Protein 4UA6 (pdb70)

Solvent-accessible surface area: 21240 Å² total

CATH classification: 3.40.710.10

Radius of gyration: 30.44 Å; Cα contacts (8 Å, |Δi|>4): 1266; chains: 2; bounding box: 82×59×76 Å

Organism: Escherichia coli (NCBI:txid562)

Nearest PDB structures (foldseek):
  6ooh-assembly1_A  TM=1.003E+00  e=8.943E-54  Escherichia coli
  3hvf-assembly1_A  TM=1.003E+00  e=1.006E-53  Escherichia coli
  5top-assembly1_A  TM=1.003E+00  e=1.352E-53  Escherichia coli
  1ylp-assembly1_A  TM=1.000E+00  e=3.088E-53  Escherichia coli
  4pm6-assembly1_A  TM=9.989E-01  e=2.438E-53  Klebsiella pneumoniae subsp. pneumoniae HS11286

Structure (mmCIF, N/CA/C/O backbone):
data_4UA6
#
_entry.id   4UA6
#
_cell.length_a   45.106
_cell.length_b   106.581
_cell.length_c   47.716
_cell.angle_alpha   90.00
_cell.angle_beta   102.23
_cell.angle_gamma   90.00
#
_symmetry.space_group_name_H-M   'P 1 21 1'
#
loop_
_entity.id
_entity.type
_entity.pdbx_description
1 polymer 'Beta-lactamase CTX-M-14'
2 non-polymer 'PHOSPHATE ION'
3 non-polymer 'POTASSIUM ION'
4 water water
#
loop_
_atom_site.group_PDB
_atom_site.id
_atom_site.type_symbol
_atom_site.label_atom_id
_atom_site.label_alt_id
_atom_site.label_comp_id
_atom_site.label_asym_id
_atom_site.label_entity_id
_atom_site.label_seq_id
_atom_site.pdbx_PDB_ins_code
_atom_site.Cartn_x
_atom_site.Cartn_y
_atom_site.Cartn_z
_atom_site.occupancy
_atom_site.B_iso_or_equiv
_atom_site.auth_seq_id
_atom_site.auth_comp_id
_atom_site.auth_asym_id
_atom_site.auth_atom_id
_atom_site.pdbx_PDB_model_num
ATOM 17 N N . THR A 1 2 ? 13.920 74.985 24.589 1.00 11.57 26 THR A N 1
ATOM 18 C CA . THR A 1 2 ? 13.313 73.726 24.248 1.00 10.84 26 THR A CA 1
ATOM 19 C C . THR A 1 2 ? 14.470 72.715 24.060 1.00 10.73 26 THR A C 1
ATOM 20 O O . THR A 1 2 ? 15.339 72.874 23.186 1.00 11.84 26 THR A O 1
ATOM 30 N N . SER A 1 3 ? 14.538 71.676 24.874 1.00 10.46 27 SER A N 1
ATOM 31 C CA . SER A 1 3 ? 15.532 70.639 24.797 1.00 11.34 27 SER A CA 1
ATOM 32 C C . SER A 1 3 ? 15.171 69.632 23.711 1.00 10.66 27 SER A C 1
ATOM 33 O O . SER A 1 3 ? 14.043 69.537 23.268 1.00 9.95 27 SER A O 1
ATOM 40 N N . ALA A 1 4 ? 16.131 68.747 23.367 1.00 11.93 28 ALA A N 1
ATOM 41 C CA . ALA A 1 4 ? 15.854 67.655 22.437 1.00 12.42 28 ALA A CA 1
ATOM 42 C C . ALA A 1 4 ? 14.762 66.744 22.980 1.00 9.76 28 ALA A C 1
ATOM 43 O O . ALA A 1 4 ? 13.915 66.324 22.221 1.00 10.38 28 ALA A O 1
ATOM 50 N N . VAL A 1 5 ? 14.812 66.430 24.283 1.00 10.04 29 VAL A N 1
ATOM 51 C CA . VAL A 1 5 ? 13.752 65.613 24.848 1.00 8.32 29 VAL A CA 1
ATOM 52 C C . VAL A 1 5 ? 12.408 66.288 24.737 1.00 7.19 29 VAL A C 1
ATOM 53 O O . VAL A 1 5 ? 11.395 65.661 24.376 1.00 7.23 29 VAL A O 1
ATOM 66 N N . GLN A 1 6 ? 12.317 67.579 25.055 1.00 7.72 30 GLN A N 1
ATOM 67 C CA . GLN A 1 6 ? 11.067 68.288 24.938 1.00 7.50 30 GLN A CA 1
ATOM 68 C C . GLN A 1 6 ? 10.560 68.292 23.482 1.00 7.23 30 GLN A C 1
ATOM 69 O O . GLN A 1 6 ? 9.369 68.189 23.247 1.00 7.77 30 GLN A O 1
ATOM 83 N N . GLN A 1 7 ? 11.460 68.464 22.523 1.00 7.84 31 GLN A N 1
ATOM 84 C CA . GLN A 1 7 ? 11.074 68.446 21.129 1.00 8.70 31 GLN A CA 1
ATOM 85 C C . GLN A 1 7 ? 10.490 67.065 20.720 1.00 7.57 31 GLN A C 1
ATOM 86 O O . GLN A 1 7 ? 9.515 67.002 19.988 1.00 8.49 31 GLN A O 1
ATOM 111 N N . LYS A 1 8 ? 11.099 66.004 21.219 1.00 6.75 32 LYS A N 1
ATOM 112 C CA . LYS A 1 8 ? 10.604 64.652 20.941 1.00 6.60 32 LYS A CA 1
ATOM 113 C C . LYS A 1 8 ? 9.228 64.440 21.576 1.00 5.86 32 LYS A C 1
ATOM 114 O O . LYS A 1 8 ? 8.342 63.842 20.953 1.00 6.21 32 LYS A O 1
ATOM 133 N N . LEU A 1 9 ? 9.054 64.919 22.819 1.00 5.60 33 LEU A N 1
ATOM 134 C CA . LEU A 1 9 ? 7.718 64.797 23.437 1.00 5.29 33 LEU A CA 1
ATOM 135 C C . LEU A 1 9 ? 6.673 65.576 22.674 1.00 5.44 33 LEU A C 1
ATOM 136 O O . LEU A 1 9 ? 5.541 65.132 22.525 1.00 5.66 33 LEU A O 1
ATOM 152 N N . ALA A 1 10 ? 7.040 66.757 22.135 1.00 6.26 34 ALA A N 1
ATOM 153 C CA . ALA A 1 10 ? 6.100 67.527 21.341 1.00 6.80 34 ALA A CA 1
ATOM 154 C C . ALA A 1 10 ? 5.739 66.759 20.044 1.00 6.30 34 ALA A C 1
ATOM 155 O O . ALA A 1 10 ? 4.604 66.819 19.600 1.00 6.89 34 ALA A O 1
ATOM 162 N N . ALA A 1 11 ? 6.715 66.078 19.426 1.00 6.58 35 ALA A N 1
ATOM 163 C CA . ALA A 1 11 ? 6.433 65.328 18.219 1.00 6.97 35 ALA A CA 1
ATOM 164 C C . ALA A 1 11 ? 5.529 64.129 18.513 1.00 6.26 35 ALA A C 1
ATOM 165 O O . ALA A 1 11 ? 4.596 63.851 17.754 1.00 7.25 35 ALA A O 1
ATOM 172 N N . LEU A 1 12 ? 5.767 63.442 19.640 1.00 5.89 36 LEU A N 1
ATOM 173 C CA . LEU A 1 12 ? 4.866 62.375 20.089 1.00 5.61 36 LEU A CA 1
ATOM 174 C C . LEU A 1 12 ? 3.475 62.925 20.263 1.00 5.49 36 LEU A C 1
ATOM 175 O O . LEU A 1 12 ? 2.472 62.355 19.804 1.00 6.00 36 LEU A O 1
ATOM 191 N N . GLU A 1 13 ? 3.371 64.057 20.984 1.00 5.40 37 GLU A N 1
ATOM 192 C CA . GLU A 1 13 ? 2.038 64.632 21.227 1.00 5.44 37 GLU A CA 1
ATOM 193 C C . GLU A 1 13 ? 1.346 64.969 19.909 1.00 5.69 37 GLU A C 1
ATOM 194 O O . GLU A 1 13 ? 0.159 64.691 19.739 1.00 6.30 37 GLU A O 1
ATOM 206 N N . LYS A 1 14 ? 2.067 65.591 18.961 1.00 6.69 38 LYS A N 1
ATOM 207 C CA A LYS A 1 14 ? 1.439 65.955 17.684 0.62 8.17 38 LYS A CA 1
ATOM 208 C CA B LYS A 1 14 ? 1.385 65.963 17.721 0.38 7.90 38 LYS A CA 1
ATOM 209 C C . LYS A 1 14 ? 0.875 64.731 16.989 1.00 7.62 38 LYS A C 1
ATOM 210 O O . LYS A 1 14 ? -0.255 64.752 16.499 1.00 10.67 38 LYS A O 1
ATOM 246 N N . SER A 1 15 ? 1.611 63.628 16.937 1.00 7.47 39 SER A N 1
ATOM 247 C CA . SER A 1 15 ? 1.168 62.410 16.283 1.00 9.18 39 SER A CA 1
ATOM 248 C C . SER A 1 15 ? -0.018 61.765 17.002 1.00 9.93 39 SER A C 1
ATOM 249 O O . SER A 1 15 ? -0.795 61.094 16.340 1.00 18.46 39 SER A O 1
ATOM 256 N N A SER A 1 16 ? -0.133 61.936 18.307 0.70 6.89 40 SER A N 1
ATOM 257 N N B SER A 1 16 ? -0.282 62.112 18.233 0.30 7.92 40 SER A N 1
ATOM 258 C CA A SER A 1 16 ? -1.230 61.357 19.072 0.70 7.56 40 SER A CA 1
ATOM 259 C CA B SER A 1 16 ? -0.897 61.250 19.224 0.30 8.17 40 SER A CA 1
ATOM 260 C C A SER A 1 16 ? -2.528 62.065 18.882 0.70 6.99 40 SER A C 1
ATOM 261 C C B SER A 1 16 ? -2.378 61.429 19.345 0.30 6.99 40 SER A C 1
ATOM 262 O O A SER A 1 16 ? -3.547 61.473 19.210 0.70 8.23 40 SER A O 1
ATOM 263 O O B SER A 1 16 ? -3.100 60.653 20.029 0.30 9.56 40 SER A O 1
ATOM 276 N N A GLY A 1 17 ? -2.543 63.341 18.539 0.70 6.66 41 GLY A N 1
ATOM 277 N N B GLY A 1 17 ? -2.979 62.453 18.828 0.30 6.94 41 GLY A N 1
ATOM 278 C CA A GLY A 1 17 ? -3.762 64.138 18.495 0.70 7.06 41 GLY A CA 1
ATOM 279 C CA B GLY A 1 17 ? -4.397 62.731 19.000 0.30 8.28 41 GLY A CA 1
ATOM 280 C C A GLY A 1 17 ? -4.266 64.681 19.800 0.70 6.24 41 GLY A C 1
ATOM 281 C C B GLY A 1 17 ? -4.768 63.402 20.288 0.30 7.28 41 GLY A C 1
ATOM 282 O O A GLY A 1 17 ? -5.264 65.417 19.817 0.70 7.06 41 GLY A O 1
ATOM 283 O O B GLY A 1 17 ? -5.987 63.392 20.562 0.30 7.86 41 GLY A O 1
ATOM 290 N N A GLY A 1 18 ? -3.597 64.363 20.915 0.70 5.43 42 GLY A N 1
ATOM 291 N N B GLY A 1 18 ? -3.862 63.973 21.129 0.30 6.44 42 GLY A N 1
ATOM 292 C CA A GLY A 1 18 ? -4.068 64.697 22.266 0.70 5.59 42 GLY A CA 1
ATOM 293 C CA B GLY A 1 18 ? -4.294 64.814 22.240 0.30 5.41 42 GLY A CA 1
ATOM 294 C C A GLY A 1 18 ? -3.141 65.720 22.888 0.70 5.02 42 GLY A C 1
ATOM 295 C C B GLY A 1 18 ? -3.373 65.833 22.854 0.30 5.10 42 GLY A C 1
ATOM 296 O O A GLY A 1 18 ? -2.416 66.410 22.177 0.70 6.88 42 GLY A O 1
ATOM 297 O O B GLY A 1 18 ? -2.750 66.729 22.230 0.30 4.67 42 GLY A O 1
ATOM 304 N N . ARG A 1 19 ? -3.259 65.812 24.192 1.00 4.30 43 ARG A N 1
ATOM 305 C CA . ARG A 1 19 ? -2.483 66.746 24.994 1.00 4.19 43 ARG A CA 1
ATOM 306 C C . ARG A 1 19 ? -1.750 65.920 26.051 1.00 3.84 43 ARG A C 1
ATOM 307 O O . ARG A 1 19 ? -2.370 65.193 26.826 1.00 3.92 43 ARG A O 1
ATOM 328 N N . LEU A 1 20 ? -0.421 66.059 26.043 1.00 3.95 44 LEU A N 1
ATOM 329 C CA . LEU A 1 20 ? 0.494 65.294 26.870 1.00 3.81 44 LEU A CA 1
ATOM 330 C C . LEU A 1 20 ? 1.176 66.205 27.894 1.00 3.62 44 LEU A C 1
ATOM 331 O O . LEU A 1 20 ? 1.642 67.294 27.536 1.00 4.42 44 LEU A O 1
ATOM 347 N N . GLY A 1 21 ? 1.263 65.723 29.140 1.00 3.64 45 GLY A N 1
ATOM 348 C CA . GLY A 1 21 ? 1.972 66.412 30.195 1.00 3.71 45 GLY A CA 1
ATOM 349 C C . GLY A 1 21 ? 2.939 65.460 30.837 1.00 3.58 45 GLY A C 1
ATOM 350 O O . GLY A 1 21 ? 2.600 64.334 31.193 1.00 4.29 45 GLY A O 1
ATOM 354 N N . VAL A 1 22 ? 4.199 65.913 31.011 1.00 3.49 46 VAL A N 1
ATOM 355 C CA . VAL A 1 22 ? 5.252 65.071 31.551 1.00 3.47 46 VAL A CA 1
ATOM 356 C C . VAL A 1 22 ? 6.033 65.861 32.594 1.00 3.51 46 VAL A C 1
ATOM 357 O O . VAL A 1 22 ? 6.365 67.029 32.375 1.00 4.12 46 VAL A O 1
ATOM 370 N N . ALA A 1 23 ? 6.369 65.202 33.693 1.00 3.49 47 ALA A N 1
ATOM 371 C CA . ALA A 1 23 ? 7.360 65.749 34.615 1.00 3.51 47 ALA A CA 1
ATOM 372 C C . ALA A 1 23 ? 8.220 64.608 35.132 1.00 3.61 47 ALA A C 1
ATOM 373 O O . ALA A 1 23 ? 7.724 63.641 35.714 1.00 3.93 47 ALA A O 1
ATOM 380 N N . LEU A 1 24 ? 9.538 64.767 34.948 1.00 4.25 48 LEU A N 1
ATOM 381 C CA . LEU A 1 24 ? 10.556 63.902 35.475 1.00 4.27 48 LEU A CA 1
ATOM 382 C C . LEU A 1 24 ? 11.336 64.653 36.578 1.00 4.55 48 LEU A C 1
ATOM 383 O O . LEU A 1 24 ? 11.691 65.830 36.368 1.00 6.32 48 LEU A O 1
ATOM 399 N N . ILE A 1 25 ? 11.611 63.976 37.680 1.00 4.24 49 ILE A N 1
ATOM 400 C CA . ILE A 1 25 ? 12.645 64.402 38.614 1.00 4.17 49 ILE A CA 1
ATOM 401 C C . ILE A 1 25 ? 13.666 63.274 38.680 1.00 4.40 49 ILE A C 1
ATOM 402 O O . ILE A 1 25 ? 13.332 62.138 38.993 1.00 4.81 49 ILE A O 1
ATOM 418 N N . ASP A 1 26 ? 14.935 63.599 38.362 1.00 4.82 50 ASP A N 1
ATOM 419 C CA . ASP A 1 26 ? 16.029 62.651 38.552 1.00 6.25 50 ASP A CA 1
ATOM 420 C C . ASP A 1 26 ? 16.638 62.941 39.915 1.00 6.77 50 ASP A C 1
ATOM 421 O O . ASP A 1 26 ? 17.197 63.995 40.128 1.00 9.16 50 ASP A O 1
ATOM 430 N N A THR A 1 27 ? 16.402 62.050 40.913 0.60 6.92 51 THR A N 1
ATOM 431 N N B THR A 1 27 ? 16.571 61.979 40.842 0.40 7.12 51 THR A N 1
ATOM 432 C CA A THR A 1 27 ? 16.792 62.368 42.287 0.60 6.90 51 THR A CA 1
ATOM 433 C CA B THR A 1 27 ? 17.238 62.180 42.129 0.40 8.46 51 THR A CA 1
ATOM 434 C C A THR A 1 27 ? 18.276 62.313 42.664 0.60 6.70 51 THR A C 1
ATOM 435 C C B THR A 1 27 ? 18.720 61.905 41.998 0.40 8.13 51 THR A C 1
ATOM 436 O O A THR A 1 27 ? 18.687 62.618 43.810 0.60 8.20 51 THR A O 1
ATOM 437 O O B THR A 1 27 ? 19.372 62.193 42.939 0.40 10.69 51 THR A O 1
ATOM 456 N N A ALA A 1 28 ? 19.097 61.899 41.696 0.60 6.55 52 ALA A N 1
ATOM 457 N N B ALA A 1 28 ? 19.237 61.658 40.834 0.40 7.69 52 ALA A N 1
ATOM 458 C CA A ALA A 1 28 ? 20.546 62.003 41.874 0.60 6.93 52 ALA A CA 1
ATOM 459 C CA B ALA A 1 28 ? 20.732 61.695 40.749 0.40 9.71 52 ALA A CA 1
ATOM 460 C C A ALA A 1 28 ? 20.988 63.506 41.857 0.60 7.82 52 ALA A C 1
ATOM 461 C C B ALA A 1 28 ? 21.256 63.100 40.933 0.40 8.44 52 ALA A C 1
ATOM 462 O O A ALA A 1 28 ? 21.843 63.817 42.750 0.60 9.03 52 ALA A O 1
ATOM 463 O O B ALA A 1 28 ? 22.346 63.251 41.402 0.40 10.69 52 ALA A O 1
ATOM 476 N N . ASP A 1 29 ? 20.486 64.175 40.808 1.00 11.07 53 ASP A N 1
ATOM 477 C CA . ASP A 1 29 ? 20.950 65.578 40.613 1.00 9.29 53 ASP A CA 1
ATOM 478 C C . ASP A 1 29 ? 19.827 66.569 40.845 1.00 7.86 53 ASP A C 1
ATOM 479 O O . ASP A 1 29 ? 20.075 67.790 40.821 1.00 7.46 53 ASP A O 1
ATOM 488 N N . ASN A 1 30 ? 18.615 66.103 41.140 1.00 7.94 54 ASN A N 1
ATOM 489 C CA . ASN A 1 30 ? 17.408 66.878 41.337 1.00 7.15 54 ASN A CA 1
ATOM 490 C C . ASN A 1 30 ? 16.954 67.637 40.087 1.00 6.76 54 ASN A C 1
ATOM 491 O O . ASN A 1 30 ? 16.045 68.453 40.192 1.00 8.66 54 ASN A O 1
ATOM 502 N N . THR A 1 31 ? 17.505 67.297 38.942 1.00 6.77 55 THR A N 1
ATOM 503 C CA . THR A 1 31 ? 17.107 67.962 37.745 1.00 7.50 55 THR A CA 1
ATOM 504 C C . THR A 1 31 ? 15.730 67.472 37.281 1.00 9.05 55 THR A C 1
ATOM 505 O O . THR A 1 31 ? 15.258 66.382 37.587 1.00 7.16 55 THR A O 1
ATOM 515 N N . GLN A 1 32 ? 15.072 68.349 36.553 1.00 10.08 56 GLN A N 1
ATOM 516 C CA . GLN A 1 32 ? 13.724 68.126 36.083 1.00 10.39 56 GLN A CA 1
ATOM 517 C C . GLN A 1 32 ? 13.647 68.268 34.599 1.00 10.05 56 GLN A C 1
ATOM 518 O O . GLN A 1 32 ? 14.308 69.110 33.975 1.00 12.69 56 GLN A O 1
ATOM 532 N N . VAL A 1 33 ? 12.766 67.476 34.015 1.00 7.00 57 VAL A N 1
ATOM 533 C CA . VAL A 1 33 ? 12.393 67.602 32.618 1.00 6.98 57 VAL A CA 1
ATOM 534 C C . VAL A 1 33 ? 10.882 67.739 32.598 1.00 5.44 57 VAL A C 1
ATOM 535 O O . VAL A 1 33 ? 10.207 66.846 33.136 1.00 6.68 57 VAL A O 1
ATOM 548 N N A LEU A 1 34 ? 10.383 68.782 31.941 0.41 4.99 59 LEU A N 1
ATOM 549 N N B LEU A 1 34 ? 10.347 68.825 32.051 0.59 5.50 59 LEU A N 1
ATOM 550 C CA A LEU A 1 34 ? 8.948 68.914 31.914 0.41 5.21 59 LEU A CA 1
ATOM 551 C CA B LEU A 1 34 ? 8.951 69.209 32.023 0.59 5.48 59 LEU A CA 1
ATOM 552 C C A LEU A 1 34 ? 8.429 69.365 30.551 0.41 6.28 59 LEU A C 1
ATOM 553 C C B LEU A 1 34 ? 8.476 69.269 30.573 0.59 5.21 59 LEU A C 1
ATOM 554 O O A LEU A 1 34 ? 9.033 70.143 29.832 0.41 7.42 59 LEU A O 1
ATOM 555 O O B LEU A 1 34 ? 9.193 69.766 29.701 0.59 5.48 59 LEU A O 1
ATOM 586 N N . TYR A 1 35 ? 7.228 68.837 30.312 1.00 4.99 60 TYR A N 1
ATOM 587 C CA . TYR A 1 35 ? 6.537 69.122 29.070 1.00 4.66 60 TYR A CA 1
ATOM 588 C C . TYR A 1 35 ? 5.103 69.437 29.471 1.00 4.22 60 TYR A C 1
ATOM 589 O O . TYR A 1 35 ? 4.434 68.611 30.097 1.00 4.51 60 TYR A O 1
ATOM 606 N N . ARG A 1 36 ? 4.653 70.662 29.192 1.00 4.48 61 ARG A N 1
ATOM 607 C CA . ARG A 1 36 ? 3.374 71.131 29.694 1.00 4.50 61 ARG A CA 1
ATOM 608 C C . ARG A 1 36 ? 3.292 70.936 31.216 1.00 4.70 61 ARG A C 1
ATOM 609 O O . ARG A 1 36 ? 2.263 70.596 31.802 1.00 4.99 61 ARG A O 1
ATOM 630 N N . GLY A 1 37 ? 4.430 71.213 31.890 1.00 5.50 62 GLY A N 1
ATOM 631 C CA . GLY A 1 37 ? 4.554 70.855 33.282 1.00 5.77 62 GLY A CA 1
ATOM 632 C C . GLY A 1 37 ? 3.673 71.630 34.238 1.00 5.18 62 GLY A C 1
ATOM 633 O O . GLY A 1 37 ? 3.405 71.171 35.357 1.00 5.63 62 GLY A O 1
ATOM 637 N N . ASP A 1 38 ? 3.223 72.816 33.805 1.00 5.35 63 ASP A N 1
ATOM 638 C CA . ASP A 1 38 ? 2.342 73.663 34.626 1.00 5.66 63 ASP A CA 1
ATOM 639 C C . ASP A 1 38 ? 0.939 73.738 34.059 1.00 5.25 63 ASP A C 1
ATOM 640 O O . ASP A 1 38 ? 0.155 74.574 34.554 1.00 7.10 63 ASP A O 1
ATOM 649 N N . GLU A 1 39 ? 0.573 72.887 33.128 1.00 4.84 64 GLU A N 1
ATOM 650 C CA . GLU A 1 39 ? -0.797 72.787 32.671 1.00 4.73 64 GLU A CA 1
ATOM 651 C C . GLU A 1 39 ? -1.560 71.776 33.536 1.00 4.45 64 GLU A C 1
ATOM 652 O O . GLU A 1 39 ? -0.981 70.802 34.024 1.00 4.90 64 GLU A O 1
ATOM 664 N N . ARG A 1 40 ? -2.860 71.995 33.678 1.00 4.79 65 ARG A N 1
ATOM 665 C CA A ARG A 1 40 ? -3.688 71.086 34.459 0.78 4.37 65 ARG A CA 1
ATOM 666 C CA B ARG A 1 40 ? -3.741 71.125 34.438 0.22 4.45 65 ARG A CA 1
ATOM 667 C C . ARG A 1 40 ? -4.229 69.949 33.601 1.00 4.16 65 ARG A C 1
ATOM 668 O O . ARG A 1 40 ? -4.564 70.099 32.435 1.00 4.91 65 ARG A O 1
ATOM 708 N N . PHE A 1 41 ? -4.319 68.778 34.264 1.00 3.97 66 PHE A N 1
ATOM 709 C CA . PHE A 1 41 ? -4.836 67.573 33.685 1.00 3.96 66 PHE A CA 1
ATOM 710 C C . PHE A 1 41 ? -5.743 66.880 34.705 1.00 3.76 66 PHE A C 1
ATOM 711 O O . PHE A 1 41 ? -5.482 66.952 35.916 1.00 3.83 66 PHE A O 1
ATOM 728 N N . PRO A 1 42 ? -6.766 66.168 34.242 1.00 4.04 67 PRO A N 1
ATOM 729 C CA . PRO A 1 42 ? -7.599 65.376 35.156 1.00 3.89 67 PRO A CA 1
ATOM 730 C C . PRO A 1 42 ? -6.789 64.220 35.693 1.00 3.72 67 PRO A C 1
ATOM 731 O O . PRO A 1 42 ? -6.182 63.478 34.933 1.00 5.84 67 PRO A O 1
ATOM 742 N N . MET A 1 43 ? -6.798 64.034 37.016 1.00 3.40 68 MET A N 1
ATOM 743 C CA . MET A 1 43 ? -5.992 62.990 37.644 1.00 3.40 68 MET A CA 1
ATOM 744 C C . MET A 1 43 ? -6.554 61.578 37.463 1.00 3.28 68 MET A C 1
ATOM 745 O O . MET A 1 43 ? -5.771 60.606 37.443 1.00 3.35 68 MET A O 1
ATOM 759 N N . CYS A 1 44 ? -7.869 61.463 37.449 1.00 3.38 69 CYS A N 1
ATOM 760 C CA . CYS A 1 44 ? -8.518 60.158 37.497 1.00 3.48 69 CYS A CA 1
ATOM 761 C C . CYS A 1 44 ? -7.947 59.349 38.658 1.00 3.26 69 CYS A C 1
ATOM 762 O O . CYS A 1 44 ? -7.673 59.932 39.716 1.00 3.44 69 CYS A O 1
ATOM 769 N N . SER A 1 45 ? -7.722 58.042 38.499 1.00 3.26 70 SER A N 1
ATOM 770 C CA . SER A 1 45 ? -7.321 57.234 39.642 1.00 3.37 70 SER A CA 1
ATOM 771 C C . SER A 1 45 ? -5.917 57.506 40.157 1.00 3.12 70 SER A C 1
ATOM 772 O O . SER A 1 45 ? -5.568 56.971 41.200 1.00 3.44 70 SER A O 1
ATOM 779 N N . THR A 1 46 ? -5.123 58.368 39.489 1.00 3.05 71 THR A N 1
ATOM 780 C CA . THR A 1 46 ? -3.859 58.715 40.107 1.00 3.08 71 THR A CA 1
ATOM 781 C C . THR A 1 46 ? -4.047 59.457 41.439 1.00 3.18 71 THR A C 1
ATOM 782 O O . THR A 1 46 ? -3.143 59.455 42.268 1.00 3.59 71 THR A O 1
ATOM 792 N N . SER A 1 47 ? -5.235 60.059 41.646 1.00 3.00 72 SER A N 1
ATOM 793 C CA . SER A 1 47 ? -5.534 60.705 42.915 1.00 3.34 72 SER A CA 1
ATOM 794 C C . SER A 1 47 ? -5.614 59.724 44.095 1.00 3.08 72 SER A C 1
ATOM 795 O O . SER A 1 47 ? -5.558 60.161 45.244 1.00 3.55 72 SER A O 1
ATOM 802 N N . LYS A 1 48 ? -5.741 58.417 43.820 1.00 2.99 73 LYS A N 1
ATOM 803 C CA . LYS A 1 48 ? -5.751 57.432 44.896 1.00 3.10 73 LYS A CA 1
ATOM 804 C C . LYS A 1 48 ? -4.457 57.475 45.699 1.00 3.01 73 LYS A C 1
ATOM 805 O O . LYS A 1 48 ? -4.451 57.128 46.872 1.00 3.56 73 LYS A O 1
ATOM 824 N N . VAL A 1 49 ? -3.326 57.850 45.071 1.00 2.98 74 VAL A N 1
ATOM 825 C CA . VAL A 1 49 ? -2.089 57.955 45.836 1.00 3.06 74 VAL A CA 1
ATOM 826 C C . VAL A 1 49 ? -2.203 58.978 46.947 1.00 3.16 74 VAL A C 1
ATOM 827 O O . VAL A 1 49 ? -1.792 58.737 48.081 1.00 3.55 74 VAL A O 1
ATOM 840 N N . MET A 1 50 ? -2.734 60.165 46.626 1.00 3.45 75 MET A N 1
ATOM 841 C CA A MET A 1 50 ? -2.861 61.209 47.637 0.89 3.40 75 MET A CA 1
ATOM 842 C CA B MET A 1 50 ? -2.881 61.194 47.643 0.11 3.62 75 MET A CA 1
ATOM 843 C C . MET A 1 50 ? -3.790 60.762 48.779 1.00 3.50 75 MET A C 1
ATOM 844 O O . MET A 1 50 ? -3.517 61.046 49.936 1.00 4.01 75 MET A O 1
ATOM 870 N N . ALA A 1 51 ? -4.908 60.116 48.427 1.00 3.58 76 ALA A N 1
ATOM 871 C CA . ALA A 1 51 ? -5.859 59.681 49.459 1.00 3.84 76 ALA A CA 1
ATOM 872 C C . ALA A 1 51 ? -5.244 58.596 50.372 1.00 3.46 76 ALA A C 1
ATOM 873 O O . ALA A 1 51 ? -5.380 58.657 51.576 1.00 3.95 76 ALA A O 1
ATOM 880 N N . ALA A 1 52 ? -4.596 57.600 49.752 1.00 3.37 77 ALA A N 1
ATOM 881 C CA . ALA A 1 52 ? -3.967 56.560 50.570 1.00 3.39 77 ALA A CA 1
ATOM 882 C C . ALA A 1 52 ? -2.876 57.167 51.462 1.00 3.49 77 ALA A C 1
ATOM 883 O O . ALA A 1 52 ? -2.742 56.782 52.626 1.00 3.79 77 ALA A O 1
ATOM 890 N N . ALA A 1 53 ? -2.083 58.085 50.907 1.00 3.43 78 ALA A N 1
ATOM 891 C CA . ALA A 1 53 ? -1.044 58.721 51.701 1.00 3.58 78 ALA A CA 1
ATOM 892 C C . ALA A 1 53 ? -1.638 59.532 52.858 1.00 3.62 78 ALA A C 1
ATOM 893 O O . ALA A 1 53 ? -1.059 59.548 53.945 1.00 4.12 78 ALA A O 1
ATOM 900 N N . ALA A 1 54 ? -2.767 60.193 52.628 1.00 3.65 79 ALA A N 1
ATOM 901 C CA . ALA A 1 54 ? -3.389 60.990 53.695 1.00 4.02 79 ALA A CA 1
ATOM 902 C C . ALA A 1 54 ? -3.848 60.081 54.835 1.00 3.95 79 ALA A C 1
ATOM 903 O O . ALA A 1 54 ? -3.724 60.446 56.024 1.00 4.67 79 ALA A O 1
ATOM 910 N N . VAL A 1 55 ? -4.374 58.907 54.519 1.00 3.75 80 VAL A N 1
ATOM 911 C CA . VAL A 1 55 ? -4.748 57.923 55.543 1.00 3.90 80 VAL A CA 1
ATOM 912 C C . VAL A 1 55 ? -3.506 57.384 56.251 1.00 4.11 80 VAL A C 1
ATOM 913 O O . VAL A 1 55 ? -3.491 57.230 57.468 1.00 4.63 80 VAL A O 1
ATOM 926 N N . LEU A 1 56 ? -2.415 57.108 55.486 1.00 3.97 81 LEU A N 1
ATOM 927 C CA . LEU A 1 56 ? -1.184 56.712 56.133 1.00 4.39 81 LEU A CA 1
ATOM 928 C C . LEU A 1 56 ? -0.710 57.795 57.120 1.00 4.33 81 LEU A C 1
ATOM 929 O O . LEU A 1 56 ? -0.263 57.474 58.224 1.00 5.15 81 LEU A O 1
ATOM 945 N N . LYS A 1 57 ? -0.812 59.064 56.752 1.00 4.27 82 LYS A N 1
ATOM 946 C CA . LYS A 1 57 ? -0.431 60.130 57.682 1.00 4.58 82 LYS A CA 1
ATOM 947 C C . LYS A 1 57 ? -1.317 60.086 58.935 1.00 4.71 82 LYS A C 1
ATOM 948 O O . LYS A 1 57 ? -0.779 60.190 60.058 1.00 5.34 82 LYS A O 1
ATOM 967 N N . GLN A 1 58 ? -2.620 59.929 58.793 1.00 4.55 83 GLN A N 1
ATOM 968 C CA . GLN A 1 58 ? -3.489 59.774 59.974 1.00 4.90 83 GLN A CA 1
ATOM 969 C C . GLN A 1 58 ? -3.009 58.601 60.831 1.00 5.28 83 GLN A C 1
ATOM 970 O O . GLN A 1 58 ? -3.071 58.660 62.083 1.00 5.94 83 GLN A O 1
ATOM 984 N N . SER A 1 59 ? -2.582 57.514 60.228 1.00 5.31 84 SER A N 1
ATOM 985 C CA . SER A 1 59 ? -2.175 56.333 60.955 1.00 5.76 84 SER A CA 1
ATOM 986 C C . SER A 1 59 ? -0.907 56.531 61.793 1.00 6.15 84 SER A C 1
ATOM 987 O O . SER A 1 59 ? -0.667 55.740 62.690 1.00 7.08 84 SER A O 1
ATOM 994 N N . GLU A 1 60 ? -0.146 57.581 61.529 1.00 5.48 85 GLU A N 1
ATOM 995 C CA . GLU A 1 60 ? 1.052 57.825 62.323 1.00 6.22 85 GLU A CA 1
ATOM 996 C C . GLU A 1 60 ? 0.722 58.141 63.768 1.00 7.09 85 GLU A C 1
ATOM 997 O O . GLU A 1 60 ? 1.546 57.910 64.652 1.00 10.28 85 GLU A O 1
ATOM 1009 N N . THR A 1 61 ? -0.467 58.654 64.039 1.00 6.35 86 THR A N 1
ATOM 1010 C CA . THR A 1 61 ? -0.921 58.989 65.395 1.00 8.35 86 THR A CA 1
ATOM 1011 C C . THR A 1 61 ? -1.961 57.942 65.900 1.00 8.77 86 THR A C 1
ATOM 1012 O O . THR A 1 61 ? -2.432 58.116 67.027 1.00 9.51 86 THR A O 1
ATOM 1022 N N . GLN A 1 62 ? -2.239 56.890 65.134 1.00 8.97 87 GLN A N 1
ATOM 1023 C CA . GLN A 1 62 ? -3.196 55.809 65.484 1.00 9.86 87 GLN A CA 1
ATOM 1024 C C . GLN A 1 62 ? -2.722 54.477 64.951 1.00 8.95 87 GLN A C 1
ATOM 1025 O O . GLN A 1 62 ? -2.940 54.116 63.815 1.00 11.06 87 GLN A O 1
ATOM 1039 N N A LYS A 1 63 ? -2.060 53.751 65.833 0.61 9.85 88 LYS A N 1
ATOM 1040 N N B LYS A 1 63 ? -1.963 53.847 65.839 0.39 11.91 88 LYS A N 1
ATOM 1041 C CA A LYS A 1 63 ? -1.355 52.500 65.548 0.61 12.97 88 LYS A CA 1
ATOM 1042 C CA B LYS A 1 63 ? -1.318 52.597 65.428 0.39 13.21 88 LYS A CA 1
ATOM 1043 C C A LYS A 1 63 ? -2.289 51.461 64.967 0.61 12.21 88 LYS A C 1
ATOM 1044 C C B LYS A 1 63 ? -2.317 51.605 64.864 0.39 12.75 88 LYS A C 1
ATOM 1045 O O A LYS A 1 63 ? -1.842 50.578 64.215 0.61 13.26 88 LYS A O 1
ATOM 1046 O O B LYS A 1 63 ? -1.897 50.877 63.941 0.39 17.22 88 LYS A O 1
ATOM 1083 N N . GLN A 1 64 ? -3.553 51.549 65.343 1.00 10.94 89 GLN A N 1
ATOM 1084 C CA . GLN A 1 64 ? -4.578 50.602 64.884 1.00 13.19 89 GLN A CA 1
ATOM 1085 C C . GLN A 1 64 ? -5.502 51.109 63.764 1.00 11.32 89 GLN A C 1
ATOM 1086 O O . GLN A 1 64 ? -6.373 50.353 63.333 1.00 11.23 89 GLN A O 1
ATOM 1100 N N . LEU A 1 65 ? -5.288 52.300 63.261 1.00 10.30 90 LEU A N 1
ATOM 1101 C CA . LEU A 1 65 ? -6.195 52.828 62.255 1.00 9.42 90 LEU A CA 1
ATOM 1102 C C . LEU A 1 65 ? -6.291 51.908 61.039 1.00 7.69 90 LEU A C 1
ATOM 1103 O O . LEU A 1 65 ? -7.380 51.705 60.479 1.00 8.52 90 LEU A O 1
ATOM 1119 N N . LEU A 1 66 ? -5.160 51.433 60.555 1.00 7.19 91 LEU A N 1
ATOM 1120 C CA . LEU A 1 66 ? -5.176 50.630 59.334 1.00 6.29 91 LEU A CA 1
ATOM 1121 C C . LEU A 1 66 ? -5.914 49.306 59.522 1.00 5.77 91 LEU A C 1
ATOM 1122 O O . LEU A 1 66 ? -6.257 48.669 58.520 1.00 6.48 91 LEU A O 1
ATOM 1138 N N A ASN A 1 67 ? -6.145 48.850 60.752 0.29 5.98 92 ASN A N 1
ATOM 1139 N N B ASN A 1 67 ? -6.067 48.856 60.764 0.71 5.98 92 ASN A N 1
ATOM 1140 C CA A ASN A 1 67 ? -6.710 47.603 61.208 0.29 6.29 92 ASN A CA 1
ATOM 1141 C CA B ASN A 1 67 ? -6.890 47.681 60.996 0.71 6.02 92 ASN A CA 1
ATOM 1142 C C A ASN A 1 67 ? -8.194 47.587 61.569 0.29 6.36 92 ASN A C 1
ATOM 1143 C C B ASN A 1 67 ? -8.351 47.982 61.264 0.71 6.19 92 ASN A C 1
ATOM 1144 O O A ASN A 1 67 ? -8.793 46.525 61.704 0.29 8.51 92 ASN A O 1
ATOM 1145 O O B ASN A 1 67 ? -9.112 47.052 61.544 0.71 7.41 92 ASN A O 1
ATOM 1166 N N A GLN A 1 68 ? -8.761 48.772 61.770 0.29 7.28 93 GLN A N 1
ATOM 1167 N N B GLN A 1 68 ? -8.746 49.242 61.186 0.71 6.07 93 GLN A N 1
ATOM 1168 C CA A GLN A 1 68 ? -10.147 48.825 62.258 0.29 7.98 93 GLN A CA 1
ATOM 1169 C CA B GLN A 1 68 ? -10.159 49.524 61.500 0.71 6.78 93 GLN A CA 1
ATOM 1170 C C A GLN A 1 68 ? -11.100 48.402 61.143 0.29 7.84 93 GLN A C 1
ATOM 1171 C C B GLN A 1 68 ? -11.067 49.073 60.372 0.71 6.08 93 GLN A C 1
ATOM 1172 O O A GLN A 1 68 ? -10.886 48.743 59.974 0.29 7.88 93 GLN A O 1
ATOM 1173 O O B GLN A 1 68 ? -10.795 49.364 59.197 0.71 5.94 93 GLN A O 1
ATOM 1200 N N A PRO A 1 69 ? -12.151 47.686 61.494 0.29 7.90 94 PRO A N 1
ATOM 1201 N N B PRO A 1 69 ? -12.148 48.379 60.696 0.71 6.91 94 PRO A N 1
ATOM 1202 C CA A PRO A 1 69 ? -13.102 47.212 60.480 0.29 7.56 94 PRO A CA 1
ATOM 1203 C CA B PRO A 1 69 ? -13.060 47.925 59.659 0.71 6.54 94 PRO A CA 1
ATOM 1204 C C A PRO A 1 69 ? -13.981 48.338 59.934 0.29 7.20 94 PRO A C 1
ATOM 1205 C C B PRO A 1 69 ? -13.963 49.070 59.172 0.71 6.70 94 PRO A C 1
ATOM 1206 O O A PRO A 1 69 ? -14.589 49.127 60.684 0.29 8.64 94 PRO A O 1
ATOM 1207 O O B PRO A 1 69 ? -14.355 49.958 59.940 0.71 10.57 94 PRO A O 1
ATOM 1228 N N A VAL A 1 70 ? -14.076 48.438 58.605 0.29 6.19 95 VAL A N 1
ATOM 1229 N N B VAL A 1 70 ? -14.299 48.989 57.902 0.71 4.90 95 VAL A N 1
ATOM 1230 C CA A VAL A 1 70 ? -14.907 49.360 57.889 0.29 5.89 95 VAL A CA 1
ATOM 1231 C CA B VAL A 1 70 ? -15.244 49.910 57.244 0.71 4.78 95 VAL A CA 1
ATOM 1232 C C A VAL A 1 70 ? -16.038 48.582 57.168 0.29 6.14 95 VAL A C 1
ATOM 1233 C C B VAL A 1 70 ? -16.332 49.095 56.570 0.71 4.69 95 VAL A C 1
ATOM 1234 O O A VAL A 1 70 ? -15.744 47.677 56.378 0.29 5.84 95 VAL A O 1
ATOM 1235 O O B VAL A 1 70 ? -16.031 48.159 55.791 0.71 5.24 95 VAL A O 1
ATOM 1260 N N A GLU A 1 71 ? -17.313 48.907 57.408 0.29 6.25 96 GLU A N 1
ATOM 1261 N N B GLU A 1 71 ? -17.588 49.420 56.850 0.71 5.50 96 GLU A N 1
ATOM 1262 C CA A GLU A 1 71 ? -18.431 48.249 56.675 0.29 6.82 96 GLU A CA 1
ATOM 1263 C CA B GLU A 1 71 ? -18.712 48.707 56.216 0.71 6.25 96 GLU A CA 1
ATOM 1264 C C A GLU A 1 71 ? -18.615 48.585 55.194 0.29 7.56 96 GLU A C 1
ATOM 1265 C C B GLU A 1 71 ? -18.822 49.023 54.737 0.71 6.20 96 GLU A C 1
ATOM 1266 O O A GLU A 1 71 ? -18.461 49.775 54.940 0.29 8.12 96 GLU A O 1
ATOM 1267 O O B GLU A 1 71 ? -18.745 50.184 54.334 0.71 7.16 96 GLU A O 1
ATOM 1290 N N A ILE A 1 72 ? -18.933 47.671 54.304 0.29 9.19 97 ILE A N 1
ATOM 1291 N N B ILE A 1 72 ? -19.052 47.973 53.982 0.71 6.84 97 ILE A N 1
ATOM 1292 C CA A ILE A 1 72 ? -19.428 47.999 52.967 0.29 8.99 97 ILE A CA 1
ATOM 1293 C CA B ILE A 1 72 ? -19.269 48.035 52.548 0.71 7.46 97 ILE A CA 1
ATOM 1294 C C A ILE A 1 72 ? -20.869 47.578 52.642 0.29 7.64 97 ILE A C 1
ATOM 1295 C C B ILE A 1 72 ? -20.717 47.613 52.339 0.71 7.55 97 ILE A C 1
ATOM 1296 O O A ILE A 1 72 ? -20.931 46.392 53.117 0.29 7.25 97 ILE A O 1
ATOM 1297 O O B ILE A 1 72 ? -21.114 46.500 52.580 0.71 7.22 97 ILE A O 1
ATOM 1328 N N . LYS A 1 73 ? -21.566 48.448 51.895 1.00 9.68 98 LYS A N 1
ATOM 1329 C CA . LYS A 1 73 ? -22.956 48.147 51.590 1.00 11.30 98 LYS A CA 1
ATOM 1330 C C . LYS A 1 73 ? -23.226 48.152 50.086 1.00 11.61 98 LYS A C 1
ATOM 1331 O O . LYS A 1 73 ? -22.521 48.794 49.345 1.00 11.30 98 LYS A O 1
ATOM 1350 N N . PRO A 1 74 ? -24.315 47.479 49.658 1.00 12.82 99 PRO A N 1
ATOM 1351 C CA . PRO A 1 74 ? -24.608 47.515 48.214 1.00 14.40 99 PRO A CA 1
ATOM 1352 C C . PRO A 1 74 ? -24.663 48.877 47.591 1.00 15.28 99 PRO A C 1
ATOM 1353 O O . PRO A 1 74 ? -24.155 49.023 46.477 1.00 16.36 99 PRO A O 1
ATOM 1364 N N . ALA A 1 75 ? -25.214 49.870 48.279 1.00 15.68 100 ALA A N 1
ATOM 1365 C CA . ALA A 1 75 ? -25.303 51.182 47.645 1.00 17.56 100 ALA A CA 1
ATOM 1366 C C . ALA A 1 75 ? -23.903 51.827 47.529 1.00 16.23 100 ALA A C 1
ATOM 1367 O O . ALA A 1 75 ? -23.761 52.847 46.798 1.00 19.78 100 ALA A O 1
ATOM 1374 N N . ASP A 1 76 ? -22.854 51.214 48.161 1.00 15.57 101 ASP A N 1
ATOM 1375 C CA . ASP A 1 76 ? -21.523 51.848 48.057 1.00 13.54 101 ASP A CA 1
ATOM 1376 C C . ASP A 1 76 ? -20.807 51.493 46.756 1.00 10.85 1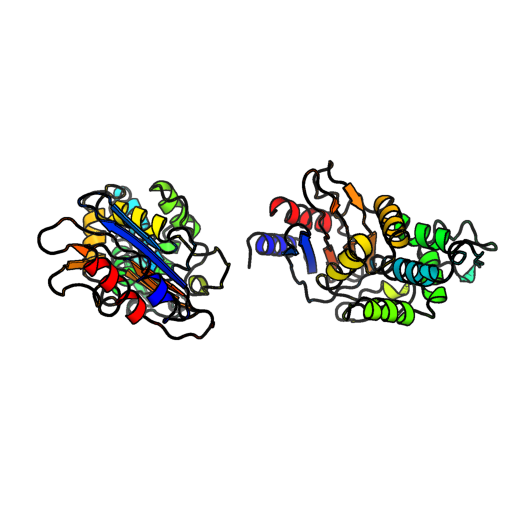01 ASP A C 1
ATOM 1377 O O . ASP A 1 76 ? -19.793 52.091 46.421 1.00 11.72 101 ASP A O 1
ATOM 1386 N N . LEU A 1 77 ? -21.295 50.458 46.105 1.00 10.14 102 LEU A N 1
ATOM 1387 C CA . LEU A 1 77 ? -20.609 49.991 44.942 1.00 9.42 102 LEU A CA 1
ATOM 1388 C C . LEU A 1 77 ? -20.786 51.012 43.850 1.00 9.74 102 LEU A C 1
ATOM 1389 O O . LEU A 1 77 ? -21.866 51.533 43.620 1.00 14.22 102 LEU A O 1
ATOM 1405 N N . VAL A 1 78 ? -19.718 51.299 43.123 1.00 10.71 103 VAL A N 1
ATOM 1406 C CA . VAL A 1 78 ? -19.799 52.209 42.022 1.00 11.31 103 VAL A CA 1
ATOM 1407 C C . VAL A 1 78 ? -19.454 51.529 40.707 1.00 12.59 103 VAL A C 1
ATOM 1408 O O . VAL A 1 78 ? -20.060 50.466 40.467 1.00 17.79 103 VAL A O 1
ATOM 1421 N N . ASN A 1 79 ? -18.629 52.047 39.799 1.00 12.03 104 ASN A N 1
ATOM 1422 C CA . ASN A 1 79 ? -18.576 51.424 38.526 1.00 13.81 104 ASN A CA 1
ATOM 1423 C C . ASN A 1 79 ? -17.556 50.342 38.427 1.00 14.50 104 ASN A C 1
ATOM 1424 O O . ASN A 1 79 ? -17.722 49.561 37.522 1.00 25.94 104 ASN A O 1
ATOM 1435 N N . TYR A 1 80 ? -16.446 50.332 39.141 1.00 10.36 105 TYR A N 1
ATOM 1436 C CA . TYR A 1 80 ? -15.296 49.418 39.030 1.00 10.42 105 TYR A CA 1
ATOM 1437 C C . TYR A 1 80 ? -14.742 49.158 40.416 1.00 9.54 105 TYR A C 1
ATOM 1438 O O . TYR A 1 80 ? -14.082 49.982 41.035 1.00 13.41 105 TYR A O 1
ATOM 1455 N N A ASN A 1 81 ? -15.147 48.023 40.988 0.40 7.71 106 ASN A N 1
ATOM 1456 N N B ASN A 1 81 ? -15.056 47.964 40.908 0.60 7.23 106 ASN A N 1
ATOM 1457 C CA A ASN A 1 81 ? -15.081 47.577 42.356 0.40 7.64 106 ASN A CA 1
ATOM 1458 C CA B ASN A 1 81 ? -14.737 47.742 42.316 0.60 6.87 106 ASN A CA 1
ATOM 1459 C C A ASN A 1 81 ? -14.704 46.114 42.516 0.40 6.62 106 ASN A C 1
ATOM 1460 C C B ASN A 1 81 ? -14.646 46.237 42.571 0.60 6.14 106 ASN A C 1
ATOM 1461 O O A ASN A 1 81 ? -15.394 45.355 43.213 0.40 8.88 106 ASN A O 1
ATOM 1462 O O B ASN A 1 81 ? -15.434 45.671 43.342 0.60 7.20 106 ASN A O 1
ATOM 1483 N N . PRO A 1 82 ? -13.640 45.635 41.918 1.00 6.22 107 PRO A N 1
ATOM 1484 C CA . PRO A 1 82 ? -13.542 44.157 41.975 1.00 7.63 107 PRO A CA 1
ATOM 1485 C C . PRO A 1 82 ? -13.249 43.619 43.358 1.00 6.75 107 PRO A C 1
ATOM 1486 O O . PRO A 1 82 ? -13.575 42.460 43.627 1.00 9.18 107 PRO A O 1
ATOM 1497 N N . ILE A 1 83 ? -12.571 44.395 44.194 1.00 4.94 108 ILE A N 1
ATOM 1498 C CA . ILE A 1 83 ? -12.277 43.921 45.540 1.00 4.61 108 ILE A CA 1
ATOM 1499 C C . ILE A 1 83 ? -13.450 44.181 46.475 1.00 4.63 108 ILE A C 1
ATOM 1500 O O . ILE A 1 83 ? -13.940 43.298 47.177 1.00 5.49 108 ILE A O 1
ATOM 1516 N N . ALA A 1 84 ? -13.927 45.441 46.487 1.00 4.72 109 ALA A N 1
ATOM 1517 C CA . ALA A 1 84 ? -14.998 45.782 47.399 1.00 5.24 109 ALA A CA 1
ATOM 1518 C C . ALA A 1 84 ? -16.266 44.980 47.186 1.00 5.42 109 ALA A C 1
ATOM 1519 O O . ALA A 1 84 ? -16.969 44.676 48.152 1.00 6.41 109 ALA A O 1
ATOM 1526 N N . GLU A 1 85 ? -16.598 44.633 45.954 1.00 6.27 110 GLU A N 1
ATOM 1527 C CA . GLU A 1 85 ? -17.871 43.916 45.772 1.00 7.70 110 GLU A CA 1
ATOM 1528 C C . GLU A 1 85 ? -17.843 42.564 46.437 1.00 6.80 110 GLU A C 1
ATOM 1529 O O . GLU A 1 85 ? -18.895 42.033 46.813 1.00 8.27 110 GLU A O 1
ATOM 1541 N N . LYS A 1 86 ? -16.664 41.966 46.676 1.00 6.15 111 LYS A N 1
ATOM 1542 C CA . LYS A 1 86 ? -16.564 40.707 47.346 1.00 6.45 111 LYS A CA 1
ATOM 1543 C C . LYS A 1 86 ? -16.871 40.834 48.841 1.00 6.12 111 LYS A C 1
ATOM 1544 O O . LYS A 1 86 ? -17.069 39.796 49.511 1.00 7.11 111 LYS A O 1
ATOM 1563 N N A HIS A 1 87 ? -16.830 42.017 49.403 0.50 6.76 112 HIS A N 1
ATOM 1564 N N B HIS A 1 87 ? -16.924 42.063 49.323 0.50 5.88 112 HIS A N 1
ATOM 1565 C CA A HIS A 1 87 ? -17.088 42.250 50.819 0.50 6.46 112 HIS A CA 1
ATOM 1566 C CA B HIS A 1 87 ? -17.060 42.430 50.739 0.50 6.17 112 HIS A CA 1
ATOM 1567 C C A HIS A 1 87 ? -18.361 43.024 51.084 0.50 7.15 112 HIS A C 1
ATOM 1568 C C B HIS A 1 87 ? -18.345 43.154 51.062 0.50 5.98 112 HIS A C 1
ATOM 1569 O O A HIS A 1 87 ? -18.459 43.458 52.248 0.50 7.08 112 HIS A O 1
ATOM 1570 O O B HIS A 1 87 ? -18.592 43.705 52.143 0.50 6.62 112 HIS A O 1
ATOM 1589 N N . VAL A 1 88 ? -19.273 43.160 50.095 1.00 6.98 113 VAL A N 1
ATOM 1590 C CA A VAL A 1 88 ? -20.560 43.801 50.317 0.56 8.24 113 VAL A CA 1
ATOM 1591 C CA B VAL A 1 88 ? -20.545 43.867 50.372 0.44 7.69 113 VAL A CA 1
ATOM 1592 C C . VAL A 1 88 ? -21.298 43.117 51.466 1.00 8.76 113 VAL A C 1
ATOM 1593 O O . VAL A 1 88 ? -21.256 41.884 51.554 1.00 9.44 113 VAL A O 1
ATOM 1617 N N . ASN A 1 89 ? -21.952 43.892 52.286 1.00 10.31 114 ASN A N 1
ATOM 1618 C CA . ASN A 1 89 ? -22.610 43.415 53.494 1.00 11.05 114 ASN A CA 1
ATOM 1619 C C . ASN A 1 89 ? -21.611 42.910 54.524 1.00 11.01 114 ASN A C 1
ATOM 1620 O O . ASN A 1 89 ? -21.973 42.365 55.563 1.00 15.26 114 ASN A O 1
ATOM 1631 N N . GLY A 1 90 ? -20.328 43.226 54.363 1.00 11.46 115 GLY A N 1
ATOM 1632 C CA . GLY A 1 90 ? -19.277 42.954 55.264 1.00 10.01 115 GLY A CA 1
ATOM 1633 C C . GLY A 1 90 ? -18.363 44.162 55.439 1.00 9.24 115 GLY A C 1
ATOM 1634 O O . GLY A 1 90 ? -18.829 45.292 55.352 1.00 10.66 115 GLY A O 1
ATOM 1638 N N . THR A 1 91 ? -17.101 43.898 55.737 1.00 10.20 116 THR A N 1
ATOM 1639 C CA . THR A 1 91 ? -16.150 44.962 56.057 1.00 10.05 116 THR A CA 1
ATOM 1640 C C . THR A 1 91 ? -14.831 44.725 55.340 1.00 9.22 116 THR A C 1
ATOM 1641 O O . THR A 1 91 ? -14.449 43.598 54.989 1.00 10.59 116 THR A O 1
ATOM 1651 N N . MET A 1 92 ? -14.103 45.837 55.193 1.00 7.60 117 MET A N 1
ATOM 1652 C CA . MET A 1 92 ? -12.685 45.817 54.807 1.00 6.34 117 MET A CA 1
ATOM 1653 C C . MET A 1 92 ? -11.957 46.755 55.773 1.00 5.54 117 MET A C 1
ATOM 1654 O O . MET A 1 92 ? -12.514 47.782 56.148 1.00 6.44 117 MET A O 1
ATOM 1668 N N . THR A 1 93 ? -10.709 46.480 56.099 1.00 4.83 118 THR A N 1
ATOM 1669 C CA . THR A 1 93 ? -9.931 47.420 56.891 1.00 4.75 118 THR A CA 1
ATOM 1670 C C . THR A 1 93 ? -9.423 48.571 56.020 1.00 4.18 118 THR A C 1
ATOM 1671 O O . THR A 1 93 ? -9.360 48.468 54.803 1.00 4.05 118 THR A O 1
ATOM 1681 N N . LEU A 1 94 ? -8.979 49.653 56.664 1.00 4.33 119 LEU A N 1
ATOM 1682 C CA . LEU A 1 94 ? -8.395 50.752 55.906 1.00 4.12 119 LEU A CA 1
ATOM 1683 C C . LEU A 1 94 ? -7.124 50.316 55.168 1.00 4.02 119 LEU A C 1
ATOM 1684 O O . LEU A 1 94 ? -6.884 50.821 54.064 1.00 4.47 119 LEU A O 1
ATOM 1700 N N . ALA A 1 95 ? -6.333 49.391 55.708 1.00 4.30 120 ALA A N 1
ATOM 1701 C CA . ALA A 1 95 ? -5.215 48.857 54.934 1.00 4.44 120 ALA A CA 1
ATOM 1702 C C . ALA A 1 95 ? -5.734 48.127 53.690 1.00 4.06 120 ALA A C 1
ATOM 1703 O O . ALA A 1 95 ? -5.202 48.297 52.600 1.00 4.34 120 ALA A O 1
ATOM 1710 N N . GLU A 1 96 ? -6.760 47.272 53.860 1.00 3.88 121 GLU A N 1
ATOM 1711 C CA . GLU A 1 96 ? -7.298 46.544 52.727 1.00 3.93 121 GLU A CA 1
ATOM 1712 C C . GLU A 1 96 ? -7.857 47.508 51.663 1.00 3.48 121 GLU A C 1
ATOM 1713 O O . GLU A 1 96 ? -7.715 47.258 50.466 1.00 3.74 121 GLU A O 1
ATOM 1725 N N . LEU A 1 97 ? -8.506 48.565 52.112 1.00 3.52 122 LEU A N 1
ATOM 1726 C CA . LEU A 1 97 ? -9.067 49.552 51.182 1.00 3.22 122 LEU A CA 1
ATOM 1727 C C . LEU A 1 97 ? -7.942 50.289 50.440 1.00 3.08 122 LEU A C 1
ATOM 1728 O O . LEU A 1 97 ? -8.055 50.556 49.242 1.00 3.32 122 LEU A O 1
ATOM 1744 N N . SER A 1 98 ? -6.887 50.637 51.167 1.00 3.24 123 SER A N 1
ATOM 1745 C CA . SER A 1 98 ? -5.747 51.303 50.536 1.00 3.28 123 SER A CA 1
ATOM 1746 C C . SER A 1 98 ? -5.099 50.404 49.488 1.00 3.23 123 SER A C 1
ATOM 1747 O O . SER A 1 98 ? -4.784 50.850 48.369 1.00 3.60 123 SER A O 1
ATOM 1754 N N . ALA A 1 99 ? -4.877 49.141 49.841 1.00 3.42 124 ALA A N 1
ATOM 1755 C CA . ALA A 1 99 ? -4.265 48.198 48.908 1.00 3.64 124 ALA A CA 1
ATOM 1756 C C . ALA A 1 99 ? -5.140 47.992 47.692 1.00 3.37 124 ALA A C 1
ATOM 1757 O O . ALA A 1 99 ? -4.658 47.943 46.552 1.00 3.77 124 ALA A O 1
ATOM 1764 N N . ALA A 1 100 ? -6.461 47.840 47.903 1.00 3.18 125 ALA A N 1
ATOM 1765 C CA . ALA A 1 100 ? -7.373 47.634 46.779 1.00 3.25 125 ALA A CA 1
ATOM 1766 C C . ALA A 1 100 ? -7.410 48.852 45.857 1.00 3.00 125 ALA A C 1
ATOM 1767 O O . ALA A 1 100 ? -7.410 48.744 44.630 1.00 3.49 125 ALA A O 1
ATOM 1774 N N . ALA A 1 101 ? -7.497 50.049 46.460 1.00 2.84 126 ALA A N 1
ATOM 1775 C CA . ALA A 1 101 ? -7.495 51.280 45.670 1.00 2.85 126 ALA A CA 1
ATOM 1776 C C . ALA A 1 101 ? -6.205 51.357 44.835 1.00 2.90 126 ALA A C 1
ATOM 1777 O O . ALA A 1 101 ? -6.243 51.621 43.644 1.00 3.53 126 ALA A O 1
ATOM 1784 N N . LEU A 1 102 ? -5.063 51.172 45.487 1.00 2.92 127 LEU A N 1
ATOM 1785 C CA . LEU A 1 102 ? -3.796 51.402 44.778 1.00 2.99 127 LEU A CA 1
ATOM 1786 C C . LEU A 1 102 ? -3.487 50.308 43.784 1.00 3.00 127 LEU A C 1
ATOM 1787 O O . LEU A 1 102 ? -3.009 50.593 42.674 1.00 3.90 127 LEU A O 1
ATOM 1803 N N . GLN A 1 103 ? -3.670 49.035 44.168 1.00 3.43 128 GLN A N 1
ATOM 1804 C CA . GLN A 1 103 ? -3.142 47.942 43.354 1.00 3.53 128 GLN A CA 1
ATOM 1805 C C . GLN A 1 103 ? -4.115 47.421 42.321 1.00 3.52 128 GLN A C 1
ATOM 1806 O O . GLN A 1 103 ? -3.693 46.827 41.336 1.00 4.05 128 GLN A O 1
ATOM 1820 N N . TYR A 1 104 ? -5.430 47.626 42.559 1.00 3.55 129 TYR A N 1
ATOM 1821 C CA . TYR A 1 104 ? -6.483 47.189 41.668 1.00 3.96 129 TYR A CA 1
ATOM 1822 C C . TYR A 1 104 ? -7.286 48.357 41.118 1.00 3.92 129 TYR A C 1
ATOM 1823 O O . TYR A 1 104 ? -8.156 48.146 40.269 1.00 5.18 129 TYR A O 1
ATOM 1840 N N . SER A 1 105 ? -7.050 49.581 41.591 1.00 3.63 130 SER A N 1
ATOM 1841 C CA . SER A 1 105 ? -7.814 50.734 41.132 1.00 3.76 130 SER A CA 1
ATOM 1842 C C . SER A 1 105 ? -9.290 50.613 41.483 1.00 3.91 130 SER A C 1
ATOM 1843 O O . SER A 1 105 ? -10.168 51.073 40.761 1.00 4.79 130 SER A O 1
ATOM 1850 N N . ASP A 1 106 ? -9.576 50.050 42.680 1.00 3.82 131 ASP A N 1
ATOM 1851 C CA . ASP A 1 106 ? -10.948 49.855 43.139 1.00 3.63 131 ASP A CA 1
ATOM 1852 C C . ASP A 1 106 ? -11.554 51.206 43.571 1.00 3.64 131 ASP A C 1
ATOM 1853 O O . ASP A 1 106 ? -11.050 51.882 44.472 1.00 3.67 131 ASP A O 1
ATOM 1862 N N . ASN A 1 107 ? -12.639 51.585 42.902 1.00 3.86 132 ASN A N 1
ATOM 1863 C CA . ASN A 1 107 ? -13.231 52.901 43.116 1.00 4.12 132 ASN A CA 1
ATOM 1864 C C . ASN A 1 107 ? -14.076 52.997 44.376 1.00 3.97 132 ASN A C 1
ATOM 1865 O O . ASN A 1 107 ? -14.145 54.075 44.984 1.00 4.38 132 ASN A O 1
ATOM 1876 N N . THR A 1 108 ? -14.716 51.896 44.794 1.00 4.11 133 THR A N 1
ATOM 1877 C CA . THR A 1 108 ? -15.401 51.907 46.075 1.00 4.42 133 THR A CA 1
ATOM 1878 C C . THR A 1 108 ? -14.393 52.104 47.202 1.00 3.82 133 THR A C 1
ATOM 1879 O O . THR A 1 108 ? -14.612 52.854 48.161 1.00 4.42 133 THR A O 1
ATOM 1889 N N . ALA A 1 109 ? -13.249 51.415 47.081 1.00 3.61 134 ALA A N 1
ATOM 1890 C CA . ALA A 1 109 ? -12.195 51.560 48.085 1.00 3.65 134 ALA A CA 1
ATOM 1891 C C . ALA A 1 109 ? -11.749 53.023 48.189 1.00 3.41 134 ALA A C 1
ATOM 1892 O O . ALA A 1 109 ? -11.605 53.551 49.291 1.00 3.73 134 ALA A O 1
ATOM 1899 N N . MET A 1 110 ? -11.541 53.676 47.045 1.00 3.34 135 MET A N 1
ATOM 1900 C CA . MET A 1 110 ? -11.213 55.101 47.083 1.00 3.28 135 MET A CA 1
ATOM 1901 C C . MET A 1 110 ? -12.279 55.903 47.821 1.00 3.28 135 MET A C 1
ATOM 1902 O O . MET A 1 110 ? -11.939 56.773 48.631 1.00 3.55 135 MET A O 1
ATOM 1916 N N . ASN A 1 111 ? -13.558 55.651 47.550 1.00 3.45 136 ASN A N 1
ATOM 1917 C CA . ASN A 1 111 ? -14.587 56.417 48.238 1.00 3.56 136 ASN A CA 1
ATOM 1918 C C . ASN A 1 111 ? -14.514 56.227 49.748 1.00 3.63 136 ASN A C 1
ATOM 1919 O O . ASN A 1 111 ? -14.794 57.171 50.502 1.00 4.08 136 ASN A O 1
ATOM 1930 N N . LYS A 1 112 ? -14.159 55.039 50.235 1.00 3.71 137 LYS A N 1
ATOM 1931 C CA . LYS A 1 112 ? -13.986 54.863 51.678 1.00 3.92 137 LYS A CA 1
ATOM 1932 C C . LYS A 1 112 ? -12.787 55.643 52.208 1.00 3.78 137 LYS A C 1
ATOM 1933 O O . LYS A 1 112 ? -12.859 56.183 53.322 1.00 4.55 137 LYS A O 1
ATOM 1952 N N . LEU A 1 113 ? -11.691 55.725 51.449 1.00 3.61 138 LEU A N 1
ATOM 1953 C CA . LEU A 1 113 ? -10.574 56.547 51.871 1.00 3.67 138 LEU A CA 1
ATOM 1954 C C . LEU A 1 113 ? -10.991 58.033 51.957 1.00 3.59 138 LEU A C 1
ATOM 1955 O O . LEU A 1 113 ? -10.688 58.725 52.932 1.00 4.23 138 LEU A O 1
ATOM 1971 N N . ILE A 1 114 ? -11.694 58.504 50.922 1.00 3.67 139 ILE A N 1
ATOM 1972 C CA . ILE A 1 114 ? -12.163 59.882 50.901 1.00 3.76 139 ILE A CA 1
ATOM 1973 C C . ILE A 1 114 ? -13.064 60.152 52.123 1.00 4.10 139 ILE A C 1
ATOM 1974 O O . ILE A 1 114 ? -12.928 61.183 52.807 1.00 4.64 139 ILE A O 1
ATOM 1990 N N . ALA A 1 115 ? -13.980 59.240 52.411 1.00 4.37 140 ALA A N 1
ATOM 1991 C CA . ALA A 1 115 ? -14.871 59.424 53.554 1.00 5.23 140 ALA A CA 1
ATOM 1992 C C . ALA A 1 115 ? -14.108 59.471 54.864 1.00 4.95 140 ALA A C 1
ATOM 1993 O O . ALA A 1 115 ? -14.432 60.265 55.760 1.00 5.90 140 ALA A O 1
ATOM 2000 N N . GLN A 1 116 ? -13.086 58.632 55.028 1.00 5.05 141 GLN A N 1
ATOM 2001 C CA . GLN A 1 116 ? -12.248 58.633 56.223 1.00 5.49 141 GLN A CA 1
ATOM 2002 C C . GLN A 1 116 ? -11.599 59.986 56.434 1.00 6.04 141 GLN A C 1
ATOM 2003 O O . GLN A 1 116 ? -11.349 60.376 57.576 1.00 10.78 141 GLN A O 1
ATOM 2017 N N . LEU A 1 117 ? -11.325 60.695 55.345 1.00 4.82 142 LEU A N 1
ATOM 2018 C CA . LEU A 1 117 ? -10.686 61.992 55.359 1.00 5.13 142 LEU A CA 1
ATOM 2019 C C . LEU A 1 117 ? -11.679 63.176 55.414 1.00 5.30 142 LEU A C 1
ATOM 2020 O O . LEU A 1 117 ? -11.256 64.325 55.403 1.00 6.46 142 LEU A O 1
ATOM 2036 N N . GLY A 1 118 ? -12.974 62.886 55.507 1.00 5.61 143 GLY A N 1
ATOM 2037 C CA . GLY A 1 118 ? -13.987 63.929 55.595 1.00 6.53 143 GLY A CA 1
ATOM 2038 C C . GLY A 1 118 ? -14.455 64.509 54.265 1.00 6.38 143 GLY A C 1
ATOM 2039 O O . GLY A 1 118 ? -15.049 65.598 54.256 1.00 11.23 143 GLY A O 1
ATOM 2043 N N . GLY A 1 119 ? -14.225 63.816 53.183 1.00 4.83 144 GLY A N 1
ATOM 2044 C CA . GLY A 1 119 ? -14.663 64.229 51.881 1.00 4.48 144 GLY A CA 1
ATOM 2045 C C . GLY A 1 119 ? -13.490 64.633 50.993 1.00 3.88 144 GLY A C 1
ATOM 2046 O O . GLY A 1 119 ? -12.325 64.641 51.436 1.00 4.10 144 GLY A O 1
ATOM 2050 N N . PRO A 1 120 ? -13.770 64.995 49.743 1.00 3.80 145 PRO A N 1
ATOM 2051 C CA . PRO A 1 120 ? -12.678 65.321 48.804 1.00 3.96 145 PRO A CA 1
ATOM 2052 C C . PRO A 1 120 ? -11.732 66.368 49.355 1.00 3.79 145 PRO A C 1
ATOM 2053 O O . PRO A 1 120 ? -10.503 66.279 49.198 1.00 4.25 145 PRO A O 1
ATOM 2064 N N . GLY A 1 121 ? -12.283 67.399 50.018 1.00 4.06 146 GLY A N 1
ATOM 2065 C CA . GLY A 1 121 ? -11.479 68.467 50.566 1.00 4.66 146 GLY A CA 1
ATOM 2066 C C . GLY A 1 121 ? -10.490 67.994 51.618 1.00 4.40 146 GLY A C 1
ATOM 2067 O O . GLY A 1 121 ? -9.482 68.677 51.852 1.00 4.84 146 GLY A O 1
ATOM 2071 N N . GLY A 1 122 ? -10.730 66.861 52.280 1.00 4.46 147 GLY A N 1
ATOM 2072 C CA . GLY A 1 122 ? -9.739 66.326 53.190 1.00 5.00 147 GLY A CA 1
ATOM 2073 C C . GLY A 1 122 ? -8.486 65.827 52.468 1.00 4.68 147 GLY A C 1
ATOM 2074 O O . GLY A 1 122 ? -7.383 65.840 53.018 1.00 5.23 147 GLY A O 1
ATOM 2078 N N . VAL A 1 123 ? -8.664 65.340 51.235 1.00 4.26 148 VAL A N 1
ATOM 2079 C CA . VAL A 1 123 ? -7.522 64.932 50.430 1.00 4.26 148 VAL A CA 1
ATOM 2080 C C . VAL A 1 123 ? -6.737 66.181 50.013 1.00 3.85 148 VAL A C 1
ATOM 2081 O O . VAL A 1 123 ? -5.508 66.217 50.122 1.00 4.48 148 VAL A O 1
ATOM 2094 N N . THR A 1 124 ? -7.442 67.213 49.557 1.00 4.02 149 THR A N 1
ATOM 2095 C CA . THR A 1 124 ? -6.787 68.468 49.203 1.00 3.80 149 THR A CA 1
ATOM 2096 C C . THR A 1 124 ? -6.037 69.051 50.421 1.00 3.94 149 THR A C 1
ATOM 2097 O O . THR A 1 124 ? -4.918 69.539 50.289 1.00 4.23 149 THR A O 1
ATOM 2107 N N . ALA A 1 125 ? -6.664 68.988 51.607 1.00 4.19 150 ALA A N 1
ATOM 2108 C CA . ALA A 1 125 ? -6.012 69.544 52.791 1.00 4.40 150 ALA A CA 1
ATOM 2109 C C . ALA A 1 125 ? -4.702 68.850 53.074 1.00 4.29 150 ALA A C 1
ATOM 2110 O O . ALA A 1 125 ? -3.721 69.474 53.464 1.00 4.54 150 ALA A O 1
ATOM 2117 N N . PHE A 1 126 ? -4.665 67.511 52.915 1.00 4.26 151 PHE A N 1
ATOM 2118 C CA . PHE A 1 126 ? -3.404 66.793 53.101 1.00 4.30 151 PHE A CA 1
ATOM 2119 C C . PHE A 1 126 ? -2.360 67.242 52.088 1.00 4.05 151 PHE A C 1
ATOM 2120 O O . PHE A 1 126 ? -1.193 67.472 52.436 1.00 4.60 151 PHE A O 1
ATOM 2137 N N . ALA A 1 127 ? -2.767 67.375 50.821 1.00 4.18 152 ALA A N 1
ATOM 2138 C CA . ALA A 1 127 ? -1.837 67.869 49.809 1.00 4.33 152 ALA A CA 1
ATOM 2139 C C . ALA A 1 127 ? -1.208 69.207 50.245 1.00 4.09 152 ALA A C 1
ATOM 2140 O O . ALA A 1 127 ? 0.004 69.394 50.161 1.00 4.56 152 ALA A O 1
ATOM 2147 N N . ARG A 1 128 ? -2.062 70.126 50.713 1.00 4.08 153 ARG A N 1
ATOM 2148 C CA . ARG A 1 128 ? -1.542 71.427 51.149 1.00 4.46 153 ARG A CA 1
ATOM 2149 C C . ARG A 1 128 ? -0.579 71.259 52.306 1.00 4.87 153 ARG A C 1
ATOM 2150 O O . ARG A 1 128 ? 0.448 71.971 52.398 1.00 5.87 153 ARG A O 1
ATOM 2171 N N . ALA A 1 129 ? -0.873 70.350 53.234 1.00 5.05 154 ALA A N 1
ATOM 2172 C CA . ALA A 1 129 ? -0.037 70.122 54.412 1.00 5.68 154 ALA A CA 1
ATOM 2173 C C . ALA A 1 129 ? 1.353 69.622 54.051 1.00 6.37 154 ALA A C 1
ATOM 2174 O O . ALA A 1 129 ? 2.293 69.860 54.816 1.00 9.74 154 ALA A O 1
ATOM 2181 N N . ILE A 1 130 ? 1.520 68.982 52.898 1.00 5.92 155 ILE A N 1
ATOM 2182 C CA . ILE A 1 130 ? 2.798 68.482 52.452 1.00 6.51 155 ILE A CA 1
ATOM 2183 C C . ILE A 1 130 ? 3.387 69.353 51.326 1.00 6.46 155 ILE A C 1
ATOM 2184 O O . ILE A 1 130 ? 4.336 68.950 50.644 1.00 8.49 155 ILE A O 1
ATOM 2200 N N . GLY A 1 131 ? 2.899 70.560 51.166 1.00 6.15 156 GLY A N 1
ATOM 2201 C CA . GLY A 1 131 ? 3.531 71.538 50.290 1.00 7.21 156 GLY A CA 1
ATOM 2202 C C . GLY A 1 131 ? 3.032 71.605 48.869 1.00 6.23 156 GLY A C 1
ATOM 2203 O O . GLY A 1 131 ? 3.625 72.297 48.058 1.00 8.08 156 GLY A O 1
ATOM 2207 N N . ASP A 1 132 ? 1.945 70.892 48.564 1.00 5.17 157 ASP A N 1
ATOM 2208 C CA . ASP A 1 132 ? 1.382 70.874 47.219 1.00 4.86 157 ASP A CA 1
ATOM 2209 C C . ASP A 1 132 ? 0.206 71.842 47.190 1.00 4.38 157 ASP A C 1
ATOM 2210 O O . ASP A 1 132 ? -0.843 71.574 47.784 1.00 4.71 157 ASP A O 1
ATOM 2219 N N . GLU A 1 133 ? 0.426 72.989 46.555 1.00 5.00 158 GLU A N 1
ATOM 2220 C CA . GLU A 1 133 ? -0.550 74.058 46.413 1.00 5.45 158 GLU A CA 1
ATOM 2221 C C . GLU A 1 133 ? -1.416 73.927 45.173 1.00 5.07 158 GLU A C 1
ATOM 2222 O O . GLU A 1 133 ? -2.252 74.793 44.917 1.00 6.91 158 GLU A O 1
ATOM 2243 N N . THR A 1 134 ? -1.215 72.853 44.407 1.00 4.26 159 THR A N 1
ATOM 2244 C CA . THR A 1 134 ? -1.792 72.717 43.081 1.00 4.19 159 THR A CA 1
ATOM 2245 C C . THR A 1 134 ? -2.920 71.677 43.023 1.00 3.79 159 THR A C 1
ATOM 2246 O O . THR A 1 134 ? -3.985 71.910 42.443 1.00 4.40 159 THR A O 1
ATOM 2256 N N . PHE A 1 135 ? -2.653 70.514 43.594 1.00 3.68 160 PHE A N 1
ATOM 2257 C CA . PHE A 1 135 ? -3.620 69.418 43.618 1.00 3.51 160 PHE A CA 1
ATOM 2258 C C . PHE A 1 135 ? -4.969 69.890 44.129 1.00 3.22 160 PHE A C 1
ATOM 2259 O O . PHE A 1 135 ? -5.052 70.607 45.142 1.00 3.78 160 PHE A O 1
ATOM 2276 N N . ARG A 1 136 ? -6.043 69.407 43.522 1.00 3.18 161 ARG A N 1
ATOM 2277 C CA . ARG A 1 136 ? -7.375 69.571 44.111 1.00 3.19 161 ARG A CA 1
ATOM 2278 C C . ARG A 1 136 ? -8.212 68.330 43.811 1.00 3.23 161 ARG A C 1
ATOM 2279 O O . ARG A 1 136 ? -8.280 67.882 42.680 1.00 3.92 161 ARG A O 1
ATOM 2300 N N . LEU A 1 137 ? -8.849 67.835 44.868 1.00 3.24 162 LEU A N 1
ATOM 2301 C CA . LEU A 1 137 ? -9.885 66.808 44.733 1.00 3.15 162 LEU A CA 1
ATOM 2302 C C . LEU A 1 137 ? -11.208 67.461 45.158 1.00 3.05 162 LEU A C 1
ATOM 2303 O O . LEU A 1 137 ? -11.323 68.015 46.248 1.00 4.17 162 LEU A O 1
ATOM 2319 N N . ASP A 1 138 ? -12.183 67.383 44.258 1.00 3.21 163 ASP A N 1
ATOM 2320 C CA . ASP A 1 138 ? -13.461 68.053 44.404 1.00 3.12 163 ASP A CA 1
ATOM 2321 C C . ASP A 1 138 ? -14.650 67.108 44.469 1.00 3.23 163 ASP A C 1
ATOM 2322 O O . ASP A 1 138 ? -15.712 67.504 44.985 1.00 3.68 163 ASP A O 1
ATOM 2331 N N . ARG A 1 139 ? -14.506 65.903 43.929 1.00 3.26 164 ARG A N 1
ATOM 2332 C CA . ARG A 1 139 ? -15.589 64.945 43.840 1.00 3.38 164 ARG A CA 1
ATOM 2333 C C . ARG A 1 139 ? -15.089 63.553 44.245 1.00 3.36 164 ARG A C 1
ATOM 2334 O O . ARG A 1 139 ? -13.898 63.300 44.347 1.00 4.04 164 ARG A O 1
ATOM 2355 N N . THR A 1 140 ? -16.077 62.675 44.461 1.00 3.63 165 THR A N 1
ATOM 2356 C CA . THR A 1 140 ? -15.837 61.269 44.721 1.00 3.63 165 THR A CA 1
ATOM 2357 C C . THR A 1 140 ? -15.827 60.471 43.415 1.00 3.44 165 THR A C 1
ATOM 2358 O O . THR A 1 140 ? -16.029 60.996 42.313 1.00 3.86 165 THR A O 1
ATOM 2368 N N . GLU A 1 141 ? -15.611 59.151 43.542 1.00 3.42 166 GLU A N 1
ATOM 2369 C CA . GLU A 1 141 ? -15.787 58.240 42.413 1.00 3.63 166 GLU A CA 1
ATOM 2370 C C . GLU A 1 141 ? -17.277 57.978 42.215 1.00 4.09 166 GLU A C 1
ATOM 2371 O O . GLU A 1 141 ? -18.001 57.780 43.197 1.00 4.73 166 GLU A O 1
ATOM 2383 N N . PRO A 1 142 ? -17.750 57.891 40.966 1.00 4.34 167 PRO A N 1
ATOM 2384 C CA . PRO A 1 142 ? -16.978 57.910 39.726 1.00 4.58 167 PRO A CA 1
ATOM 2385 C C . PRO A 1 142 ? -16.897 59.280 39.046 1.00 4.01 167 PRO A C 1
ATOM 2386 O O . PRO A 1 142 ? -16.252 59.397 38.016 1.00 4.58 167 PRO A O 1
ATOM 2397 N N . THR A 1 143 ? -17.584 60.294 39.598 1.00 3.81 168 THR A N 1
ATOM 2398 C CA . THR A 1 143 ? -17.685 61.556 38.845 1.00 4.03 168 THR A CA 1
ATOM 2399 C C . THR A 1 143 ? -16.347 62.307 38.765 1.00 3.86 168 THR A C 1
ATOM 2400 O O . THR A 1 143 ? -16.201 63.144 37.868 1.00 4.51 168 THR A O 1
ATOM 2410 N N . LEU A 1 144 ? -15.362 61.984 39.604 1.00 3.64 169 LEU A N 1
ATOM 2411 C CA . LEU A 1 144 ? -14.059 62.618 39.468 1.00 3.69 169 LEU A CA 1
ATOM 2412 C C . LEU A 1 144 ? -13.367 62.282 38.156 1.00 3.84 169 LEU A C 1
ATOM 2413 O O . LEU A 1 144 ? -12.340 62.901 37.837 1.00 4.50 169 LEU A O 1
ATOM 2429 N N . ASN A 1 145 ? -13.890 61.337 37.359 1.00 4.06 170 ASN A N 1
ATOM 2430 C CA . ASN A 1 145 ? -13.307 60.946 36.077 1.00 4.39 170 ASN A CA 1
ATOM 2431 C C . ASN A 1 145 ? -13.941 61.630 34.853 1.00 4.14 170 ASN A C 1
ATOM 2432 O O . ASN A 1 145 ? -13.615 61.228 33.730 1.00 4.84 170 ASN A O 1
ATOM 2443 N N . THR A 1 146 ? -14.804 62.617 35.045 1.00 3.92 171 THR A N 1
ATOM 2444 C CA . THR A 1 146 ? -15.444 63.224 33.866 1.00 4.09 171 THR A CA 1
ATOM 2445 C C . THR A 1 146 ? -14.430 63.863 32.917 1.00 3.88 171 THR A C 1
ATOM 2446 O O . THR A 1 146 ? -14.663 63.890 31.697 1.00 4.44 171 THR A O 1
ATOM 2456 N N . ALA A 1 147 ? -13.346 64.419 33.448 1.00 3.90 172 ALA A N 1
ATOM 2457 C CA . ALA A 1 147 ? -12.178 64.792 32.655 1.00 4.03 172 ALA A CA 1
ATOM 2458 C C . ALA A 1 147 ? -12.497 65.814 31.549 1.00 4.31 172 ALA A C 1
ATOM 2459 O O . ALA A 1 147 ? -11.880 65.814 30.488 1.00 5.09 172 ALA A O 1
ATOM 2466 N N . ILE A 1 148 ? -13.434 66.718 31.837 1.00 4.40 173 ILE A N 1
ATOM 2467 C CA . ILE A 1 148 ? -13.897 67.651 30.808 1.00 4.72 173 ILE A CA 1
ATOM 2468 C C . ILE A 1 148 ? -12.801 68.652 30.528 1.00 4.49 173 ILE A C 1
ATOM 2469 O O . ILE A 1 148 ? -12.247 69.269 31.456 1.00 4.45 173 ILE A O 1
ATOM 2485 N N . PRO A 1 149 ? -12.461 68.926 29.262 1.00 4.77 174 PRO A N 1
ATOM 2486 C CA . PRO A 1 149 ? -11.430 69.914 28.980 1.00 4.90 174 PRO A CA 1
ATOM 2487 C C . PRO A 1 149 ? -11.802 71.256 29.623 1.00 4.87 174 PRO A C 1
ATOM 2488 O O . PRO A 1 149 ? -12.937 71.699 29.551 1.00 5.47 174 PRO A O 1
ATOM 2499 N N . GLY A 1 150 ? -10.795 71.883 30.245 1.00 4.88 175 GLY A N 1
ATOM 2500 C CA . GLY A 1 150 ? -10.992 73.193 30.857 1.00 5.73 175 GLY A CA 1
ATOM 2501 C C . GLY A 1 150 ? -11.592 73.175 32.249 1.00 5.71 175 GLY A C 1
ATOM 2502 O O . GLY A 1 150 ? -11.633 74.213 32.911 1.00 8.40 175 GLY A O 1
ATOM 2506 N N . ASP A 1 151 ? -12.030 72.027 32.719 1.00 4.82 176 ASP A N 1
ATOM 2507 C CA . ASP A 1 151 ? -12.637 71.926 34.040 1.00 4.46 176 ASP A CA 1
ATOM 2508 C C . ASP A 1 151 ? -11.529 71.771 35.074 1.00 4.31 176 ASP A C 1
ATOM 2509 O O . ASP A 1 151 ? -10.732 70.835 34.971 1.00 4.75 176 ASP A O 1
ATOM 2518 N N . PRO A 1 152 ? -11.410 72.649 36.077 1.00 4.67 177 PRO A N 1
ATOM 2519 C CA A PRO A 1 152 ? -10.362 72.513 37.070 0.89 4.73 177 PRO A CA 1
ATOM 2520 C CA B PRO A 1 152 ? -10.298 72.429 37.009 0.10 5.11 177 PRO A CA 1
ATOM 2521 C C . PRO A 1 152 ? -10.622 71.420 38.102 1.00 3.77 177 PRO A C 1
ATOM 2522 O O . PRO A 1 152 ? -9.722 71.087 38.870 1.00 4.14 177 PRO A O 1
ATOM 2543 N N . ARG A 1 153 ? -11.851 70.908 38.194 1.00 3.70 178 ARG A N 1
ATOM 2544 C CA . ARG A 1 153 ? -12.127 69.953 39.262 1.00 3.39 178 ARG A CA 1
ATOM 2545 C C . ARG A 1 153 ? -11.243 68.710 39.101 1.00 3.24 178 ARG A C 1
ATOM 2546 O O . ARG A 1 153 ? -11.085 68.164 38.011 1.00 3.64 178 ARG A O 1
ATOM 2567 N N . ASP A 1 154 ? -10.716 68.212 40.219 1.00 2.95 179 ASP A N 1
ATOM 2568 C CA . ASP A 1 154 ? -10.052 66.915 40.237 1.00 2.90 179 ASP A CA 1
ATOM 2569 C C . ASP A 1 154 ? -8.840 66.900 39.289 1.00 2.94 179 ASP A C 1
ATOM 2570 O O . ASP A 1 154 ? -8.577 65.890 38.604 1.00 3.63 179 ASP A O 1
ATOM 2579 N N . THR A 1 155 ? -8.076 67.986 39.301 1.00 3.05 180 THR A N 1
ATOM 2580 C CA . THR A 1 155 ? -6.894 68.153 38.478 1.00 3.10 180 THR A CA 1
ATOM 2581 C C . THR A 1 155 ? -5.657 68.442 39.319 1.00 3.16 180 THR A C 1
ATOM 2582 O O . THR A 1 155 ? -5.707 68.884 40.463 1.00 3.54 180 THR A O 1
ATOM 2592 N N . THR A 1 156 ? -4.490 68.249 38.653 1.00 3.24 181 THR A N 1
ATOM 2593 C CA . THR A 1 156 ? -3.230 68.779 39.130 1.00 3.26 181 THR A CA 1
ATOM 2594 C C . THR A 1 156 ? -2.352 69.043 37.902 1.00 3.32 181 THR A C 1
ATOM 2595 O O . THR A 1 156 ? -2.790 68.866 36.769 1.00 4.30 181 THR A O 1
ATOM 2605 N N . THR A 1 157 ? -1.111 69.476 38.156 1.00 3.57 182 THR A N 1
ATOM 2606 C CA . THR A 1 157 ? -0.144 69.646 37.083 1.00 3.72 182 THR A CA 1
ATOM 2607 C C . THR A 1 157 ? 0.917 68.564 37.194 1.00 3.63 182 THR A C 1
ATOM 2608 O O . THR A 1 157 ? 1.178 68.016 38.263 1.00 3.88 182 THR A O 1
ATOM 2618 N N . PRO A 1 158 ? 1.604 68.268 36.062 1.00 3.75 183 PRO A N 1
ATOM 2619 C CA . PRO A 1 158 ? 2.676 67.275 36.145 1.00 4.04 183 PRO A CA 1
ATOM 2620 C C . PRO A 1 158 ? 3.765 67.672 37.151 1.00 4.31 183 PRO A C 1
ATOM 2621 O O . PRO A 1 158 ? 4.225 66.843 37.931 1.00 4.71 183 PRO A O 1
ATOM 2632 N N . ARG A 1 159 ? 4.177 68.949 37.127 1.00 4.69 184 ARG A N 1
ATOM 2633 C CA . ARG A 1 159 ? 5.246 69.389 38.033 1.00 5.44 184 ARG A CA 1
ATOM 2634 C C . ARG A 1 159 ? 4.829 69.138 39.482 1.00 4.51 184 ARG A C 1
ATOM 2635 O O . ARG A 1 159 ? 5.622 68.623 40.289 1.00 5.08 184 ARG A O 1
ATOM 2656 N N . ALA A 1 160 ? 3.604 69.530 39.851 1.00 4.18 185 ALA A N 1
ATOM 2657 C CA . ALA A 1 160 ? 3.205 69.405 41.246 1.00 4.16 185 ALA A CA 1
ATOM 2658 C C . ALA A 1 160 ? 3.137 67.945 41.663 1.00 3.90 185 ALA A C 1
ATOM 2659 O O . ALA A 1 160 ? 3.533 67.583 42.765 1.00 4.56 185 ALA A O 1
ATOM 2666 N N . MET A 1 161 ? 2.585 67.084 40.791 1.00 3.70 186 MET A N 1
ATOM 2667 C CA A MET A 1 161 ? 2.412 65.708 41.197 0.52 4.06 186 MET A CA 1
ATOM 2668 C CA B MET A 1 161 ? 2.415 65.710 41.171 0.48 3.72 186 MET A CA 1
ATOM 2669 C C . MET A 1 161 ? 3.747 64.985 41.278 1.00 3.88 186 MET A C 1
ATOM 2670 O O . MET A 1 161 ? 3.922 64.119 42.142 1.00 4.30 186 MET A O 1
ATOM 2696 N N . ALA A 1 162 ? 4.704 65.307 40.395 1.00 3.76 187 ALA A N 1
ATOM 2697 C CA . ALA A 1 162 ? 6.014 64.675 40.519 1.00 3.77 187 ALA A CA 1
ATOM 2698 C C . ALA A 1 162 ? 6.687 65.064 41.838 1.00 3.84 187 ALA A C 1
ATOM 2699 O O . ALA A 1 162 ? 7.263 64.225 42.531 1.00 4.01 187 ALA A O 1
ATOM 2706 N N . GLN A 1 163 ? 6.634 66.347 42.172 1.00 4.03 188 GLN A N 1
ATOM 2707 C CA . GLN A 1 163 ? 7.234 66.808 43.417 1.00 4.49 188 GLN A CA 1
ATOM 2708 C C . GLN A 1 163 ? 6.590 66.114 44.618 1.00 4.23 188 GLN A C 1
ATOM 2709 O O . GLN A 1 163 ? 7.282 65.625 45.516 1.00 4.92 188 GLN A O 1
ATOM 2734 N N . THR A 1 164 ? 5.263 66.052 44.628 1.00 4.31 189 THR A N 1
ATOM 2735 C CA . THR A 1 164 ? 4.577 65.409 45.736 1.00 5.09 189 THR A CA 1
ATOM 2736 C C . THR A 1 164 ? 4.897 63.914 45.792 1.00 4.18 189 THR A C 1
ATOM 2737 O O . THR A 1 164 ? 5.141 63.368 46.878 1.00 4.48 189 THR A O 1
ATOM 2747 N N . LEU A 1 165 ? 4.908 63.241 44.650 1.00 4.09 190 LEU A N 1
ATOM 2748 C CA . LEU A 1 165 ? 5.199 61.808 44.674 1.00 4.04 190 LEU A CA 1
ATOM 2749 C C . LEU A 1 165 ? 6.612 61.576 45.196 1.00 3.75 190 LEU A C 1
ATOM 2750 O O . LEU A 1 165 ? 6.826 60.613 45.947 1.00 4.18 190 LEU A O 1
ATOM 2766 N N . ARG A 1 166 ? 7.567 62.423 44.836 1.00 3.68 191 ARG A N 1
ATOM 2767 C CA . ARG A 1 166 ? 8.907 62.321 45.402 1.00 3.90 191 ARG A CA 1
ATOM 2768 C C . ARG A 1 166 ? 8.873 62.447 46.929 1.00 3.98 191 ARG A C 1
ATOM 2769 O O . ARG A 1 166 ? 9.460 61.639 47.645 1.00 4.56 191 ARG A O 1
ATOM 2790 N N . GLN A 1 167 ? 8.192 63.484 47.430 1.00 3.95 192 GLN A N 1
ATOM 2791 C CA . GLN A 1 167 ? 8.171 63.695 48.871 1.00 4.58 192 GLN A CA 1
ATOM 2792 C C . GLN A 1 167 ? 7.540 62.547 49.615 1.00 3.98 192 GLN A C 1
ATOM 2793 O O . GLN A 1 167 ? 7.978 62.193 50.713 1.00 5.01 192 GLN A O 1
ATOM 2807 N N . LEU A 1 168 ? 6.482 61.960 49.037 1.00 3.93 193 LEU A N 1
ATOM 2808 C CA . LEU A 1 168 ? 5.774 60.853 49.656 1.00 4.20 193 LEU A CA 1
ATOM 2809 C C . LEU A 1 168 ? 6.577 59.555 49.710 1.00 4.34 193 LEU A C 1
ATOM 2810 O O . LEU A 1 168 ? 6.508 58.816 50.672 1.00 5.66 193 LEU A O 1
ATOM 2826 N N . THR A 1 169 ? 7.266 59.238 48.589 1.00 4.54 194 THR A N 1
ATOM 2827 C CA . THR A 1 169 ? 7.881 57.943 48.422 1.00 5.12 194 THR A CA 1
ATOM 2828 C C . THR A 1 169 ? 9.365 57.891 48.760 1.00 5.78 194 THR A C 1
ATOM 2829 O O . THR A 1 169 ? 9.849 56.796 49.038 1.00 7.80 194 THR A O 1
ATOM 2839 N N . LEU A 1 170 ? 10.056 58.992 48.587 1.00 5.41 195 LEU A N 1
ATOM 2840 C CA . LEU A 1 170 ? 11.510 59.077 48.758 1.00 6.26 195 LEU A CA 1
ATOM 2841 C C . LEU A 1 170 ? 11.886 60.078 49.818 1.00 6.86 195 LEU A C 1
ATOM 2842 O O . LEU A 1 170 ? 12.957 59.957 50.417 1.00 12.04 195 LEU A O 1
ATOM 2858 N N . GLY A 1 171 ? 11.068 61.077 50.090 1.00 6.38 196 GLY A N 1
ATOM 2859 C CA . GLY A 1 171 ? 11.312 62.088 51.080 1.00 6.95 196 GLY A CA 1
ATOM 2860 C C . GLY A 1 171 ? 10.591 61.761 52.384 1.00 6.88 196 GLY A C 1
ATOM 2861 O O . GLY A 1 171 ? 10.362 60.597 52.716 1.00 9.15 196 GLY A O 1
ATOM 2865 N N . HIS A 1 172 ? 10.302 62.837 53.120 1.00 7.50 197 HIS A N 1
ATOM 2866 C CA . HIS A 1 172 ? 9.866 62.726 54.507 1.00 8.96 197 HIS A CA 1
ATOM 2867 C C . HIS A 1 172 ? 8.477 63.299 54.732 1.00 7.32 197 HIS A C 1
ATOM 2868 O O . HIS A 1 172 ? 8.128 63.669 55.851 1.00 9.35 197 HIS A O 1
ATOM 2878 N N . ALA A 1 173 ? 7.632 63.278 53.704 1.00 5.97 198 ALA A N 1
ATOM 2879 C CA . ALA A 1 173 ? 6.244 63.691 53.927 1.00 6.05 198 ALA A CA 1
ATOM 2880 C C . ALA A 1 173 ? 5.516 62.731 54.855 1.00 5.65 198 ALA A C 1
ATOM 2881 O O . ALA A 1 173 ? 4.570 63.161 55.560 1.00 6.84 198 ALA A O 1
ATOM 2888 N N . LEU A 1 174 ? 5.861 61.474 54.826 1.00 5.47 199 LEU A N 1
ATOM 2889 C CA . LEU A 1 174 ? 5.319 60.429 55.694 1.00 5.33 199 LEU A CA 1
ATOM 2890 C C . LEU A 1 174 ? 6.419 59.950 56.622 1.00 5.90 199 LEU A C 1
ATOM 2891 O O . LEU A 1 174 ? 7.619 60.080 56.362 1.00 7.01 199 LEU A O 1
ATOM 2907 N N . GLY A 1 175 ? 6.010 59.304 57.721 1.00 6.18 200 GLY A N 1
ATOM 2908 C CA . GLY A 1 175 ? 6.932 58.598 58.573 1.00 6.77 200 GLY A CA 1
ATOM 2909 C C . GLY A 1 175 ? 7.578 57.444 57.836 1.00 6.60 200 GLY A C 1
ATOM 2910 O O . GLY A 1 175 ? 7.066 56.969 56.826 1.00 6.45 200 GLY A O 1
ATOM 2914 N N A GLU A 1 176 ? 8.682 56.971 58.366 0.50 8.72 201 GLU A N 1
ATOM 2915 N N B GLU A 1 176 ? 8.704 56.956 58.299 0.50 8.69 201 GLU A N 1
ATOM 2916 C CA A GLU A 1 176 ? 9.461 55.912 57.737 0.50 9.72 201 GLU A CA 1
ATOM 2917 C CA B GLU A 1 176 ? 9.419 55.939 57.504 0.50 9.62 201 GLU A CA 1
ATOM 2918 C C A GLU A 1 176 ? 8.648 54.682 57.361 0.50 8.12 201 GLU A C 1
ATOM 2919 C C B GLU A 1 176 ? 8.665 54.643 57.349 0.50 8.34 201 GLU A C 1
ATOM 2920 O O A GLU A 1 176 ? 8.706 54.195 56.228 0.50 7.37 201 GLU A O 1
ATOM 2921 O O B GLU A 1 176 ? 8.747 54.035 56.265 0.50 8.69 201 GLU A O 1
ATOM 2944 N N . THR A 1 177 ? 7.923 54.161 58.335 1.00 8.42 202 THR A N 1
ATOM 2945 C CA . THR A 1 177 ? 7.182 52.912 58.106 1.00 8.47 202 THR A CA 1
ATOM 2946 C C . THR A 1 177 ? 6.056 53.146 57.109 1.00 6.92 202 THR A C 1
ATOM 2947 O O . THR A 1 177 ? 5.731 52.255 56.311 1.00 7.48 202 THR A O 1
ATOM 2964 N N . GLN A 1 178 ? 5.446 54.321 57.155 1.00 6.30 203 GLN A N 1
ATOM 2965 C CA . GLN A 1 178 ? 4.355 54.660 56.244 1.00 5.66 203 GLN A CA 1
ATOM 2966 C C . GLN A 1 178 ? 4.878 54.846 54.813 1.00 5.29 203 GLN A C 1
ATOM 2967 O O . GLN A 1 178 ? 4.234 54.363 53.865 1.00 5.30 203 GLN A O 1
ATOM 2981 N N . ARG A 1 179 ? 6.023 55.516 54.652 1.00 5.52 204 ARG A N 1
ATOM 2982 C CA . ARG A 1 179 ? 6.652 55.627 53.353 1.00 5.51 204 ARG A CA 1
ATOM 2983 C C . ARG A 1 179 ? 6.917 54.248 52.772 1.00 5.42 204 ARG A C 1
ATOM 2984 O O . ARG A 1 179 ? 6.645 53.968 51.590 1.00 5.53 204 ARG A O 1
ATOM 3005 N N . ALA A 1 180 ? 7.494 53.348 53.593 1.00 5.95 205 ALA A N 1
ATOM 3006 C CA . ALA A 1 180 ? 7.794 52.025 53.118 1.00 6.05 205 ALA A CA 1
ATOM 3007 C C . ALA A 1 180 ? 6.511 51.284 52.700 1.00 5.61 205 ALA A C 1
ATOM 3008 O O . ALA A 1 180 ? 6.521 50.549 51.698 1.00 5.92 205 ALA A O 1
ATOM 3015 N N . GLN A 1 181 ? 5.429 51.444 53.451 1.00 5.51 206 GLN A N 1
ATOM 3016 C CA . GLN A 1 181 ? 4.163 50.824 53.087 1.00 5.31 206 GLN A CA 1
ATOM 3017 C C . GLN A 1 181 ? 3.641 51.364 51.762 1.00 4.75 206 GLN A C 1
ATOM 3018 O O . GLN A 1 181 ? 3.131 50.596 50.927 1.00 4.91 206 GLN A O 1
ATOM 3032 N N . LEU A 1 182 ? 3.712 52.677 51.565 1.00 4.60 207 LEU A N 1
ATOM 3033 C CA . LEU A 1 182 ? 3.255 53.242 50.294 1.00 4.35 207 LEU A CA 1
ATOM 3034 C C . LEU A 1 182 ? 4.077 52.673 49.135 1.00 4.34 207 LEU A C 1
ATOM 3035 O O . LEU A 1 182 ? 3.521 52.309 48.096 1.00 4.52 207 LEU A O 1
ATOM 3051 N N . VAL A 1 183 ? 5.396 52.633 49.287 1.00 4.62 208 VAL A N 1
ATOM 3052 C CA . VAL A 1 183 ? 6.260 52.075 48.251 1.00 4.75 208 VAL A CA 1
ATOM 3053 C C . VAL A 1 183 ? 5.912 50.615 47.971 1.00 4.56 208 VAL A C 1
ATOM 3054 O O . VAL A 1 183 ? 5.828 50.218 46.811 1.00 5.01 208 VAL A O 1
ATOM 3067 N N . THR A 1 184 ? 5.725 49.799 49.017 1.00 4.92 209 THR A N 1
ATOM 3068 C CA . THR A 1 184 ? 5.349 48.413 48.822 1.00 5.55 209 THR A CA 1
ATOM 3069 C C . THR A 1 184 ? 4.048 48.324 48.008 1.00 4.81 209 THR A C 1
ATOM 3070 O O . THR A 1 184 ? 3.922 47.508 47.084 1.00 5.11 209 THR A O 1
ATOM 3080 N N . TRP A 1 185 ? 3.054 49.145 48.369 1.00 4.43 210 TRP A N 1
ATOM 3081 C CA . TRP A 1 185 ? 1.797 49.113 47.629 1.00 4.21 210 TRP A CA 1
ATOM 3082 C C . TRP A 1 185 ? 2.020 49.462 46.162 1.00 3.96 210 TRP A C 1
ATOM 3083 O O . TRP A 1 185 ? 1.521 48.758 45.280 1.00 4.17 210 TRP A O 1
ATOM 3104 N N . LEU A 1 186 ? 2.721 50.557 45.880 1.00 3.80 211 LEU A N 1
ATOM 3105 C CA . LEU A 1 186 ? 2.935 50.981 44.513 1.00 3.75 211 LEU A CA 1
ATOM 3106 C C . LEU A 1 186 ? 3.686 49.928 43.688 1.00 3.87 211 LEU A C 1
ATOM 3107 O O . LEU A 1 186 ? 3.384 49.705 42.518 1.00 3.85 211 LEU A O 1
ATOM 3123 N N . LYS A 1 187 ? 4.700 49.310 44.303 1.00 4.05 212 LYS A N 1
ATOM 3124 C CA . LYS A 1 187 ? 5.481 48.291 43.594 1.00 4.33 212 LYS A CA 1
ATOM 3125 C C . LYS A 1 187 ? 4.632 47.069 43.226 1.00 4.35 212 LYS A C 1
ATOM 3126 O O . LYS A 1 187 ? 4.952 46.370 42.272 1.00 6.23 212 LYS A O 1
ATOM 3145 N N . GLY A 1 188 ? 3.584 46.794 44.005 1.00 3.91 213 GLY A N 1
ATOM 3146 C CA . GLY A 1 188 ? 2.688 45.696 43.723 1.00 3.88 213 GLY A CA 1
ATOM 3147 C C . GLY A 1 188 ? 1.493 46.024 42.878 1.00 3.65 213 GLY A C 1
ATOM 3148 O O . GLY A 1 188 ? 0.572 45.220 42.751 1.00 3.91 213 GLY A O 1
ATOM 3152 N N . ASN A 1 189 ? 1.479 47.208 42.232 1.00 3.51 214 ASN A N 1
ATOM 3153 C CA . ASN A 1 189 ? 0.380 47.543 41.345 1.00 3.46 214 ASN A CA 1
ATOM 3154 C C . ASN A 1 189 ? 0.208 46.460 40.280 1.00 3.38 214 ASN A C 1
ATOM 3155 O O . ASN A 1 189 ? 1.197 45.973 39.719 1.00 3.84 214 ASN A O 1
ATOM 3166 N N . THR A 1 190 ? -1.051 46.155 39.955 1.00 3.43 215 THR A N 1
ATOM 3167 C CA . THR A 1 190 ? -1.356 45.188 38.910 1.00 3.39 215 THR A CA 1
ATOM 3168 C C . THR A 1 190 ? -1.630 45.814 37.541 1.00 3.40 215 THR A C 1
ATOM 3169 O O . THR A 1 190 ? -1.659 45.087 36.548 1.00 4.19 215 THR A O 1
ATOM 3179 N N . THR A 1 191 ? -1.843 47.134 37.473 1.00 3.41 216 THR A N 1
ATOM 3180 C CA . THR A 1 191 ? -2.413 47.751 36.282 1.00 3.71 216 THR A CA 1
ATOM 3181 C C . THR A 1 191 ? -1.410 48.489 35.390 1.00 3.54 216 THR A C 1
ATOM 3182 O O . THR A 1 191 ? -1.853 49.137 34.425 1.00 4.23 216 THR A O 1
ATOM 3192 N N . GLY A 1 192 ? -0.112 48.426 35.689 1.00 3.59 217 GLY A N 1
ATOM 3193 C CA . GLY A 1 192 ? 0.843 49.354 35.104 1.00 3.99 217 GLY A CA 1
ATOM 3194 C C . GLY A 1 192 ? 1.712 48.881 33.953 1.00 3.64 217 GLY A C 1
ATOM 3195 O O . GLY A 1 192 ? 2.463 49.702 33.414 1.00 4.48 217 GLY A O 1
ATOM 3199 N N . ALA A 1 193 ? 1.668 47.610 33.553 1.00 3.80 218 ALA A N 1
ATOM 3200 C CA . ALA A 1 193 ? 2.673 47.125 32.620 1.00 4.01 218 ALA A CA 1
ATOM 3201 C C . ALA A 1 193 ? 2.620 47.726 31.230 1.00 4.36 218 ALA A C 1
ATOM 3202 O O . ALA A 1 193 ? 3.624 47.624 30.512 1.00 5.77 218 ALA A O 1
ATOM 3209 N N . ALA A 1 194 ? 1.485 48.297 30.814 1.00 4.14 219 ALA A N 1
ATOM 3210 C CA . ALA A 1 194 ? 1.357 48.883 29.493 1.00 4.44 219 ALA A CA 1
ATOM 3211 C C . ALA A 1 194 ? 1.706 50.380 29.458 1.00 4.16 219 ALA A C 1
ATOM 3212 O O . ALA A 1 194 ? 1.701 50.977 28.384 1.00 4.96 219 ALA A O 1
ATOM 3219 N N . SER A 1 195 ? 1.970 50.978 30.629 1.00 3.93 220 SER A N 1
ATOM 3220 C CA . SER A 1 195 ? 2.084 52.436 30.728 1.00 3.87 220 SER A CA 1
ATOM 3221 C C . SER A 1 195 ? 3.562 52.817 30.867 1.00 4.06 220 SER A C 1
ATOM 3222 O O . SER A 1 195 ? 4.357 52.422 30.025 1.00 4.90 220 SER A O 1
ATOM 3229 N N . ILE A 1 196 ? 3.939 53.618 31.888 1.00 4.08 221 ILE A N 1
ATOM 3230 C CA . ILE A 1 196 ? 5.336 54.018 31.967 1.00 4.75 221 ILE A CA 1
ATOM 3231 C C . ILE A 1 196 ? 6.293 52.856 31.869 1.00 5.55 221 ILE A C 1
ATOM 3232 O O . ILE A 1 196 ? 7.298 52.924 31.150 1.00 6.68 221 ILE A O 1
ATOM 3248 N N A ARG A 1 197 ? 6.216 51.785 32.631 0.42 6.36 222 ARG A N 1
ATOM 3249 N N B ARG A 1 197 ? 5.913 51.758 32.567 0.58 5.22 222 ARG A N 1
ATOM 3250 C CA A ARG A 1 197 ? 7.305 50.807 32.646 0.42 7.10 222 ARG A CA 1
ATOM 3251 C CA B ARG A 1 197 ? 6.774 50.580 32.641 0.58 6.09 222 ARG A CA 1
ATOM 3252 C C A ARG A 1 197 ? 7.303 50.124 31.290 0.42 6.89 222 ARG A C 1
ATOM 3253 C C B ARG A 1 197 ? 7.208 50.040 31.281 0.58 8.17 222 ARG A C 1
ATOM 3254 O O A ARG A 1 197 ? 8.354 49.614 30.882 0.42 8.19 222 ARG A O 1
ATOM 3255 O O B ARG A 1 197 ? 8.303 49.525 31.147 0.58 9.53 222 ARG A O 1
ATOM 3296 N N . ALA A 1 198 ? 6.301 50.131 30.374 1.00 7.15 223 ALA A N 1
ATOM 3297 C CA . ALA A 1 198 ? 6.512 49.593 29.020 1.00 7.99 223 ALA A CA 1
ATOM 3298 C C . ALA A 1 198 ? 7.552 50.362 28.236 1.00 8.94 223 ALA A C 1
ATOM 3299 O O . ALA A 1 198 ? 8.098 49.805 27.283 1.00 14.33 223 ALA A O 1
ATOM 3306 N N . GLY A 1 199 ? 7.813 51.570 28.593 1.00 7.40 224 GLY A N 1
ATOM 3307 C CA . GLY A 1 199 ? 8.843 52.361 27.907 1.00 7.49 224 GLY A CA 1
ATOM 3308 C C . GLY A 1 199 ? 10.221 52.296 28.492 1.00 8.49 224 GLY A C 1
ATOM 3309 O O . GLY A 1 199 ? 11.156 52.938 28.000 1.00 9.90 224 GLY A O 1
ATOM 3313 N N . LEU A 1 200 ? 10.420 51.547 29.580 1.00 9.29 225 LEU A N 1
ATOM 3314 C CA . LEU A 1 200 ? 11.668 51.560 30.341 1.00 10.53 225 LEU A CA 1
ATOM 3315 C C . LEU A 1 200 ? 12.391 50.244 30.243 1.00 12.96 225 LEU A C 1
ATOM 3316 O O . LEU A 1 200 ? 11.689 49.234 29.944 1.00 14.33 225 LEU A O 1
ATOM 3332 N N . PRO A 1 201 ? 13.691 50.211 30.466 1.00 14.58 226 PRO A N 1
ATOM 3333 C CA . PRO A 1 201 ? 14.362 48.902 30.470 1.00 18.28 226 PRO A CA 1
ATOM 3334 C C . PRO A 1 201 ? 13.705 47.990 31.502 1.00 17.44 226 PRO A C 1
ATOM 3335 O O . PRO A 1 201 ? 13.342 48.386 32.624 1.00 17.76 226 PRO A O 1
ATOM 3346 N N . THR A 1 202 ? 13.550 46.746 31.069 1.00 21.47 227 THR A N 1
ATOM 3347 C CA . THR A 1 202 ? 12.840 45.819 31.987 1.00 22.85 227 THR A CA 1
ATOM 3348 C C . THR A 1 202 ? 13.575 45.515 33.297 1.00 23.34 227 THR A C 1
ATOM 3349 O O . THR A 1 202 ? 12.926 45.098 34.269 1.00 25.07 227 THR A O 1
ATOM 3359 N N . SER A 1 203 ? 14.892 45.765 33.325 1.00 22.24 228 SER A N 1
ATOM 3360 C CA . SER A 1 203 ? 15.612 45.538 34.565 1.00 20.59 228 SER A CA 1
ATOM 3361 C C . SER A 1 203 ? 15.280 46.530 35.674 1.00 19.74 228 SER A C 1
ATOM 3362 O O . SER A 1 203 ? 15.619 46.230 36.798 1.00 22.14 228 SER A O 1
ATOM 3369 N N . TRP A 1 204 ? 14.629 47.660 35.293 1.00 16.81 229 TRP A N 1
ATOM 3370 C CA . TRP A 1 204 ? 14.400 48.690 36.287 1.00 15.79 229 TRP A CA 1
ATOM 3371 C C . TRP A 1 204 ? 13.153 48.344 37.092 1.00 15.61 229 TRP A C 1
ATOM 3372 O O . TRP A 1 204 ? 12.297 47.648 36.646 1.00 23.40 229 TRP A O 1
ATOM 3393 N N . THR A 1 205 ? 13.156 48.708 38.343 1.00 13.59 230 THR A N 1
ATOM 3394 C CA . THR A 1 205 ? 11.969 48.402 39.148 1.00 12.87 230 THR A CA 1
ATOM 3395 C C . THR A 1 205 ? 11.085 49.665 39.204 1.00 11.24 230 THR A C 1
ATOM 3396 O O . THR A 1 205 ? 11.572 50.752 39.331 1.00 12.53 230 THR A O 1
ATOM 3406 N N . VAL A 1 206 ? 9.792 49.428 39.126 1.00 10.88 231 VAL A N 1
ATOM 3407 C CA . VAL A 1 206 ? 8.812 50.519 39.089 1.00 9.09 231 VAL A CA 1
ATOM 3408 C C . VAL A 1 206 ? 7.719 50.270 40.112 1.00 7.82 231 VAL A C 1
ATOM 3409 O O . VAL A 1 206 ? 7.233 49.171 40.279 1.00 8.82 231 VAL A O 1
ATOM 3422 N N . GLY A 1 207 ? 7.333 51.354 40.756 1.00 6.76 232 GLY A N 1
ATOM 3423 C CA . GLY A 1 207 ? 6.068 51.376 41.482 1.00 6.00 232 GLY A CA 1
ATOM 3424 C C . GLY A 1 207 ? 5.228 52.504 40.876 1.00 4.54 232 GLY A C 1
ATOM 3425 O O . GLY A 1 207 ? 5.737 53.571 40.625 1.00 6.76 232 GLY A O 1
ATOM 3429 N N . ASP A 1 208 ? 3.955 52.235 40.597 1.00 3.75 233 ASP A N 1
ATOM 3430 C CA . ASP A 1 208 ? 3.198 53.245 39.876 1.00 3.37 233 ASP A CA 1
ATOM 3431 C C . ASP A 1 208 ? 1.708 53.155 40.250 1.00 2.87 233 ASP A C 1
ATOM 3432 O O . ASP A 1 208 ? 1.242 52.150 40.782 1.00 3.26 233 ASP A O 1
ATOM 3441 N N . LYS A 1 209 ? 1.001 54.211 39.858 1.00 2.75 234 LYS A N 1
ATOM 3442 C CA . LYS A 1 209 ? -0.458 54.217 39.892 1.00 2.62 234 LYS A CA 1
ATOM 3443 C C . LYS A 1 209 ? -0.961 54.807 38.576 1.00 2.51 234 LYS A C 1
ATOM 3444 O O . LYS A 1 209 ? -0.649 55.948 38.234 1.00 2.83 234 LYS A O 1
ATOM 3463 N N . THR A 1 210 ? -1.771 54.028 37.851 1.00 2.69 235 THR A N 1
ATOM 3464 C CA . THR A 1 210 ? -2.394 54.459 36.621 1.00 2.74 235 THR A CA 1
ATOM 3465 C C . THR A 1 210 ? -3.703 55.233 36.896 1.00 2.78 235 THR A C 1
ATOM 3466 O O . THR A 1 210 ? -4.280 55.187 37.982 1.00 3.37 235 THR A O 1
ATOM 3476 N N . GLY A 1 211 ? -4.173 55.919 35.858 1.00 3.08 236 GLY A N 1
ATOM 3477 C CA . GLY A 1 211 ? -5.530 56.409 35.852 1.00 3.71 236 GLY A CA 1
ATOM 3478 C C . GLY A 1 211 ? -6.087 56.445 34.442 1.00 3.31 236 GLY A C 1
ATOM 3479 O O . GLY A 1 211 ? -5.331 56.502 33.465 1.00 4.32 236 GLY A O 1
ATOM 3483 N N . SER A 1 212 ? -7.398 56.410 34.353 1.00 4.13 237 SER A N 1
ATOM 3484 C CA . SER A 1 212 ? -8.105 56.476 33.095 1.00 5.16 237 SER A CA 1
ATOM 3485 C C . SER A 1 212 ? -9.461 57.121 33.348 1.00 4.22 237 SER A C 1
ATOM 3486 O O . SER A 1 212 ? -10.048 56.982 34.425 1.00 5.46 237 SER A O 1
ATOM 3493 N N . GLY A 1 213 ? -9.988 57.798 32.343 1.00 4.41 238 GLY A N 1
ATOM 3494 C CA . GLY A 1 213 ? -11.286 58.423 32.497 1.00 5.01 238 GLY A CA 1
ATOM 3495 C C . GLY A 1 213 ? -11.817 58.851 31.146 1.00 4.37 238 GLY A C 1
ATOM 3496 O O . GLY A 1 213 ? -11.341 58.423 30.097 1.00 4.93 238 GLY A O 1
ATOM 3500 N N . ASP A 1 214 ? -12.856 59.691 31.189 1.00 4.58 240 ASP A N 1
ATOM 3501 C CA . ASP A 1 214 ? -13.452 60.162 29.949 1.00 4.31 240 ASP A CA 1
ATOM 3502 C C . ASP A 1 214 ? -12.439 61.039 29.193 1.00 4.28 240 ASP A C 1
ATOM 3503 O O . ASP A 1 214 ? -11.354 61.330 29.693 1.00 4.23 240 ASP A O 1
ATOM 3512 N N . TYR A 1 215 ? -12.807 61.414 27.982 1.00 4.57 241 TYR A N 1
ATOM 3513 C CA . TYR A 1 215 ? -11.894 62.145 27.098 1.00 4.75 241 TYR A CA 1
ATOM 3514 C C . TYR A 1 215 ? -10.618 61.344 26.851 1.00 4.67 241 TYR A C 1
ATOM 3515 O O . TYR A 1 215 ? -9.541 61.883 26.575 1.00 5.03 241 TYR A O 1
ATOM 3532 N N . GLY A 1 216 ? -10.748 60.011 26.873 1.00 4.67 242 GLY A N 1
ATOM 3533 C CA . GLY A 1 216 ? -9.597 59.168 26.609 1.00 4.95 242 GLY A CA 1
ATOM 3534 C C . GLY A 1 216 ? -8.424 59.473 27.522 1.00 4.30 242 GLY A C 1
ATOM 3535 O O . GLY A 1 216 ? -7.262 59.289 27.149 1.00 4.71 242 GLY A O 1
ATOM 3539 N N . THR A 1 217 ? -8.733 59.915 28.742 1.00 3.98 243 THR A N 1
ATOM 3540 C CA . THR A 1 217 ? -7.686 60.341 29.656 1.00 3.77 243 THR A CA 1
ATOM 3541 C C . THR A 1 217 ? -6.942 59.081 30.109 1.00 3.58 243 THR A C 1
ATOM 3542 O O . THR A 1 217 ? -7.566 58.089 30.509 1.00 4.12 243 THR A O 1
ATOM 3552 N N . THR A 1 218 ? -5.619 59.143 30.007 1.00 3.21 244 THR A N 1
ATOM 3553 C CA . THR A 1 218 ? -4.759 57.996 30.263 1.00 3.30 244 THR A CA 1
ATOM 3554 C C . THR A 1 218 ? -3.520 58.523 30.980 1.00 2.91 244 THR A C 1
ATOM 3555 O O . THR A 1 218 ? -2.776 59.300 30.398 1.00 3.28 244 THR A O 1
ATOM 3565 N N . ASN A 1 219 ? -3.342 58.097 32.239 1.00 2.93 245 ASN A N 1
ATOM 3566 C CA . ASN A 1 219 ? -2.336 58.675 33.104 1.00 2.78 245 ASN A CA 1
ATOM 3567 C C . ASN A 1 219 ? -1.512 57.599 33.790 1.00 2.60 245 ASN A C 1
ATOM 3568 O O . ASN A 1 219 ? -1.960 56.460 33.984 1.00 2.84 245 ASN A O 1
ATOM 3579 N N . ASP A 1 220 ? -0.337 57.995 34.271 1.00 2.66 246 ASP A N 1
ATOM 3580 C CA . ASP A 1 220 ? 0.468 57.115 35.136 1.00 2.65 246 ASP A CA 1
ATOM 3581 C C . ASP A 1 220 ? 1.419 58.010 35.924 1.00 2.75 246 ASP A C 1
ATOM 3582 O O . ASP A 1 220 ? 1.979 58.960 35.365 1.00 3.23 246 ASP A O 1
ATOM 3591 N N . ILE A 1 221 ? 1.599 57.672 37.190 1.00 2.75 247 ILE A N 1
ATOM 3592 C CA . ILE A 1 221 ? 2.582 58.349 38.035 1.00 3.14 247 ILE A CA 1
ATOM 3593 C C . ILE A 1 221 ? 3.439 57.240 38.658 1.00 2.99 247 ILE A C 1
ATOM 3594 O O . ILE A 1 221 ? 2.915 56.243 39.156 1.00 3.53 247 ILE A O 1
ATOM 3610 N N . ALA A 1 222 ? 4.762 57.415 38.602 1.00 3.42 248 ALA A N 1
ATOM 3611 C CA . ALA A 1 222 ? 5.675 56.333 38.953 1.00 3.74 248 ALA A CA 1
ATOM 3612 C C . ALA A 1 222 ? 6.898 56.820 39.711 1.00 3.77 248 ALA A C 1
ATOM 3613 O O . ALA A 1 222 ? 7.427 57.912 39.475 1.00 4.21 248 ALA A O 1
ATOM 3620 N N A VAL A 1 223 ? 7.385 55.980 40.634 0.46 4.51 249 VAL A N 1
ATOM 3621 N N B VAL A 1 223 ? 7.354 55.873 40.532 0.54 4.27 249 VAL A N 1
ATOM 3622 C CA A VAL A 1 223 ? 8.709 56.067 41.284 0.46 4.97 249 VAL A CA 1
ATOM 3623 C CA B VAL A 1 223 ? 8.711 55.931 41.034 0.54 4.96 249 VAL A CA 1
ATOM 3624 C C A VAL A 1 223 ? 9.506 54.909 40.687 0.46 5.55 249 VAL A C 1
ATOM 3625 C C B VAL A 1 223 ? 9.448 54.779 40.367 0.54 5.70 249 VAL A C 1
ATOM 3626 O O A VAL A 1 223 ? 9.003 53.756 40.695 0.46 5.14 249 VAL A O 1
ATOM 3627 O O B VAL A 1 223 ? 8.940 53.682 40.147 0.54 4.91 249 VAL A O 1
ATOM 3652 N N . ILE A 1 224 ? 10.708 55.122 40.107 1.00 7.68 250 ILE A N 1
ATOM 3653 C CA . ILE A 1 224 ? 11.490 54.213 39.311 1.00 8.45 250 ILE A CA 1
ATOM 3654 C C . ILE A 1 224 ? 12.859 54.057 39.958 1.00 8.72 250 ILE A C 1
ATOM 3655 O O . ILE A 1 224 ? 13.506 55.033 40.265 1.00 9.05 250 ILE A O 1
ATOM 3671 N N . TRP A 1 225 ? 13.278 52.800 40.094 1.00 9.30 251 TRP A N 1
ATOM 3672 C CA . TRP A 1 225 ? 14.615 52.479 40.615 1.00 10.13 251 TRP A CA 1
ATOM 3673 C C . TRP A 1 225 ? 15.376 51.855 39.425 1.00 10.97 251 TRP A C 1
ATOM 3674 O O . TRP A 1 225 ? 15.318 50.655 39.210 1.00 12.51 251 TRP A O 1
ATOM 3695 N N A PRO A 1 226 ? 16.130 52.693 38.750 0.54 11.36 252 PRO A N 1
ATOM 3696 N N B PRO A 1 226 ? 16.057 52.609 38.575 0.46 11.99 252 PRO A N 1
ATOM 3697 C CA A PRO A 1 226 ? 17.024 52.148 37.726 0.54 11.06 252 PRO A CA 1
ATOM 3698 C CA B PRO A 1 226 ? 16.700 52.104 37.350 0.46 12.66 252 PRO A CA 1
ATOM 3699 C C A PRO A 1 226 ? 18.128 51.326 38.376 0.54 11.20 252 PRO A C 1
ATOM 3700 C C B PRO A 1 226 ? 17.949 51.301 37.675 0.46 13.01 252 PRO A C 1
ATOM 3701 O O A PRO A 1 226 ? 18.516 51.470 39.562 0.54 13.42 252 PRO A O 1
ATOM 3702 O O B PRO A 1 226 ? 18.551 51.501 38.716 0.46 13.61 252 PRO A O 1
ATOM 3723 N N A GLN A 1 227 ? 18.665 50.459 37.535 0.54 13.12 254 GLN A N 1
ATOM 3724 N N B GLN A 1 227 ? 18.347 50.426 36.766 0.46 15.44 254 GLN A N 1
ATOM 3725 C CA A GLN A 1 227 ? 19.834 49.706 37.953 0.54 14.29 254 GLN A CA 1
ATOM 3726 C CA B GLN A 1 227 ? 19.547 49.655 36.831 0.46 15.52 254 GLN A CA 1
ATOM 3727 C C A GLN A 1 227 ? 20.958 50.705 37.931 0.54 13.31 254 GLN A C 1
ATOM 3728 C C B GLN A 1 227 ? 20.670 50.685 36.837 0.46 13.84 254 GLN A C 1
ATOM 3729 O O A GLN A 1 227 ? 21.273 51.392 36.947 0.54 19.20 254 GLN A O 1
ATOM 3730 O O B GLN A 1 227 ? 20.797 51.500 35.919 0.46 15.63 254 GLN A O 1
ATOM 3757 N N A GLY A 1 228 ? 21.639 50.834 39.094 0.54 13.22 255 GLY A N 1
ATOM 3758 N N B GLY A 1 228 ? 21.457 50.744 37.930 0.46 11.72 255 GLY A N 1
ATOM 3759 C CA A GLY A 1 228 ? 22.909 51.554 39.098 0.54 13.55 255 GLY A CA 1
ATOM 3760 C CA B GLY A 1 228 ? 22.695 51.493 37.918 0.46 10.32 255 GLY A CA 1
ATOM 3761 C C A GLY A 1 228 ? 22.927 53.020 39.418 0.54 13.68 255 GLY A C 1
ATOM 3762 C C B GLY A 1 228 ? 22.435 52.898 38.299 0.46 10.66 255 GLY A C 1
ATOM 3763 O O A GLY A 1 228 ? 23.998 53.597 39.308 0.54 16.43 255 GLY A O 1
ATOM 3764 O O B GLY A 1 228 ? 23.451 53.623 38.324 0.46 11.11 255 GLY A O 1
ATOM 3771 N N A ARG A 1 229 ? 21.773 53.602 39.722 0.54 13.57 256 ARG A N 1
ATOM 3772 N N B ARG A 1 229 ? 21.242 53.385 38.594 0.46 9.69 256 ARG A N 1
ATOM 3773 C CA A ARG A 1 229 ? 21.710 55.053 39.871 0.54 12.19 256 ARG A CA 1
ATOM 3774 C CA B ARG A 1 229 ? 20.909 54.800 38.692 0.46 9.91 256 ARG A CA 1
ATOM 3775 C C A ARG A 1 229 ? 20.552 55.348 40.802 0.54 9.85 256 ARG A C 1
ATOM 3776 C C B ARG A 1 229 ? 20.089 55.043 39.970 0.46 9.22 256 ARG A C 1
ATOM 3777 O O A ARG A 1 229 ? 19.691 54.509 41.116 0.54 11.29 256 ARG A O 1
ATOM 3778 O O B ARG A 1 229 ? 19.351 54.192 40.414 0.46 9.82 256 ARG A O 1
ATOM 3819 N N A ALA A 1 230 ? 20.495 56.583 41.273 0.54 8.72 257 ALA A N 1
ATOM 3820 N N B ALA A 1 230 ? 20.219 56.251 40.496 0.46 9.10 257 ALA A N 1
ATOM 3821 C CA A ALA A 1 230 ? 19.407 57.077 42.090 0.54 8.71 257 ALA A CA 1
ATOM 3822 C CA B ALA A 1 230 ? 19.474 56.741 41.660 0.46 9.85 257 ALA A CA 1
ATOM 3823 C C A ALA A 1 230 ? 18.043 57.000 41.379 0.54 7.59 257 ALA A C 1
ATOM 3824 C C B ALA A 1 230 ? 18.022 56.858 41.317 0.46 8.27 257 ALA A C 1
ATOM 3825 O O A ALA A 1 230 ? 17.895 57.052 40.163 0.54 7.00 257 ALA A O 1
ATOM 3826 O O B ALA A 1 230 ? 17.793 56.947 40.110 0.46 11.91 257 ALA A O 1
ATOM 3839 N N . PRO A 1 231 ? 17.002 56.854 42.197 1.00 8.03 258 PRO A N 1
ATOM 3840 C CA . PRO A 1 231 ? 15.628 56.792 41.682 1.00 6.78 258 PRO A CA 1
ATOM 3841 C C . PRO A 1 231 ? 15.219 58.026 40.886 1.00 6.29 258 PRO A C 1
ATOM 3842 O O . PRO A 1 231 ? 15.721 59.136 41.052 1.00 7.14 258 PRO A O 1
ATOM 3853 N N . LEU A 1 232 ? 14.215 57.775 40.061 1.00 6.44 259 LEU A N 1
ATOM 3854 C CA . LEU A 1 232 ? 13.525 58.782 39.271 1.00 6.03 259 LEU A CA 1
ATOM 3855 C C . LEU A 1 232 ? 12.071 58.838 39.718 1.00 5.14 259 LEU A C 1
ATOM 3856 O O . LEU A 1 232 ? 11.501 57.838 40.131 1.00 6.57 259 LEU A O 1
ATOM 3872 N N . VAL A 1 233 ? 11.454 60.010 39.538 1.00 4.41 260 VAL A N 1
ATOM 3873 C CA . VAL A 1 233 ? 10.001 60.146 39.662 1.00 3.65 260 VAL A CA 1
ATOM 3874 C C . VAL A 1 233 ? 9.501 60.650 38.329 1.00 3.66 260 VAL A C 1
ATOM 3875 O O . VAL A 1 233 ? 10.053 61.604 37.770 1.00 4.68 260 VAL A O 1
ATOM 3888 N N . LEU A 1 234 ? 8.469 59.999 37.771 1.00 3.65 261 LEU A N 1
ATOM 3889 C CA . LEU A 1 234 ? 7.967 60.359 36.459 1.00 3.52 261 LEU A CA 1
ATOM 3890 C C . LEU A 1 234 ? 6.442 60.359 36.474 1.00 3.49 261 LEU A C 1
ATOM 3891 O O . LEU A 1 234 ? 5.814 59.379 36.869 1.00 4.20 261 LEU A O 1
ATOM 3907 N N . VAL A 1 235 ? 5.873 61.475 35.998 1.00 3.37 262 VAL A N 1
ATOM 3908 C CA A VAL A 1 235 ? 4.448 61.681 35.794 0.64 3.53 262 VAL A CA 1
ATOM 3909 C CA B VAL A 1 235 ? 4.441 61.464 35.766 0.36 3.31 262 VAL A CA 1
ATOM 3910 C C . VAL A 1 235 ? 4.205 61.802 34.310 1.00 3.27 262 VAL A C 1
ATOM 3911 O O . VAL A 1 235 ? 4.853 62.615 33.661 1.00 4.02 262 VAL A O 1
ATOM 3935 N N . THR A 1 236 ? 3.227 61.042 33.763 1.00 3.48 263 THR A N 1
ATOM 3936 C CA . THR A 1 236 ? 2.792 61.180 32.384 1.00 3.50 263 THR A CA 1
ATOM 3937 C C . THR A 1 236 ? 1.253 61.248 32.374 1.00 3.56 263 THR A C 1
ATOM 3938 O O . THR A 1 236 ? 0.612 60.260 32.758 1.00 4.33 263 THR A O 1
ATOM 3948 N N . TYR A 1 237 ? 0.724 62.363 31.933 1.00 3.31 264 TYR A N 1
ATOM 3949 C CA . TYR A 1 237 ? -0.715 62.582 31.828 1.00 3.25 264 TYR A CA 1
ATOM 3950 C C . TYR A 1 237 ? -1.062 62.794 30.366 1.00 3.35 264 TYR A C 1
ATO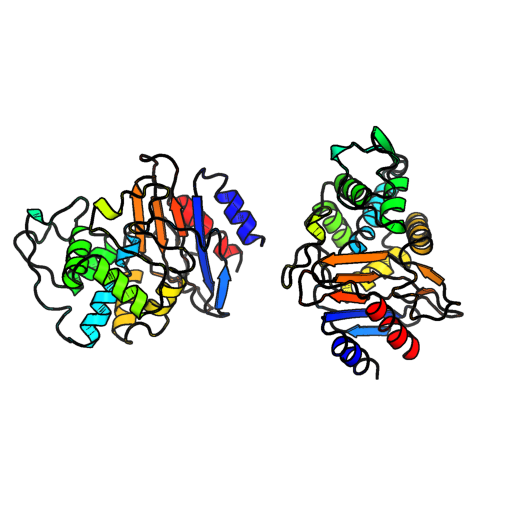M 3951 O O . TYR A 1 237 ? -0.320 63.434 29.618 1.00 4.23 264 TYR A O 1
ATOM 3979 N N . PHE A 1 238 ? -2.223 62.284 29.954 1.00 3.42 265 PHE A N 1
ATOM 3980 C CA . PHE A 1 238 ? -2.623 62.408 28.554 1.00 3.62 265 PHE A CA 1
ATOM 3981 C C . PHE A 1 238 ? -4.128 62.504 28.491 1.00 3.55 265 PHE A C 1
ATOM 3982 O O . PHE A 1 238 ? -4.847 61.742 29.152 1.00 3.99 265 PHE A O 1
ATOM 3999 N N . THR A 1 239 ? -4.639 63.440 27.671 1.00 3.65 266 THR A N 1
ATOM 4000 C CA . THR A 1 239 ? -6.067 63.574 27.539 1.00 3.95 266 THR A CA 1
ATOM 4001 C C . THR A 1 239 ? -6.380 64.036 26.097 1.00 4.26 266 THR A C 1
ATOM 4002 O O . THR A 1 239 ? -5.516 64.595 25.417 1.00 5.09 266 THR A O 1
ATOM 4012 N N . GLN A 1 240 ? -7.585 63.750 25.641 1.00 4.45 267 GLN A N 1
ATOM 4013 C CA . GLN A 1 240 ? -7.934 63.846 24.228 1.00 4.77 267 GLN A CA 1
ATOM 4014 C C . GLN A 1 240 ? -9.193 64.663 24.045 1.00 4.96 267 GLN A C 1
ATOM 4015 O O . GLN A 1 240 ? -9.935 64.945 25.001 1.00 5.44 267 GLN A O 1
ATOM 4029 N N . PRO A 1 241 ? -9.460 65.138 22.816 1.00 5.21 268 PRO A N 1
ATOM 4030 C CA . PRO A 1 241 ? -10.546 66.109 22.646 1.00 6.00 268 PRO A CA 1
ATOM 4031 C C . PRO A 1 241 ? -11.947 65.593 22.660 1.00 6.38 268 PRO A C 1
ATOM 4032 O O . PRO A 1 241 ? -12.855 66.377 22.884 1.00 8.62 268 PRO A O 1
ATOM 4043 N N A GLN A 1 242 ? -12.157 64.320 22.371 0.60 7.10 269 GLN A N 1
ATOM 4044 N N B GLN A 1 242 ? -12.147 64.324 22.426 0.40 7.31 269 GLN A N 1
ATOM 4045 C CA A GLN A 1 242 ? -13.437 63.574 22.232 0.60 7.95 269 GLN A CA 1
ATOM 4046 C CA B GLN A 1 242 ? -13.577 63.961 22.469 0.40 6.99 269 GLN A CA 1
ATOM 4047 C C A GLN A 1 242 ? -13.831 62.879 23.521 0.60 7.22 269 GLN A C 1
ATOM 4048 C C B GLN A 1 242 ? -13.818 62.976 23.584 0.40 6.12 269 GLN A C 1
ATOM 4049 O O A GLN A 1 242 ? -13.048 62.114 24.114 0.60 6.88 269 GLN A O 1
ATOM 4050 O O B GLN A 1 242 ? -12.964 62.167 23.958 0.40 5.59 269 GLN A O 1
ATOM 4077 N N . GLN A 1 243 ? -15.050 63.089 24.061 1.00 7.17 270 GLN A N 1
ATOM 4078 C CA . GLN A 1 243 ? -15.445 62.467 25.309 1.00 6.71 270 GLN A CA 1
ATOM 4079 C C . GLN A 1 243 ? -15.268 60.968 25.302 1.00 6.72 270 GLN A C 1
ATOM 4080 O O . GLN A 1 243 ? -14.904 60.382 26.331 1.00 7.22 270 GLN A O 1
ATOM 4094 N N . ASN A 1 244 ? -15.535 60.312 24.177 1.00 7.34 271 ASN A N 1
ATOM 4095 C CA A ASN A 1 244 ? -15.519 58.889 24.008 0.57 7.71 271 ASN A CA 1
ATOM 4096 C CA B ASN A 1 244 ? -15.468 58.865 24.151 0.43 8.21 271 ASN A CA 1
ATOM 4097 C C . ASN A 1 244 ? -14.202 58.349 23.505 1.00 7.53 271 ASN A C 1
ATOM 4098 O O . ASN A 1 244 ? -14.147 57.177 23.110 1.00 9.59 271 ASN A O 1
ATOM 4118 N N . ALA A 1 245 ? -13.129 59.124 23.527 1.00 6.92 272 ALA A N 1
ATOM 4119 C CA . ALA A 1 245 ? -11.844 58.644 22.993 1.00 7.22 272 ALA A CA 1
ATOM 4120 C C . ALA A 1 245 ? -11.367 57.411 23.759 1.00 7.05 272 ALA A C 1
ATOM 4121 O O . ALA A 1 245 ? -11.630 57.193 24.937 1.00 7.63 272 ALA A O 1
ATOM 4128 N N . GLU A 1 246 ? -10.589 56.571 23.038 1.00 8.81 273 GLU A N 1
ATOM 4129 C CA . GLU A 1 246 ? -10.037 55.359 23.592 1.00 9.79 273 GLU A CA 1
ATOM 4130 C C . GLU A 1 246 ? -8.771 55.632 24.427 1.00 6.72 273 GLU A C 1
ATOM 4131 O O . GLU A 1 246 ? -8.084 56.592 24.223 1.00 7.67 273 GLU A O 1
ATOM 4152 N N . SER A 1 247 ? -8.478 54.724 25.359 1.00 7.88 274 SER A N 1
ATOM 4153 C CA A SER A 1 247 ? -7.248 54.873 26.126 0.63 6.81 274 SER A CA 1
ATOM 4154 C CA B SER A 1 247 ? -7.255 54.671 26.132 0.37 7.57 274 SER A CA 1
ATOM 4155 C C . SER A 1 247 ? -6.025 54.689 25.226 1.00 5.79 274 SER A C 1
ATOM 4156 O O . SER A 1 247 ? -6.035 53.986 24.236 1.00 7.16 274 SER A O 1
ATOM 4168 N N . ARG A 1 248 ? -4.970 55.399 25.631 1.00 5.10 275 ARG A N 1
ATOM 4169 C CA . ARG A 1 248 ? -3.718 55.434 24.850 1.00 5.02 275 ARG A CA 1
ATOM 4170 C C . ARG A 1 248 ? -2.520 55.203 25.797 1.00 4.65 275 ARG A C 1
ATOM 4171 O O . ARG A 1 248 ? -1.624 56.047 25.921 1.00 5.08 275 ARG A O 1
ATOM 4192 N N . ARG A 1 249 ? -2.473 54.021 26.424 1.00 4.68 276 ARG A N 1
ATOM 4193 C CA . ARG A 1 249 ? -1.354 53.727 27.307 1.00 4.90 276 ARG A CA 1
ATOM 4194 C C . ARG A 1 249 ? -0.024 53.707 26.534 1.00 5.07 276 ARG A C 1
ATOM 4195 O O . ARG A 1 249 ? 1.027 54.014 27.090 1.00 5.50 276 ARG A O 1
ATOM 4234 N N . ASP A 1 250 ? -0.089 53.360 25.256 1.00 5.54 277 ASP A N 1
ATOM 4235 C CA . ASP A 1 250 ? 1.107 53.360 24.419 1.00 6.40 277 ASP A CA 1
ATOM 4236 C C . ASP A 1 250 ? 1.758 54.753 24.371 1.00 5.62 277 ASP A C 1
ATOM 4237 O O . ASP A 1 250 ? 2.984 54.825 24.231 1.00 5.90 277 ASP A O 1
ATOM 4246 N N . VAL A 1 251 ? 0.979 55.816 24.411 1.00 5.09 278 VAL A N 1
ATOM 4247 C CA . VAL A 1 251 ? 1.553 57.165 24.430 1.00 4.88 278 VAL A CA 1
ATOM 4248 C C . VAL A 1 251 ? 2.373 57.399 25.672 1.00 4.43 278 VAL A C 1
ATOM 4249 O O . VAL A 1 251 ? 3.430 58.036 25.642 1.00 4.86 278 VAL A O 1
ATOM 4262 N N . LEU A 1 252 ? 1.878 56.899 26.822 1.00 4.54 279 LEU A N 1
ATOM 4263 C CA . LEU A 1 252 ? 2.624 57.023 28.058 1.00 4.29 279 LEU A CA 1
ATOM 4264 C C . LEU A 1 252 ? 3.927 56.242 28.004 1.00 4.47 279 LEU A C 1
ATOM 4265 O O . LEU A 1 252 ? 4.981 56.708 28.441 1.00 5.01 279 LEU A O 1
ATOM 4281 N N . ALA A 1 253 ? 3.853 55.015 27.460 1.00 4.75 280 ALA A N 1
ATOM 4282 C CA . ALA A 1 253 ? 5.066 54.204 27.290 1.00 5.02 280 ALA A CA 1
ATOM 4283 C C . ALA A 1 253 ? 6.073 54.944 26.387 1.00 4.87 280 ALA A C 1
ATOM 4284 O O . ALA A 1 253 ? 7.265 54.970 26.649 1.00 5.58 280 ALA A O 1
ATOM 4291 N N . SER A 1 254 ? 5.564 55.561 25.305 1.00 4.73 281 SER A N 1
ATOM 4292 C CA . SER A 1 254 ? 6.433 56.309 24.393 1.00 4.94 281 SER A CA 1
ATOM 4293 C C . SER A 1 254 ? 7.067 57.505 25.085 1.00 4.75 281 SER A C 1
ATOM 4294 O O . SER A 1 254 ? 8.268 57.787 24.857 1.00 5.32 281 SER A O 1
ATOM 4301 N N . ALA A 1 255 ? 6.323 58.219 25.909 1.00 4.75 282 ALA A N 1
ATOM 4302 C CA . ALA A 1 255 ? 6.875 59.340 26.650 1.00 4.91 282 ALA A CA 1
ATOM 4303 C C . ALA A 1 255 ? 7.988 58.858 27.598 1.00 4.78 282 ALA A C 1
ATOM 4304 O O . ALA A 1 255 ? 9.034 59.488 27.692 1.00 5.35 282 ALA A O 1
ATOM 4311 N N . ALA A 1 256 ? 7.721 57.754 28.310 1.00 4.90 283 ALA A N 1
ATOM 4312 C CA . ALA A 1 256 ? 8.715 57.220 29.212 1.00 5.23 283 ALA A CA 1
ATOM 4313 C C . ALA A 1 256 ? 9.997 56.799 28.466 1.00 5.25 283 ALA A C 1
ATOM 4314 O O . ALA A 1 256 ? 11.096 56.989 28.974 1.00 6.06 283 ALA A O 1
ATOM 4321 N N . ARG A 1 257 ? 9.830 56.207 27.280 1.00 5.23 284 ARG A N 1
ATOM 4322 C CA A ARG A 1 257 ? 10.992 55.786 26.486 0.39 5.54 284 ARG A CA 1
ATOM 4323 C CA B ARG A 1 257 ? 11.006 55.784 26.506 0.61 5.40 284 ARG A CA 1
ATOM 4324 C C . ARG A 1 257 ? 11.824 56.995 26.082 1.00 5.45 284 ARG A C 1
ATOM 4325 O O . ARG A 1 257 ? 13.071 56.951 26.147 1.00 6.57 284 ARG A O 1
ATOM 4365 N N . ILE A 1 258 ? 11.190 58.078 25.653 1.00 5.30 285 ILE A N 1
ATOM 4366 C CA . ILE A 1 258 ? 11.884 59.301 25.306 1.00 5.60 285 ILE A CA 1
ATOM 4367 C C . ILE A 1 258 ? 12.649 59.854 26.506 1.00 6.14 285 ILE A C 1
ATOM 4368 O O . ILE A 1 258 ? 13.830 60.232 26.434 1.00 7.22 285 ILE A O 1
ATOM 4384 N N . ILE A 1 259 ? 12.002 59.860 27.689 1.00 6.44 286 ILE A N 1
ATOM 4385 C CA . ILE A 1 259 ? 12.670 60.309 28.899 1.00 7.07 286 ILE A CA 1
ATOM 4386 C C . ILE A 1 259 ? 13.863 59.472 29.214 1.00 7.81 286 ILE A C 1
ATOM 4387 O O . ILE A 1 259 ? 14.952 59.959 29.562 1.00 9.60 286 ILE A O 1
ATOM 4403 N N . ALA A 1 260 ? 13.720 58.147 29.133 1.00 8.14 287 ALA A N 1
ATOM 4404 C CA . ALA A 1 260 ? 14.800 57.205 29.493 1.00 9.36 287 ALA A CA 1
ATOM 4405 C C . ALA A 1 260 ? 15.988 57.412 28.522 1.00 10.03 287 ALA A C 1
ATOM 4406 O O . ALA A 1 260 ? 17.153 57.362 28.913 1.00 12.02 287 ALA A O 1
ATOM 4413 N N . GLU A 1 261 ? 15.695 57.586 27.252 1.00 10.53 288 GLU A N 1
ATOM 4414 C CA . GLU A 1 261 ? 16.733 57.785 26.235 1.00 12.65 288 GLU A CA 1
ATOM 4415 C C . GLU A 1 261 ? 17.441 59.096 26.429 1.00 13.39 288 GLU A C 1
ATOM 4416 O O . GLU A 1 261 ? 18.630 59.240 25.975 1.00 18.85 288 GLU A O 1
ATOM 4428 N N . GLY A 1 262 ? 16.832 60.039 27.124 1.00 13.23 289 GLY A N 1
ATOM 4429 C CA . GLY A 1 262 ? 17.416 61.327 27.366 1.00 16.70 289 GLY A CA 1
ATOM 4430 C C . GLY A 1 262 ? 18.323 61.429 28.557 1.00 17.46 289 GLY A C 1
ATOM 4431 O O . GLY A 1 262 ? 18.923 62.455 28.851 1.00 21.55 289 GLY A O 1
ATOM 4435 N N . LEU A 1 263 ? 18.333 60.357 29.377 1.00 17.75 290 LEU A N 1
ATOM 4436 C CA . LEU A 1 263 ? 19.122 60.480 30.599 1.00 23.45 290 LEU A CA 1
ATOM 4437 C C . LEU A 1 263 ? 20.626 60.456 30.460 1.00 33.05 290 LEU A C 1
ATOM 4438 O O . LEU A 1 263 ? 21.092 59.628 29.646 1.00 41.05 290 LEU A O 1
ATOM 4455 N N . ALA B 1 4 ? 50.834 87.059 34.147 1.00 17.17 28 ALA B N 1
ATOM 4456 C CA . ALA B 1 4 ? 49.632 87.068 34.949 1.00 13.79 28 ALA B CA 1
ATOM 4457 C C . ALA B 1 4 ? 48.335 87.032 34.162 1.00 10.71 28 ALA B C 1
ATOM 4458 O O . ALA B 1 4 ? 47.328 87.577 34.582 1.00 10.89 28 ALA B O 1
ATOM 4460 N N A VAL B 1 5 ? 48.346 86.319 33.014 0.71 11.74 29 VAL B N 1
ATOM 4461 N N B VAL B 1 5 ? 48.279 86.397 32.976 0.28 11.59 29 VAL B N 1
ATOM 4462 C CA A VAL B 1 5 ? 47.179 86.405 32.128 0.71 9.52 29 VAL B CA 1
ATOM 4463 C CA B VAL B 1 5 ? 47.204 86.567 31.994 0.28 10.61 29 VAL B CA 1
ATOM 4464 C C A VAL B 1 5 ? 45.932 85.867 32.783 0.71 7.78 29 VAL B C 1
ATOM 4465 C C B VAL B 1 5 ? 45.835 85.965 32.313 0.28 9.93 29 VAL B C 1
ATOM 4466 O O A VAL B 1 5 ? 44.830 86.411 32.562 0.71 7.73 29 VAL B O 1
ATOM 4467 O O B VAL B 1 5 ? 44.866 86.744 32.264 0.28 9.92 29 VAL B O 1
ATOM 4492 N N A GLN B 1 6 ? 46.035 84.784 33.515 0.84 7.93 30 GLN B N 1
ATOM 4493 N N B GLN B 1 6 ? 45.624 84.695 32.581 0.16 8.99 30 GLN B N 1
ATOM 4494 C CA A GLN B 1 6 ? 44.835 84.239 34.118 0.84 8.24 30 GLN B CA 1
ATOM 4495 C CA B GLN B 1 6 ? 44.338 84.136 32.993 0.16 10.17 30 GLN B CA 1
ATOM 4496 C C A GLN B 1 6 ? 44.226 85.198 35.146 0.84 7.79 30 GLN B C 1
ATOM 4497 C C B GLN B 1 6 ? 43.706 84.948 34.138 0.16 9.01 30 GLN B C 1
ATOM 4498 O O A GLN B 1 6 ? 43.021 85.388 35.161 0.84 8.36 30 GLN B O 1
ATOM 4499 O O B GLN B 1 6 ? 42.492 85.151 34.199 0.16 10.28 30 GLN B O 1
ATOM 4526 N N A GLN B 1 7 ? 45.087 85.814 35.960 0.84 7.86 31 GLN B N 1
ATOM 4527 N N B GLN B 1 7 ? 44.612 85.363 35.009 0.16 9.03 31 GLN B N 1
ATOM 4528 C CA A GLN B 1 7 ? 44.585 86.789 36.925 0.84 7.28 31 GLN B CA 1
ATOM 4529 C CA B GLN B 1 7 ? 44.359 86.185 36.159 0.16 9.56 31 GLN B CA 1
ATOM 4530 C C A GLN B 1 7 ? 43.857 87.919 36.194 0.84 6.87 31 GLN B C 1
ATOM 4531 C C B GLN B 1 7 ? 43.610 87.448 35.770 0.16 8.16 31 GLN B C 1
ATOM 4532 O O A GLN B 1 7 ? 42.781 88.339 36.558 0.8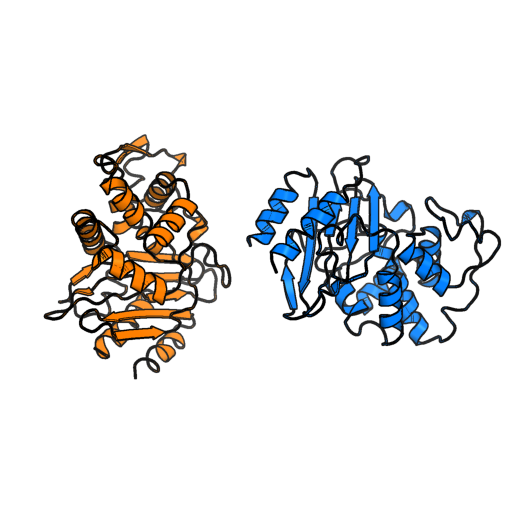4 7.31 31 GLN B O 1
ATOM 4533 O O B GLN B 1 7 ? 42.476 87.713 36.139 0.16 8.74 31 GLN B O 1
ATOM 4560 N N A LYS B 1 8 ? 44.531 88.466 35.179 0.53 6.07 32 LYS B N 1
ATOM 4561 N N B LYS B 1 8 ? 44.361 88.242 34.994 0.47 8.36 32 LYS B N 1
ATOM 4562 C CA A LYS B 1 8 ? 43.918 89.558 34.423 0.53 6.95 32 LYS B CA 1
ATOM 4563 C CA B LYS B 1 8 ? 43.878 89.467 34.376 0.47 8.27 32 LYS B CA 1
ATOM 4564 C C A LYS B 1 8 ? 42.611 89.206 33.760 0.53 6.00 32 LYS B C 1
ATOM 4565 C C B LYS B 1 8 ? 42.537 89.260 33.698 0.47 7.48 32 LYS B C 1
ATOM 4566 O O A LYS B 1 8 ? 41.712 90.070 33.855 0.53 6.20 32 LYS B O 1
ATOM 4567 O O B LYS B 1 8 ? 41.628 90.086 33.678 0.47 7.71 32 LYS B O 1
ATOM 4604 N N . LEU B 1 9 ? 42.467 88.081 33.095 1.00 6.58 33 LEU B N 1
ATOM 4605 C CA . LEU B 1 9 ? 41.210 87.728 32.445 1.00 6.17 33 LEU B CA 1
ATOM 4606 C C . LEU B 1 9 ? 40.119 87.485 33.467 1.00 6.19 33 LEU B C 1
ATOM 4607 O O . LEU B 1 9 ? 38.951 87.927 33.272 1.00 6.34 33 LEU B O 1
ATOM 4623 N N . ALA B 1 10 ? 40.412 86.810 34.577 1.00 6.64 34 ALA B N 1
ATOM 4624 C CA . ALA B 1 10 ? 39.401 86.612 35.592 1.00 7.09 34 ALA B CA 1
ATOM 4625 C C . ALA B 1 10 ? 38.929 87.946 36.186 1.00 6.40 34 ALA B C 1
ATOM 4626 O O . ALA B 1 10 ? 37.733 88.132 36.464 1.00 6.56 34 ALA B O 1
ATOM 4633 N N . ALA B 1 11 ? 39.862 88.882 36.360 1.00 6.67 35 ALA B N 1
ATOM 4634 C CA . ALA B 1 11 ? 39.478 90.208 36.896 1.00 7.11 35 ALA B CA 1
ATOM 4635 C C . ALA B 1 11 ? 38.631 90.983 35.933 1.00 6.16 35 ALA B C 1
ATOM 4636 O O . ALA B 1 11 ? 37.668 91.644 36.344 1.00 7.00 35 ALA B O 1
ATOM 4643 N N . LEU B 1 12 ? 38.948 90.947 34.641 1.00 6.05 36 LEU B N 1
ATOM 4644 C CA . LEU B 1 12 ? 38.115 91.579 33.631 1.00 5.71 36 LEU B CA 1
ATOM 4645 C C . LEU B 1 12 ? 36.718 90.996 33.683 1.00 5.68 36 LEU B C 1
ATOM 4646 O O . LEU B 1 12 ? 35.721 91.720 33.689 1.00 5.93 36 LEU B O 1
ATOM 4662 N N . GLU B 1 13 ? 36.622 89.668 33.714 1.00 5.38 37 GLU B N 1
ATOM 4663 C CA . GLU B 1 13 ? 35.324 89.035 33.798 1.00 5.68 37 GLU B CA 1
ATOM 4664 C C . GLU B 1 13 ? 34.550 89.517 35.030 1.00 5.29 37 GLU B C 1
ATOM 4665 O O . GLU B 1 13 ? 33.369 89.835 34.946 1.00 5.87 37 GLU B O 1
ATOM 4677 N N . LYS B 1 14 ? 35.197 89.531 36.188 1.00 5.88 38 LYS B N 1
ATOM 4678 C CA . LYS B 1 14 ? 34.489 89.918 37.417 1.00 6.73 38 LYS B CA 1
ATOM 4679 C C . LYS B 1 14 ? 33.961 91.354 37.293 1.00 6.32 38 LYS B C 1
ATOM 4680 O O . LYS B 1 14 ? 32.811 91.657 37.655 1.00 7.44 38 LYS B O 1
ATOM 4699 N N . SER B 1 15 ? 34.789 92.260 36.779 1.00 6.20 39 SER B N 1
ATOM 4700 C CA A SER B 1 15 ? 34.348 93.654 36.646 0.31 6.86 39 SER B CA 1
ATOM 4701 C CA B SER B 1 15 ? 34.404 93.672 36.588 0.69 6.32 39 SER B CA 1
ATOM 4702 C C . SER B 1 15 ? 33.208 93.756 35.648 1.00 6.65 39 SER B C 1
ATOM 4703 O O . SER B 1 15 ? 32.328 94.590 35.836 1.00 7.61 39 SER B O 1
ATOM 4715 N N . SER B 1 16 ? 33.213 92.929 34.601 1.00 6.24 40 SER B N 1
ATOM 4716 C CA . SER B 1 16 ? 32.177 92.965 33.591 1.00 7.17 40 SER B CA 1
ATOM 4717 C C . SER B 1 16 ? 30.812 92.487 34.076 1.00 6.68 40 SER B C 1
ATOM 4718 O O . SER B 1 16 ? 29.814 92.800 33.461 1.00 8.70 40 SER B O 1
ATOM 4725 N N . GLY B 1 17 ? 30.794 91.645 35.131 1.00 6.59 41 GLY B N 1
ATOM 4726 C CA . GLY B 1 17 ? 29.560 91.027 35.619 1.00 7.67 41 GLY B CA 1
ATOM 4727 C C . GLY B 1 17 ? 29.039 89.811 34.825 1.00 7.04 41 GLY B C 1
ATOM 4728 O O . GLY B 1 17 ? 28.033 89.249 35.203 1.00 8.99 41 GLY B O 1
ATOM 4732 N N . GLY B 1 18 ? 29.722 89.456 33.745 1.00 5.84 42 GLY B N 1
ATOM 4733 C CA . GLY B 1 18 ? 29.259 88.382 32.880 1.00 5.84 42 GLY B CA 1
ATOM 4734 C C . GLY B 1 18 ? 30.169 87.174 32.901 1.00 5.18 42 GLY B C 1
ATOM 4735 O O . GLY B 1 18 ? 30.845 86.877 33.897 1.00 6.68 42 GLY B O 1
ATOM 4739 N N . ARG B 1 19 ? 30.137 86.453 31.797 1.00 4.83 43 ARG B N 1
ATOM 4740 C CA . ARG B 1 19 ? 30.838 85.185 31.612 1.00 4.49 43 ARG B CA 1
ATOM 4741 C C . ARG B 1 19 ? 31.659 85.328 30.295 1.00 4.18 43 ARG B C 1
ATOM 4742 O O . ARG B 1 19 ? 31.059 85.545 29.237 1.00 4.65 43 ARG B O 1
ATOM 4763 N N . LEU B 1 20 ? 32.966 85.251 30.435 1.00 4.42 44 LEU B N 1
ATOM 4764 C CA . LEU B 1 20 ? 33.930 85.491 29.367 1.00 4.12 44 LEU B CA 1
ATOM 4765 C C . LEU B 1 20 ? 34.621 84.190 28.979 1.00 4.13 44 LEU B C 1
ATOM 4766 O O . LEU B 1 20 ? 35.070 83.455 29.846 1.00 4.90 44 LEU B O 1
ATOM 4782 N N . GLY B 1 21 ? 34.721 83.947 27.670 1.00 3.90 45 GLY B N 1
ATOM 4783 C CA . GLY B 1 21 ? 35.433 82.815 27.133 1.00 4.08 45 GLY B CA 1
ATOM 4784 C C . GLY B 1 21 ? 36.481 83.280 26.148 1.00 3.95 45 GLY B C 1
ATOM 4785 O O . GLY B 1 21 ? 36.178 84.062 25.228 1.00 5.06 45 GLY B O 1
ATOM 4789 N N . VAL B 1 22 ? 37.713 82.822 26.325 1.00 3.93 46 VAL B N 1
ATOM 4790 C CA . VAL B 1 22 ? 38.825 83.223 25.486 1.00 4.02 46 VAL B CA 1
ATOM 4791 C C . VAL B 1 22 ? 39.587 81.984 25.044 1.00 3.99 46 VAL B C 1
ATOM 4792 O O . VAL B 1 22 ? 39.883 81.115 25.856 1.00 4.71 46 VAL B O 1
ATOM 4805 N N . ALA B 1 23 ? 39.960 81.959 23.773 1.00 3.94 47 ALA B N 1
ATOM 4806 C CA . ALA B 1 23 ? 40.927 80.978 23.296 1.00 3.97 47 ALA B CA 1
ATOM 4807 C C . ALA B 1 23 ? 41.839 81.675 22.272 1.00 3.91 47 ALA B C 1
ATOM 4808 O O . ALA B 1 23 ? 41.371 82.175 21.253 1.00 4.38 47 ALA B O 1
ATOM 4815 N N . LEU B 1 24 ? 43.130 81.688 22.595 1.00 4.61 48 LEU B N 1
ATOM 4816 C CA . LEU B 1 24 ? 44.197 82.148 21.718 1.00 4.78 48 LEU B CA 1
ATOM 4817 C C . LEU B 1 24 ? 44.997 80.932 21.234 1.00 4.67 48 LEU B C 1
ATOM 4818 O O . LEU B 1 24 ? 45.343 80.083 22.045 1.00 5.63 48 LEU B O 1
ATOM 4834 N N . ILE B 1 25 ? 45.327 80.926 19.954 1.00 4.88 49 ILE B N 1
ATOM 4835 C CA . ILE B 1 25 ? 46.384 80.086 19.416 1.00 5.00 49 ILE B CA 1
ATOM 4836 C C . ILE B 1 25 ? 47.430 81.024 18.812 1.00 5.18 49 ILE B C 1
ATOM 4837 O O . ILE B 1 25 ? 47.123 81.800 17.913 1.00 5.68 49 ILE B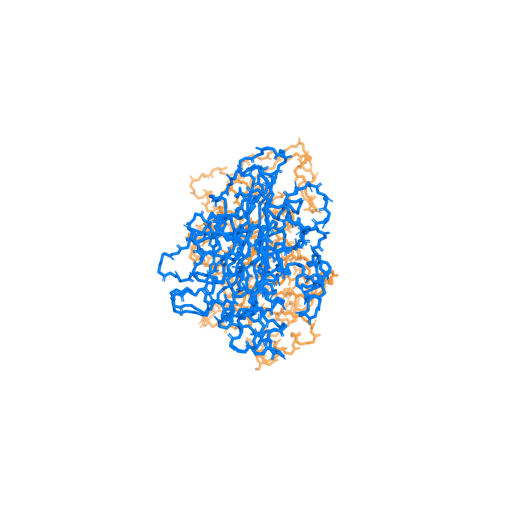 O 1
ATOM 4853 N N . ASP B 1 26 ? 48.668 80.925 19.293 1.00 6.43 50 ASP B N 1
ATOM 4854 C CA . ASP B 1 26 ? 49.784 81.653 18.700 1.00 7.50 50 ASP B CA 1
ATOM 4855 C C . ASP B 1 26 ? 50.438 80.686 17.758 1.00 8.36 50 ASP B C 1
ATOM 4856 O O . ASP B 1 26 ? 51.052 79.693 18.186 1.00 11.09 50 ASP B O 1
ATOM 4865 N N A THR B 1 27 ? 50.222 80.929 16.437 0.64 8.61 51 THR B N 1
ATOM 4866 N N B THR B 1 27 ? 50.387 80.873 16.429 0.36 8.50 51 THR B N 1
ATOM 4867 C CA A THR B 1 27 ? 50.667 79.964 15.440 0.64 9.17 51 THR B CA 1
ATOM 4868 C CA B THR B 1 27 ? 51.144 79.939 15.562 0.36 9.40 51 THR B CA 1
ATOM 4869 C C A THR B 1 27 ? 52.165 79.868 15.135 0.64 9.73 51 THR B C 1
ATOM 4870 C C B THR B 1 27 ? 52.633 80.197 15.675 0.36 8.64 51 THR B C 1
ATOM 4871 O O A THR B 1 27 ? 52.681 79.024 14.434 0.64 11.60 51 THR B O 1
ATOM 4872 O O B THR B 1 27 ? 53.326 79.376 15.120 0.36 10.02 51 THR B O 1
ATOM 4891 N N A ALA B 1 28 ? 52.894 80.803 15.691 0.64 9.58 52 ALA B N 1
ATOM 4892 N N B ALA B 1 28 ? 53.152 81.169 16.400 0.36 6.54 52 ALA B N 1
ATOM 4893 C CA A ALA B 1 28 ? 54.343 80.723 15.622 0.64 9.97 52 ALA B CA 1
ATOM 4894 C CA B ALA B 1 28 ? 54.605 81.169 16.450 0.36 7.09 52 ALA B CA 1
ATOM 4895 C C A ALA B 1 28 ? 54.881 79.502 16.349 0.64 10.57 52 ALA B C 1
ATOM 4896 C C B ALA B 1 28 ? 55.234 79.992 17.208 0.36 8.78 52 ALA B C 1
ATOM 4897 O O A ALA B 1 28 ? 55.924 78.969 16.005 0.64 10.86 52 ALA B O 1
ATOM 4898 O O B ALA B 1 28 ? 56.199 79.481 16.692 0.36 8.87 52 ALA B O 1
ATOM 4911 N N A ASP B 1 29 ? 54.214 79.099 17.415 0.64 9.36 53 ASP B N 1
ATOM 4912 N N B ASP B 1 29 ?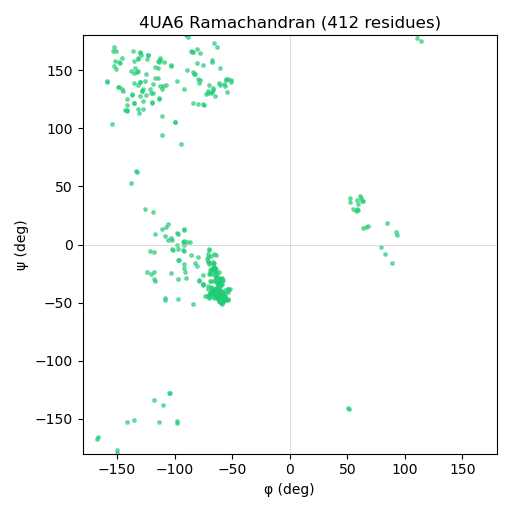 54.712 79.675 18.421 0.36 9.90 53 ASP B N 1
ATOM 4913 C CA A ASP B 1 29 ? 54.756 78.106 18.338 0.64 8.92 53 ASP B CA 1
ATOM 4914 C CA B ASP B 1 29 ? 55.233 78.626 19.279 0.36 10.02 53 ASP B CA 1
ATOM 4915 C C A ASP B 1 29 ? 53.659 77.155 18.866 0.64 8.71 53 ASP B C 1
ATOM 4916 C C B ASP B 1 29 ? 54.147 77.575 19.566 0.36 9.36 53 ASP B C 1
ATOM 4917 O O A ASP B 1 29 ? 53.940 76.259 19.714 0.64 10.34 53 ASP B O 1
ATOM 4918 O O B ASP B 1 29 ? 54.424 76.701 20.391 0.36 10.20 53 ASP B O 1
ATOM 4935 N N A ASN B 1 30 ? 52.413 77.276 18.465 0.64 8.43 54 ASN B N 1
ATOM 4936 N N B ASN B 1 30 ? 52.986 77.674 18.925 0.36 8.90 54 ASN B N 1
ATOM 4937 C CA A ASN B 1 30 ? 51.256 76.540 18.948 0.64 9.64 54 ASN B CA 1
ATOM 4938 C CA B ASN B 1 30 ? 51.855 76.771 19.053 0.36 9.35 54 ASN B CA 1
ATOM 4939 C C A ASN B 1 30 ? 50.861 76.792 20.395 0.64 9.98 54 ASN B C 1
ATOM 4940 C C B ASN B 1 30 ? 51.304 76.642 20.450 0.36 10.05 54 ASN B C 1
ATOM 4941 O O A ASN B 1 30 ? 50.022 75.998 20.870 0.64 12.72 54 ASN B O 1
ATOM 4942 O O B ASN B 1 30 ? 50.829 75.624 20.924 0.36 17.43 54 ASN B O 1
ATOM 4963 N N . THR B 1 31 ? 51.463 77.770 21.089 1.00 10.14 55 THR B N 1
ATOM 4964 C CA . THR B 1 31 ? 51.002 78.017 22.457 1.00 10.21 55 THR B CA 1
ATOM 4965 C C . THR B 1 31 ? 49.605 78.595 22.458 1.00 8.34 55 THR B C 1
ATOM 4966 O O . THR B 1 31 ? 49.079 79.071 21.439 1.00 9.07 55 THR B O 1
ATOM 4976 N N . GLN B 1 32 ? 48.966 78.404 23.619 1.00 7.57 56 GLN B N 1
ATOM 4977 C CA . GLN B 1 32 ? 47.571 78.726 23.785 1.00 7.34 56 GLN B CA 1
ATOM 4978 C C . GLN B 1 32 ? 47.357 79.483 25.087 1.00 8.10 56 GLN B C 1
ATOM 4979 O O . GLN B 1 32 ? 48.064 79.233 26.079 1.00 10.90 56 GLN B O 1
ATOM 4993 N N . VAL B 1 33 ? 46.343 80.302 25.114 1.00 7.44 57 VAL B N 1
ATOM 4994 C CA . VAL B 1 33 ? 45.785 80.913 26.315 1.00 7.74 57 VAL B CA 1
ATOM 4995 C C . VAL B 1 33 ? 44.322 80.618 26.279 1.00 6.09 57 VAL B C 1
ATOM 4996 O O . VAL B 1 33 ? 43.659 80.929 25.290 1.00 6.79 57 VAL B O 1
ATOM 5009 N N . LEU B 1 34 ? 43.820 79.987 27.329 1.00 5.76 59 LEU B N 1
ATOM 5010 C CA . LEU B 1 34 ? 42.448 79.610 27.433 1.00 5.55 59 LEU B CA 1
ATOM 5011 C C . LEU B 1 34 ? 41.863 80.179 28.726 1.00 5.29 59 LEU B C 1
ATOM 5012 O O . LEU B 1 34 ? 42.490 80.121 29.782 1.00 6.95 59 LEU B O 1
ATOM 5028 N N . TYR B 1 35 ? 40.627 80.646 28.633 1.00 5.00 60 TYR B N 1
ATOM 5029 C CA . TYR B 1 35 ? 39.865 81.071 29.800 1.00 4.93 60 TYR B CA 1
ATOM 5030 C C . TYR B 1 35 ? 38.422 80.657 29.548 1.00 4.56 60 TYR B C 1
ATOM 5031 O O . TYR B 1 35 ? 37.817 81.065 28.550 1.00 4.46 60 TYR B O 1
ATOM 5048 N N . ARG B 1 36 ? 37.884 79.739 30.372 1.00 4.64 61 ARG B N 1
ATOM 5049 C CA . ARG B 1 36 ? 36.615 79.114 30.077 1.00 4.64 61 ARG B CA 1
ATOM 5050 C C . ARG B 1 36 ? 36.606 78.521 28.661 1.00 4.15 61 ARG B C 1
ATOM 5051 O O . ARG B 1 36 ? 35.607 78.504 27.964 1.00 4.45 61 ARG B O 1
ATOM 5072 N N . GLY B 1 37 ? 37.752 77.981 28.260 1.00 4.48 62 GLY B N 1
ATOM 5073 C CA . GLY B 1 37 ? 37.938 77.534 26.895 1.00 4.52 62 GLY B CA 1
ATOM 5074 C C . GLY B 1 37 ? 37.111 76.353 26.464 1.00 3.98 62 GLY B C 1
ATOM 5075 O O . GLY B 1 37 ? 36.910 76.147 25.270 1.00 4.10 62 GLY B O 1
ATOM 5079 N N . ASP B 1 38 ? 36.644 75.557 27.439 1.00 3.96 63 ASP B N 1
ATOM 5080 C CA . ASP B 1 38 ? 35.832 74.398 27.134 1.00 4.07 63 ASP B CA 1
ATOM 5081 C C . ASP B 1 38 ? 34.351 74.570 27.521 1.00 3.98 63 ASP B C 1
ATOM 5082 O O . ASP B 1 38 ? 33.603 73.610 27.422 1.00 4.54 63 ASP B O 1
ATOM 5091 N N . GLU B 1 39 ? 33.958 75.773 27.930 1.00 4.09 64 GLU B N 1
ATOM 5092 C CA . GLU B 1 39 ? 32.542 76.042 28.160 1.00 4.08 64 GLU B CA 1
ATOM 5093 C C . GLU B 1 39 ? 31.861 76.405 26.848 1.00 3.93 64 GLU B C 1
ATOM 5094 O O . GLU B 1 39 ? 32.453 77.027 25.963 1.00 4.41 64 GLU B O 1
ATOM 5106 N N . ARG B 1 40 ? 30.578 76.048 26.747 1.00 4.27 65 ARG B N 1
ATOM 5107 C CA . ARG B 1 40 ? 29.773 76.438 25.609 1.00 4.09 65 ARG B CA 1
ATOM 5108 C C . ARG B 1 40 ? 29.289 77.890 25.777 1.00 4.11 65 ARG B C 1
ATOM 5109 O O . ARG B 1 40 ? 28.909 78.331 26.868 1.00 4.80 65 ARG B O 1
ATOM 5130 N N . PHE B 1 41 ? 29.264 78.588 24.642 1.00 3.88 66 PHE B N 1
ATOM 5131 C CA . PHE B 1 41 ? 28.753 79.937 24.518 1.00 3.96 66 PHE B CA 1
ATOM 5132 C C . PHE B 1 41 ? 27.878 80.025 23.280 1.00 3.72 66 PHE B C 1
ATOM 5133 O O . PHE B 1 41 ? 28.165 79.376 22.274 1.00 3.95 66 PHE B O 1
ATOM 5150 N N . PRO B 1 42 ? 26.840 80.867 23.323 1.00 3.95 67 PRO B N 1
ATOM 5151 C CA . PRO B 1 42 ? 26.033 81.106 22.119 1.00 4.01 67 PRO B CA 1
ATOM 5152 C C . PRO B 1 42 ? 26.903 81.790 21.054 1.00 3.87 67 PRO B C 1
ATOM 5153 O O . PRO B 1 42 ? 27.487 82.834 21.337 1.00 5.64 67 PRO B O 1
ATOM 5164 N N . MET B 1 43 ? 26.939 81.255 19.854 1.00 3.59 68 MET B N 1
ATOM 5165 C CA . MET B 1 43 ? 27.789 81.799 18.801 1.00 3.50 68 MET B CA 1
ATOM 5166 C C . MET B 1 43 ? 27.238 83.090 18.188 1.00 3.36 68 MET B C 1
ATOM 5167 O O . MET B 1 43 ? 28.039 83.932 17.717 1.00 3.46 68 MET B O 1
ATOM 5181 N N . CYS B 1 44 ? 25.931 83.204 18.106 1.00 3.66 69 CYS B N 1
ATOM 5182 C CA . CYS B 1 44 ? 25.301 84.302 17.380 1.00 3.56 69 CYS B CA 1
ATOM 5183 C C . CYS B 1 44 ? 25.914 84.360 15.976 1.00 3.31 69 CYS B C 1
ATOM 5184 O O . CYS B 1 44 ? 26.189 83.316 15.381 1.00 3.61 69 CYS B O 1
ATOM 5191 N N . SER B 1 45 ? 26.152 85.563 15.431 1.00 3.44 70 SER B N 1
ATOM 5192 C CA . SER B 1 45 ? 26.590 85.643 14.038 1.00 3.39 70 SER B CA 1
ATOM 5193 C C . SER B 1 45 ? 27.999 85.140 13.790 1.00 3.19 70 SER B C 1
ATOM 5194 O O . SER B 1 45 ? 28.392 85.030 12.618 1.00 3.56 70 SER B O 1
ATOM 5201 N N . THR B 1 46 ? 28.767 84.742 14.820 1.00 3.16 71 THR B N 1
ATOM 5202 C CA . THR B 1 46 ? 30.035 84.111 14.517 1.00 3.26 71 THR B CA 1
ATOM 5203 C C . THR B 1 46 ? 29.854 82.770 13.783 1.00 3.32 71 THR B C 1
ATOM 5204 O O . THR B 1 46 ? 30.773 82.336 13.097 1.00 3.72 71 THR B O 1
ATOM 5214 N N . SER B 1 47 ? 28.658 82.166 13.879 1.00 3.21 72 SER B N 1
ATOM 5215 C CA . SER B 1 47 ? 28.368 80.958 13.129 1.00 3.41 72 SER B CA 1
ATOM 5216 C C . SER B 1 47 ? 28.314 81.177 11.611 1.00 3.14 72 SER B C 1
ATOM 5217 O O . SER B 1 47 ? 28.399 80.202 10.860 1.00 3.71 72 SER B O 1
ATOM 5224 N N . LYS B 1 48 ? 28.220 82.434 11.161 1.00 3.16 73 LYS B N 1
ATOM 5225 C CA . LYS B 1 48 ? 28.257 82.708 9.738 1.00 3.09 73 LYS B CA 1
ATOM 5226 C C . LYS B 1 48 ? 29.576 82.247 9.102 1.00 3.00 73 LYS B C 1
ATOM 5227 O O . LYS B 1 48 ? 29.606 81.923 7.918 1.00 3.57 73 LYS B O 1
ATOM 5246 N N . VAL B 1 49 ? 30.675 82.237 9.875 1.00 3.11 74 VAL B N 1
ATOM 5247 C CA . VAL B 1 49 ? 31.937 81.750 9.324 1.00 3.19 74 VAL B CA 1
ATOM 5248 C C . VAL B 1 49 ? 31.820 80.285 8.898 1.00 3.07 74 VAL B C 1
ATOM 5249 O O . VAL B 1 49 ? 32.256 79.901 7.827 1.00 3.46 74 VAL B O 1
ATOM 5262 N N . MET B 1 50 ? 31.234 79.447 9.771 1.00 3.39 75 MET B N 1
ATOM 5263 C CA A MET B 1 50 ? 31.103 78.035 9.435 0.91 3.36 75 MET B CA 1
ATOM 5264 C CA B MET B 1 50 ? 31.082 78.043 9.427 0.09 3.49 75 MET B CA 1
ATOM 5265 C C . MET B 1 50 ? 30.209 77.846 8.212 1.00 3.35 75 MET B C 1
ATOM 5266 O O . MET B 1 50 ? 30.502 76.998 7.353 1.00 3.69 75 MET B O 1
ATOM 5292 N N . ALA B 1 51 ? 29.107 78.589 8.122 1.00 3.41 76 ALA B N 1
ATOM 5293 C CA . ALA B 1 51 ? 28.206 78.426 6.986 1.00 3.60 76 ALA B CA 1
ATOM 5294 C C . ALA B 1 51 ? 28.861 78.887 5.677 1.00 3.32 76 ALA B C 1
ATOM 5295 O O . ALA B 1 51 ? 28.745 78.201 4.650 1.00 3.61 76 ALA B O 1
ATOM 5302 N N . ALA B 1 52 ? 29.528 80.037 5.699 1.00 3.29 77 ALA B N 1
ATOM 5303 C CA . ALA B 1 52 ? 30.189 80.494 4.486 1.00 3.21 77 ALA B CA 1
ATOM 5304 C C . ALA B 1 52 ? 31.305 79.511 4.078 1.00 3.24 77 ALA B C 1
ATOM 5305 O O . ALA B 1 52 ? 31.466 79.217 2.894 1.00 3.42 77 ALA B O 1
ATOM 5312 N N . ALA B 1 53 ? 32.057 79.018 5.058 1.00 3.07 78 ALA B N 1
ATOM 5313 C CA . ALA B 1 53 ? 33.110 78.054 4.759 1.00 3.18 78 ALA B CA 1
ATOM 5314 C C . ALA B 1 53 ? 32.530 76.767 4.170 1.00 2.96 78 ALA B C 1
ATOM 5315 O O . ALA B 1 53 ? 33.142 76.176 3.265 1.00 3.34 78 ALA B O 1
ATOM 5322 N N . ALA B 1 54 ? 31.369 76.345 4.663 1.00 3.08 79 ALA B N 1
ATOM 5323 C CA . ALA B 1 54 ? 30.758 75.121 4.140 1.00 3.21 79 ALA B CA 1
ATOM 5324 C C . ALA B 1 54 ? 30.380 75.301 2.664 1.00 3.06 79 ALA B C 1
ATOM 5325 O O . ALA B 1 54 ? 30.542 74.371 1.867 1.00 3.49 79 ALA B O 1
ATOM 5332 N N . VAL B 1 55 ? 29.852 76.470 2.305 1.00 3.18 80 VAL B N 1
ATOM 5333 C CA . VAL B 1 55 ? 29.521 76.753 0.910 1.00 3.08 80 VAL B CA 1
ATOM 5334 C C . VAL B 1 55 ? 30.812 76.842 0.072 1.00 3.06 80 VAL B C 1
ATOM 5335 O O . VAL B 1 55 ? 30.860 76.329 -1.055 1.00 3.65 80 VAL B O 1
ATOM 5348 N N . LEU B 1 56 ? 31.868 77.461 0.613 1.00 3.20 81 LEU B N 1
ATOM 5349 C CA . LEU B 1 56 ? 33.145 77.450 -0.092 1.00 3.22 81 LEU B CA 1
ATOM 5350 C C . LEU B 1 56 ? 33.607 76.009 -0.366 1.00 3.02 81 LEU B C 1
ATOM 5351 O O . LEU B 1 56 ? 34.064 75.698 -1.470 1.00 3.52 81 LEU B O 1
ATOM 5367 N N . LYS B 1 57 ? 33.531 75.135 0.635 1.00 3.13 82 LYS B N 1
ATOM 5368 C CA . LYS B 1 57 ? 33.919 73.744 0.401 1.00 3.26 82 LYS B CA 1
ATOM 5369 C C . LYS B 1 57 ? 33.067 73.128 -0.689 1.00 3.12 82 LYS B C 1
ATOM 5370 O O . LYS B 1 57 ? 33.578 72.417 -1.562 1.00 3.51 82 LYS B O 1
ATOM 5389 N N . GLN B 1 58 ? 31.733 73.353 -0.676 1.00 3.30 83 GLN B N 1
ATOM 5390 C CA . GLN B 1 58 ? 30.899 72.829 -1.743 1.00 3.45 83 GLN B CA 1
ATOM 5391 C C . GLN B 1 58 ? 31.400 73.299 -3.109 1.00 3.37 83 GLN B C 1
ATOM 5392 O O . GLN B 1 58 ? 31.401 72.519 -4.073 1.00 3.92 83 GLN B O 1
ATOM 5406 N N . SER B 1 59 ? 31.786 74.554 -3.198 1.00 3.50 84 SER B N 1
ATOM 5407 C CA . SER B 1 59 ? 32.219 75.149 -4.468 1.00 3.69 84 SER B CA 1
ATOM 5408 C C . SER B 1 59 ? 33.552 74.579 -4.976 1.00 3.51 84 SER B C 1
ATOM 5409 O O . SER B 1 59 ? 33.899 74.816 -6.138 1.00 4.78 84 SER B O 1
ATOM 5416 N N . GLU B 1 60 ? 34.263 73.789 -4.161 1.00 3.39 85 GLU B N 1
ATOM 5417 C CA . GLU B 1 60 ? 35.447 73.097 -4.659 1.00 3.37 85 GLU B CA 1
ATOM 5418 C C . GLU B 1 60 ? 35.073 72.008 -5.679 1.00 3.40 85 GLU B C 1
ATOM 5419 O O . GLU B 1 60 ? 35.929 71.638 -6.497 1.00 4.19 85 GLU B O 1
ATOM 5431 N N . THR B 1 61 ? 33.850 71.490 -5.594 1.00 3.66 86 THR B N 1
ATOM 5432 C CA . THR B 1 61 ? 33.404 70.437 -6.510 1.00 3.84 86 THR B CA 1
ATOM 5433 C C . THR B 1 61 ? 32.231 70.835 -7.381 1.00 4.51 86 THR B C 1
ATOM 5434 O O . THR B 1 61 ? 32.102 70.282 -8.465 1.00 6.27 86 THR B O 1
ATOM 5444 N N . GLN B 1 62 ? 31.360 71.723 -6.906 1.00 4.66 87 GLN B N 1
ATOM 5445 C CA . GLN B 1 62 ? 30.313 72.385 -7.741 1.00 5.47 87 GLN B CA 1
ATOM 5446 C C . GLN B 1 62 ? 30.927 73.700 -8.178 1.00 5.25 87 GLN B C 1
ATOM 5447 O O . GLN B 1 62 ? 30.814 74.711 -7.489 1.00 5.25 87 GLN B O 1
ATOM 5461 N N . LYS B 1 63 ? 31.675 73.682 -9.298 1.00 6.08 88 LYS B N 1
ATOM 5462 C CA A LYS B 1 63 ? 32.658 74.745 -9.483 0.53 6.49 88 LYS B CA 1
ATOM 5463 C CA B LYS B 1 63 ? 32.643 74.729 -9.570 0.47 6.97 88 LYS B CA 1
ATOM 5464 C C . LYS B 1 63 ? 32.064 76.101 -9.817 1.00 6.58 88 LYS B C 1
ATOM 5465 O O . LYS B 1 63 ? 32.771 77.101 -9.623 1.00 8.29 88 LYS B O 1
ATOM 5501 N N A GLN B 1 64 ? 30.825 76.158 -10.244 0.63 6.85 89 GLN B N 1
ATOM 5502 N N B GLN B 1 64 ? 30.823 76.212 -10.257 0.37 6.38 89 GLN B N 1
ATOM 5503 C CA A GLN B 1 64 ? 30.149 77.408 -10.514 0.63 7.05 89 GLN B CA 1
ATOM 5504 C CA B GLN B 1 64 ? 30.226 77.520 -10.474 0.37 6.87 89 GLN B CA 1
ATOM 5505 C C A GLN B 1 64 ? 29.202 77.847 -9.373 0.63 6.51 89 GLN B C 1
ATOM 5506 C C B GLN B 1 64 ? 29.154 77.803 -9.406 0.37 6.32 89 GLN B C 1
ATOM 5507 O O A GLN B 1 64 ? 28.525 78.872 -9.524 0.63 7.36 89 GLN B O 1
ATOM 5508 O O B GLN B 1 64 ? 28.295 78.676 -9.574 0.37 5.74 89 GLN B O 1
ATOM 5535 N N . LEU B 1 65 ? 29.209 77.096 -8.264 1.00 5.61 90 LEU B N 1
ATOM 5536 C CA . LEU B 1 65 ? 28.200 77.299 -7.237 1.00 5.61 90 LEU B CA 1
ATOM 5537 C C . LEU B 1 65 ? 28.133 78.742 -6.732 1.00 5.64 90 LEU B C 1
ATOM 5538 O O . LEU B 1 65 ? 27.061 79.244 -6.438 1.00 6.59 90 LEU B O 1
ATOM 5554 N N . LEU B 1 66 ? 29.291 79.376 -6.572 1.00 5.65 91 LEU B N 1
ATOM 5555 C CA . LEU B 1 66 ? 29.254 80.724 -5.990 1.00 5.45 91 LEU B CA 1
ATOM 5556 C C . LEU B 1 66 ? 28.533 81.742 -6.880 1.00 5.99 91 LEU B C 1
ATOM 5557 O O . LEU B 1 66 ? 28.125 82.799 -6.385 1.00 7.11 91 LEU B O 1
ATOM 5573 N N A ASN B 1 67 ? 28.437 81.447 -8.173 0.58 6.89 92 ASN B N 1
ATOM 5574 N N B ASN B 1 67 ? 28.356 81.422 -8.168 0.42 6.51 92 ASN B N 1
ATOM 5575 C CA A ASN B 1 67 ? 27.768 82.448 -9.014 0.58 8.91 92 ASN B CA 1
ATOM 5576 C CA B ASN B 1 67 ? 27.605 82.201 -9.135 0.42 7.56 92 ASN B CA 1
ATOM 5577 C C A ASN B 1 67 ? 26.302 82.057 -9.234 0.58 8.70 92 ASN B C 1
ATOM 5578 C C B ASN B 1 67 ? 26.086 81.908 -9.144 0.42 7.65 92 ASN B C 1
ATOM 5579 O O A ASN B 1 67 ? 25.665 82.670 -10.083 0.58 11.62 92 ASN B O 1
ATOM 5580 O O B ASN B 1 67 ? 25.364 82.681 -9.783 0.42 9.30 92 ASN B O 1
ATOM 5601 N N A GLN B 1 68 ? 25.788 81.097 -8.469 0.58 7.81 93 GLN B N 1
ATOM 5602 N N B GLN B 1 68 ? 25.664 80.858 -8.485 0.42 7.53 93 GLN B N 1
ATOM 5603 C CA A GLN B 1 68 ? 24.418 80.665 -8.608 0.58 9.38 93 GLN B CA 1
ATOM 5604 C CA B GLN B 1 68 ? 24.252 80.494 -8.554 0.42 8.81 93 GLN B CA 1
ATOM 5605 C C A GLN B 1 68 ? 23.430 81.677 -7.976 0.58 7.87 93 GLN B C 1
ATOM 5606 C C B GLN B 1 68 ? 23.403 81.637 -7.986 0.42 8.26 93 GLN B C 1
ATOM 5607 O O A GLN B 1 68 ? 23.548 82.015 -6.802 0.58 7.99 93 GLN B O 1
ATOM 5608 O O B GLN B 1 68 ? 23.616 82.094 -6.872 0.42 8.39 93 GLN B O 1
ATOM 5635 N N . PRO B 1 69 ? 22.408 82.102 -8.738 1.00 8.97 94 PRO B N 1
ATOM 5636 C CA . PRO B 1 69 ? 21.404 83.022 -8.164 1.00 8.83 94 PRO B CA 1
ATOM 5637 C C . PRO B 1 69 ? 20.461 82.379 -7.193 1.00 8.61 94 PRO B C 1
ATOM 5638 O O . PRO B 1 69 ? 20.050 81.244 -7.378 1.00 12.39 94 PRO B O 1
ATOM 5649 N N . VAL B 1 70 ? 20.083 83.149 -6.197 1.00 7.31 95 VAL B N 1
ATOM 5650 C CA . VAL B 1 70 ? 19.144 82.756 -5.161 1.00 7.42 95 VAL B CA 1
ATOM 5651 C C . VAL B 1 70 ? 18.105 83.855 -5.070 1.00 6.90 95 VAL B C 1
ATOM 5652 O O . VAL B 1 70 ? 18.428 85.017 -4.899 1.00 6.93 95 VAL B O 1
ATOM 5665 N N . GLU B 1 71 ? 16.818 83.466 -5.156 1.00 7.65 96 GLU B N 1
ATOM 5666 C CA . GLU B 1 71 ? 15.716 84.408 -5.010 1.00 7.70 96 GLU B CA 1
ATOM 5667 C C . GLU B 1 71 ? 15.648 84.964 -3.581 1.00 6.68 96 GLU B C 1
ATOM 5668 O O . GLU B 1 71 ? 15.711 84.233 -2.602 1.00 8.65 96 GLU B O 1
ATOM 5680 N N . ILE B 1 72 ? 15.506 86.305 -3.504 1.00 6.34 97 ILE B N 1
ATOM 5681 C CA . ILE B 1 72 ? 15.276 86.998 -2.234 1.00 5.90 97 ILE B CA 1
ATOM 5682 C C . ILE B 1 72 ? 13.849 87.543 -2.267 1.00 5.74 97 ILE B C 1
ATOM 5683 O O . ILE B 1 72 ? 13.547 88.440 -3.090 1.00 6.99 97 ILE B O 1
ATOM 5699 N N . LYS B 1 73 ? 12.960 87.008 -1.473 1.00 6.95 98 LYS B N 1
ATOM 5700 C CA . LYS B 1 73 ? 11.534 87.399 -1.441 1.00 7.31 98 LYS B CA 1
ATOM 5701 C C . LYS B 1 73 ? 11.262 88.251 -0.251 1.00 6.76 98 LYS B C 1
ATOM 5702 O O . LYS B 1 73 ? 11.915 88.112 0.784 1.00 7.16 98 LYS B O 1
ATOM 5721 N N . PRO B 1 74 ? 10.246 89.123 -0.313 1.00 7.44 99 PRO B N 1
ATOM 5722 C CA . PRO B 1 74 ? 9.914 89.917 0.871 1.00 7.79 99 PRO B CA 1
ATOM 5723 C C . PRO B 1 74 ? 9.676 89.080 2.109 1.00 8.03 99 PRO B C 1
ATOM 5724 O O . PRO B 1 74 ? 10.079 89.509 3.160 1.00 9.07 99 PRO B O 1
ATOM 5735 N N . ALA B 1 75 ? 9.023 87.916 1.950 1.00 9.18 100 ALA B N 1
ATOM 5736 C CA . ALA B 1 75 ? 8.753 87.139 3.146 1.00 10.24 100 ALA B CA 1
ATOM 5737 C C . ALA B 1 75 ? 9.992 86.517 3.753 1.00 9.87 100 ALA B C 1
ATOM 5738 O O . ALA B 1 75 ? 9.933 85.949 4.823 1.00 11.90 100 ALA B O 1
ATOM 5745 N N . ASP B 1 76 ? 11.152 86.546 3.030 1.00 8.89 101 ASP B N 1
ATOM 5746 C CA . ASP B 1 76 ? 12.375 86.011 3.537 1.00 8.44 101 ASP B CA 1
ATOM 5747 C C . ASP B 1 76 ? 13.119 86.929 4.491 1.00 7.89 101 ASP B C 1
ATOM 5748 O O . ASP B 1 76 ? 14.025 86.492 5.193 1.00 9.36 101 ASP B O 1
ATOM 5757 N N . LEU B 1 77 ? 12.800 88.226 4.474 1.00 7.84 102 LEU B N 1
ATOM 5758 C CA . LEU B 1 77 ? 13.523 89.171 5.279 1.00 7.56 102 LEU B CA 1
ATOM 5759 C C . LEU B 1 77 ? 13.264 88.908 6.750 1.00 7.18 102 LEU B C 1
ATOM 5760 O O . LEU B 1 77 ? 12.106 88.743 7.179 1.00 10.57 102 LEU B O 1
ATOM 5776 N N . VAL B 1 78 ? 14.287 88.905 7.548 1.00 7.58 103 VAL B N 1
ATOM 5777 C CA . VAL B 1 78 ? 14.207 88.730 8.994 1.00 7.51 103 VAL B CA 1
ATOM 5778 C C . VAL B 1 78 ? 14.546 90.052 9.672 1.00 8.10 103 VAL B C 1
ATOM 5779 O O . VAL B 1 78 ? 14.024 91.096 9.243 1.00 9.70 103 VAL B O 1
ATOM 5792 N N . ASN B 1 79 ? 15.307 90.059 10.720 1.00 8.26 104 ASN B N 1
ATOM 5793 C CA . ASN B 1 79 ? 15.461 91.203 11.578 1.00 9.60 104 ASN B CA 1
ATOM 5794 C C . ASN B 1 79 ? 16.607 92.142 11.252 1.00 10.78 104 ASN B C 1
ATOM 5795 O O . ASN B 1 79 ? 16.609 93.204 11.817 1.00 19.37 104 ASN B O 1
ATOM 5806 N N . TYR B 1 80 ? 17.554 91.752 10.477 1.00 8.35 105 TYR B N 1
ATOM 5807 C CA . TYR B 1 80 ? 18.697 92.583 10.132 1.00 8.43 105 TYR B CA 1
ATOM 5808 C C . TYR B 1 80 ? 19.241 92.133 8.792 1.00 7.18 105 TYR B C 1
ATOM 5809 O O . TYR B 1 80 ? 19.880 91.127 8.637 1.00 8.07 105 TYR B O 1
ATOM 5826 N N . ASN B 1 81 ? 18.923 92.932 7.778 1.00 7.12 106 ASN B N 1
ATOM 5827 C CA . ASN B 1 81 ? 19.054 92.551 6.384 1.00 7.20 106 ASN B CA 1
ATOM 5828 C C . ASN B 1 81 ? 19.617 93.688 5.551 1.00 6.84 106 ASN B C 1
ATOM 5829 O O . ASN B 1 81 ? 19.048 94.093 4.552 1.00 8.18 106 ASN B O 1
ATOM 5840 N N . PRO B 1 82 ? 20.771 94.267 5.971 1.00 6.76 107 PRO B N 1
ATOM 5841 C CA . PRO B 1 82 ? 21.234 95.511 5.319 1.00 8.19 107 PRO B CA 1
ATOM 5842 C C . PRO B 1 82 ? 21.521 95.361 3.847 1.00 7.40 107 PRO B C 1
ATOM 5843 O O . PRO B 1 82 ? 21.443 96.343 3.102 1.00 10.24 107 PRO B O 1
ATOM 5854 N N . ILE B 1 83 ? 21.951 94.181 3.390 1.00 5.83 108 ILE B N 1
ATOM 5855 C CA . ILE B 1 83 ? 22.237 93.947 2.016 1.00 5.60 108 ILE B CA 1
ATOM 5856 C C . ILE B 1 83 ? 21.048 93.290 1.320 1.00 5.69 108 ILE B C 1
ATOM 5857 O O . ILE B 1 83 ? 20.626 93.724 0.221 1.00 6.67 108 ILE B O 1
ATOM 5873 N N . ALA B 1 84 ? 20.467 92.267 1.918 1.00 5.60 109 ALA B N 1
ATOM 5874 C CA . ALA B 1 84 ? 19.358 91.572 1.252 1.00 5.78 109 ALA B CA 1
ATOM 5875 C C . ALA B 1 84 ? 18.192 92.486 0.984 1.00 6.31 109 ALA B C 1
ATOM 5876 O O . ALA B 1 84 ? 17.507 92.282 -0.037 1.00 7.18 109 ALA B O 1
ATOM 5883 N N . GLU B 1 85 ? 17.941 93.492 1.816 1.00 6.75 110 GLU B N 1
ATOM 5884 C CA A GLU B 1 85 ? 16.770 94.335 1.544 0.48 9.20 110 GLU B CA 1
ATOM 5885 C CA B GLU B 1 85 ? 16.837 94.411 1.585 0.52 8.44 110 GLU B CA 1
ATOM 5886 C C . GLU B 1 85 ? 16.971 95.142 0.274 1.00 9.22 110 GLU B C 1
ATOM 5887 O O . GLU B 1 85 ? 15.974 95.555 -0.340 1.00 12.72 110 GLU B O 1
ATOM 5909 N N . LYS B 1 86 ? 18.188 95.324 -0.199 1.00 9.07 111 LYS B N 1
ATOM 5910 C CA A LYS B 1 86 ? 18.374 96.037 -1.430 0.58 9.97 111 LYS B CA 1
ATOM 5911 C CA B LYS B 1 86 ? 18.456 96.023 -1.432 0.41 10.03 111 LYS B CA 1
ATOM 5912 C C . LYS B 1 86 ? 18.035 95.185 -2.643 1.00 9.84 111 LYS B C 1
ATOM 5913 O O . LYS B 1 86 ? 17.813 95.741 -3.727 1.00 11.01 111 LYS B O 1
ATOM 5949 N N . HIS B 1 87 ? 17.980 93.859 -2.432 1.00 8.94 112 HIS B N 1
ATOM 5950 C CA . HIS B 1 87 ? 17.832 92.926 -3.578 1.00 8.95 112 HIS B CA 1
ATOM 5951 C C . HIS B 1 87 ? 16.546 92.148 -3.526 1.00 8.22 112 HIS B C 1
ATOM 5952 O O . HIS B 1 87 ? 16.322 91.201 -4.299 1.00 10.04 112 HIS B O 1
ATOM 5962 N N . VAL B 1 88 ? 15.649 92.509 -2.619 1.00 7.71 113 VAL B N 1
ATOM 5963 C CA A VAL B 1 88 ? 14.394 91.826 -2.523 0.56 7.68 113 VAL B CA 1
ATOM 5964 C CA B VAL B 1 88 ? 14.337 91.890 -2.487 0.44 7.79 113 VAL B CA 1
ATOM 5965 C C . VAL B 1 88 ? 13.648 91.982 -3.842 1.00 6.81 113 VAL B C 1
ATOM 5966 O O . VAL B 1 88 ? 13.753 92.971 -4.552 1.00 8.34 113 VAL B O 1
ATOM 5990 N N . ASN B 1 89 ? 12.887 90.944 -4.187 1.00 6.80 114 ASN B N 1
ATOM 5991 C CA . ASN B 1 89 ? 12.200 90.793 -5.449 1.00 7.22 114 ASN B CA 1
ATOM 5992 C C . ASN B 1 89 ? 13.147 90.598 -6.626 1.00 7.15 114 ASN B C 1
ATOM 5993 O O . ASN B 1 89 ? 12.720 90.653 -7.773 1.00 12.50 114 ASN B O 1
ATOM 6004 N N . GLY B 1 90 ? 14.394 90.261 -6.359 1.00 7.59 115 GLY B N 1
ATOM 6005 C CA . GLY B 1 90 ? 15.342 89.801 -7.303 1.00 7.54 115 GLY B CA 1
ATOM 6006 C C . GLY B 1 90 ? 16.206 88.691 -6.692 1.00 6.58 115 GLY B C 1
ATOM 6007 O O . GLY B 1 90 ? 15.721 87.966 -5.862 1.00 7.89 115 GLY B O 1
ATOM 6011 N N . THR B 1 91 ? 17.406 88.562 -7.175 1.00 8.25 116 THR B N 1
ATOM 6012 C CA . THR B 1 91 ? 18.327 87.524 -6.763 1.00 7.81 116 THR B CA 1
ATOM 6013 C C . THR B 1 91 ? 19.649 88.106 -6.269 1.00 7.14 116 THR B C 1
ATOM 6014 O O . THR B 1 91 ? 20.051 89.209 -6.584 1.00 8.67 116 THR B O 1
ATOM 6024 N N . MET B 1 92 ? 20.345 87.261 -5.501 1.00 6.51 117 MET B N 1
ATOM 6025 C CA . MET B 1 92 ? 21.734 87.459 -5.124 1.00 6.41 117 MET B CA 1
ATOM 6026 C C . MET B 1 92 ? 22.465 86.129 -5.383 1.00 5.68 117 MET B C 1
ATOM 6027 O O . MET B 1 92 ? 21.873 85.081 -5.205 1.00 6.32 117 MET B O 1
ATOM 6041 N N . THR B 1 93 ? 23.747 86.204 -5.723 1.00 5.55 118 THR B N 1
ATOM 6042 C CA . THR B 1 93 ? 24.464 84.946 -5.884 1.00 5.60 118 THR B CA 1
ATOM 6043 C C . THR B 1 93 ? 24.955 84.444 -4.513 1.00 4.94 118 THR B C 1
ATOM 6044 O O . THR B 1 93 ? 25.001 85.159 -3.529 1.00 4.73 118 THR B O 1
ATOM 6054 N N . LEU B 1 94 ? 25.358 83.171 -4.482 1.00 5.04 119 LEU B N 1
ATOM 6055 C CA . LEU B 1 94 ? 25.883 82.621 -3.254 1.00 4.72 119 LEU B CA 1
ATOM 6056 C C . LEU B 1 94 ? 27.154 83.333 -2.794 1.00 4.74 119 LEU B C 1
ATOM 6057 O O . LEU B 1 94 ? 27.359 83.486 -1.571 1.00 5.06 119 LEU B O 1
ATOM 6073 N N . ALA B 1 95 ? 28.011 83.794 -3.706 1.00 5.05 120 ALA B N 1
ATOM 6074 C CA . ALA B 1 95 ? 29.143 84.605 -3.292 1.00 5.24 120 ALA B CA 1
ATOM 6075 C C . ALA B 1 95 ? 28.668 85.905 -2.633 1.00 4.95 120 ALA B C 1
ATOM 6076 O O . ALA B 1 95 ? 29.198 86.336 -1.605 1.00 5.28 120 ALA B O 1
ATOM 6083 N N . GLU B 1 96 ? 27.695 86.571 -3.263 1.00 4.89 121 GLU B N 1
ATOM 6084 C CA . GLU B 1 96 ? 27.185 87.819 -2.722 1.00 4.97 121 GLU B CA 1
ATOM 6085 C C . GLU B 1 96 ? 26.534 87.607 -1.362 1.00 4.36 121 GLU B C 1
ATOM 6086 O O . GLU B 1 96 ? 26.674 88.464 -0.464 1.00 4.76 121 GLU B O 1
ATOM 6098 N N . LEU B 1 97 ? 25.844 86.492 -1.178 1.00 4.22 122 LEU B N 1
ATOM 6099 C CA . LEU B 1 97 ? 25.232 86.178 0.124 1.00 4.10 122 LEU B CA 1
ATOM 6100 C C . LEU B 1 97 ? 26.308 85.896 1.173 1.00 3.92 122 LEU B C 1
ATOM 6101 O O . LEU B 1 97 ? 26.170 86.299 2.313 1.00 3.98 122 LEU B O 1
ATOM 6117 N N . SER B 1 98 ? 27.362 85.187 0.769 1.00 4.08 123 SER B N 1
ATOM 6118 C CA . SER B 1 98 ? 28.460 84.909 1.689 1.00 4.28 123 SER B CA 1
ATOM 6119 C C . SER B 1 98 ? 29.126 86.201 2.153 1.00 4.14 123 SER B C 1
ATOM 6120 O O . SER B 1 98 ? 29.395 86.397 3.343 1.00 4.33 123 SER B O 1
ATOM 6127 N N . ALA B 1 99 ? 29.420 87.097 1.199 1.00 4.33 124 ALA B N 1
ATOM 6128 C CA . ALA B 1 99 ? 30.036 88.362 1.534 1.00 4.73 124 ALA B CA 1
ATOM 6129 C C . ALA B 1 99 ? 29.116 89.212 2.432 1.00 4.33 124 ALA B C 1
ATOM 6130 O O . ALA B 1 99 ? 29.579 89.843 3.385 1.00 4.88 124 ALA B O 1
ATOM 6137 N N . ALA B 1 100 ? 27.826 89.235 2.109 1.00 4.03 125 ALA B N 1
ATOM 6138 C CA . ALA B 1 100 ? 26.886 90.009 2.925 1.00 4.08 125 ALA B CA 1
ATOM 6139 C C . ALA B 1 100 ? 26.809 89.467 4.352 1.00 3.67 125 ALA B C 1
ATOM 6140 O O . ALA B 1 100 ? 26.782 90.217 5.331 1.00 4.22 125 ALA B O 1
ATOM 6147 N N . ALA B 1 101 ? 26.715 88.134 4.471 1.00 3.66 126 ALA B N 1
ATOM 6148 C CA . ALA B 1 101 ? 26.680 87.528 5.803 1.00 3.69 126 ALA B CA 1
ATOM 6149 C C . ALA B 1 101 ? 27.933 87.873 6.581 1.00 3.53 126 ALA B C 1
ATOM 6150 O O . ALA B 1 101 ? 27.877 88.307 7.728 1.00 3.84 126 ALA B O 1
ATOM 6157 N N . LEU B 1 102 ? 29.116 87.664 5.970 1.00 3.46 127 LEU B N 1
ATOM 6158 C CA . LEU B 1 102 ? 30.347 87.846 6.715 1.00 3.33 127 LEU B CA 1
ATOM 6159 C C . LEU B 1 102 ? 30.663 89.304 7.011 1.00 3.58 127 LEU B C 1
ATOM 6160 O O . LEU B 1 102 ? 31.109 89.629 8.111 1.00 4.20 127 LEU B O 1
ATOM 6176 N N . GLN B 1 103 ? 30.502 90.180 6.014 1.00 3.79 128 GLN B N 1
ATOM 6177 C CA . GLN B 1 103 ? 31.037 91.527 6.139 1.00 3.81 128 GLN B CA 1
ATOM 6178 C C . GLN B 1 103 ? 30.054 92.528 6.703 1.00 3.90 128 GLN B C 1
ATOM 6179 O O . GLN B 1 103 ? 30.465 93.567 7.209 1.00 4.39 128 GLN B O 1
ATOM 6193 N N . TYR B 1 104 ? 28.754 92.208 6.617 1.00 3.97 129 TYR B N 1
ATOM 6194 C CA . TYR B 1 104 ? 27.691 93.078 7.092 1.00 4.47 129 TYR B CA 1
ATOM 6195 C C . TYR B 1 104 ? 26.829 92.383 8.161 1.00 4.47 129 TYR B C 1
ATOM 6196 O O . TYR B 1 104 ? 25.932 92.997 8.737 1.00 5.61 129 TYR B O 1
ATOM 6213 N N . SER B 1 105 ? 27.067 91.100 8.422 1.00 4.13 130 SER B N 1
ATOM 6214 C CA . SER B 1 105 ? 26.298 90.352 9.419 1.00 4.26 130 SER B CA 1
ATOM 6215 C C . SER B 1 105 ? 24.807 90.269 8.995 1.00 4.27 130 SER B C 1
ATOM 6216 O O . SER B 1 105 ? 23.925 90.242 9.850 1.00 5.04 130 SER B O 1
ATOM 6223 N N . ASP B 1 106 ? 24.567 90.116 7.695 1.00 4.38 131 ASP B N 1
ATOM 6224 C CA . ASP B 1 106 ? 23.202 90.060 7.179 1.00 4.26 131 ASP B CA 1
ATOM 6225 C C . ASP B 1 106 ? 22.568 88.701 7.489 1.00 4.03 131 ASP B C 1
ATOM 6226 O O . ASP B 1 106 ? 23.058 87.644 7.084 1.00 3.99 131 ASP B O 1
ATOM 6235 N N . ASN B 1 107 ? 21.454 88.744 8.225 1.00 4.28 132 ASN B N 1
ATOM 6236 C CA . ASN B 1 107 ? 20.818 87.530 8.705 1.00 4.20 132 ASN B CA 1
ATOM 6237 C C . ASN B 1 107 ? 19.980 86.828 7.626 1.00 4.17 132 ASN B C 1
ATOM 6238 O O . ASN B 1 107 ? 19.867 85.588 7.685 1.00 4.45 132 ASN B O 1
ATOM 6249 N N . THR B 1 108 ? 19.396 87.570 6.700 1.00 4.41 133 THR B N 1
ATOM 6250 C CA . THR B 1 108 ? 18.743 86.921 5.572 1.00 4.48 133 THR B CA 1
ATOM 6251 C C . THR B 1 108 ? 19.751 86.143 4.746 1.00 4.09 133 THR B C 1
ATOM 6252 O O . THR B 1 108 ? 19.522 85.011 4.313 1.00 4.46 133 THR B O 1
ATOM 6262 N N . ALA B 1 109 ? 20.929 86.772 4.533 1.00 4.05 134 ALA B N 1
ATOM 6263 C CA . ALA B 1 109 ? 21.988 86.105 3.784 1.00 3.95 134 ALA B CA 1
ATOM 6264 C C . ALA B 1 109 ? 22.395 84.805 4.488 1.00 3.80 134 ALA B C 1
ATOM 6265 O O . ALA B 1 109 ? 22.551 83.757 3.831 1.00 4.24 134 ALA B O 1
ATOM 6272 N N . MET B 1 110 ? 22.568 84.838 5.809 1.00 3.71 135 MET B N 1
ATOM 6273 C CA . MET B 1 110 ? 22.862 83.605 6.538 1.00 3.65 135 MET B CA 1
ATOM 6274 C C . MET B 1 110 ? 21.777 82.546 6.288 1.00 3.62 135 MET B C 1
ATOM 6275 O O . MET B 1 110 ? 22.111 81.376 6.048 1.00 3.96 135 MET B O 1
ATOM 6289 N N . ASN B 1 111 ? 20.496 82.922 6.347 1.00 3.83 136 ASN B N 1
ATOM 6290 C CA . ASN B 1 111 ? 19.474 81.922 6.117 1.00 3.89 136 ASN B CA 1
ATOM 6291 C C . ASN B 1 111 ? 19.584 81.296 4.736 1.00 4.00 136 ASN B C 1
ATOM 6292 O O . ASN B 1 111 ? 19.301 80.106 4.577 1.00 4.55 136 ASN B O 1
ATOM 6303 N N . LYS B 1 112 ? 19.981 82.067 3.717 1.00 4.01 137 LYS B N 1
ATOM 6304 C CA . LYS B 1 112 ? 20.178 81.457 2.406 1.00 4.57 137 LYS B CA 1
ATOM 6305 C C . LYS B 1 112 ? 21.367 80.507 2.386 1.00 4.27 137 LYS B C 1
ATOM 6306 O O . LYS B 1 112 ? 21.310 79.473 1.694 1.00 4.90 137 LYS B O 1
ATOM 6325 N N . LEU B 1 113 ? 22.449 80.819 3.103 1.00 4.11 138 LEU B N 1
ATOM 6326 C CA . LEU B 1 113 ? 23.564 79.867 3.203 1.00 4.17 138 LEU B CA 1
ATOM 6327 C C . LEU B 1 113 ? 23.108 78.568 3.874 1.00 4.12 138 LEU B C 1
ATOM 6328 O O . LEU B 1 113 ? 23.431 77.463 3.421 1.00 4.52 138 LEU B O 1
ATOM 6344 N N . ILE B 1 114 ? 22.361 78.707 4.988 1.00 3.91 139 ILE B N 1
ATOM 6345 C CA . ILE B 1 114 ? 21.871 77.532 5.696 1.00 4.16 139 ILE B CA 1
ATOM 6346 C C . ILE B 1 114 ? 20.993 76.688 4.763 1.00 4.52 139 ILE B C 1
ATOM 6347 O O . ILE B 1 114 ? 21.131 75.460 4.723 1.00 5.01 139 ILE B O 1
ATOM 6363 N N . ALA B 1 115 ? 20.100 77.343 4.034 1.00 4.78 140 ALA B N 1
ATOM 6364 C CA . ALA B 1 115 ? 19.210 76.594 3.123 1.00 5.51 140 ALA B CA 1
ATOM 6365 C C . ALA B 1 115 ? 20.019 75.894 2.023 1.00 5.33 140 ALA B C 1
ATOM 6366 O O . ALA B 1 115 ? 19.710 74.739 1.675 1.00 5.76 140 ALA B O 1
ATOM 6373 N N . GLN B 1 116 ? 21.030 76.532 1.480 1.00 5.30 141 GLN B N 1
ATOM 6374 C CA . GLN B 1 116 ? 21.890 75.900 0.485 1.00 5.39 141 GLN B CA 1
ATOM 6375 C C . GLN B 1 116 ? 22.459 74.601 1.007 1.00 5.83 141 GLN B C 1
ATOM 6376 O O . GLN B 1 116 ? 22.565 73.624 0.266 1.00 7.55 141 GLN B O 1
ATOM 6390 N N A LEU B 1 117 ? 22.831 74.605 2.311 0.82 4.98 142 LEU B N 1
ATOM 6391 N N B LEU B 1 117 ? 22.864 74.577 2.285 0.17 5.63 142 LEU B N 1
ATOM 6392 C CA A LEU B 1 117 ? 23.433 73.479 2.964 0.82 5.30 142 LEU B CA 1
ATOM 6393 C CA B LEU B 1 117 ? 23.480 73.424 2.925 0.17 5.30 142 LEU B CA 1
ATOM 6394 C C A LEU B 1 117 ? 22.429 72.439 3.491 0.82 5.71 142 LEU B C 1
ATOM 6395 C C B LEU B 1 117 ? 22.434 72.395 3.365 0.17 5.63 142 LEU B C 1
ATOM 6396 O O A LEU B 1 117 ? 22.852 71.451 4.087 0.82 7.28 142 LEU B O 1
ATOM 6397 O O B LEU B 1 117 ? 22.790 71.321 3.860 0.17 6.01 142 LEU B O 1
ATOM 6428 N N . GLY B 1 118 ? 21.136 72.641 3.204 1.00 5.69 143 GLY B N 1
ATOM 6429 C CA . GLY B 1 118 ? 20.093 71.717 3.599 1.00 6.96 143 GLY B CA 1
ATOM 6430 C C . GLY B 1 118 ? 19.548 71.878 4.963 1.00 6.88 143 GLY B C 1
ATOM 6431 O O . GLY B 1 118 ? 18.825 71.007 5.446 1.00 10.65 143 GLY B O 1
ATOM 6435 N N . GLY B 1 119 ? 19.804 73.013 5.613 1.00 5.72 144 GLY B N 1
ATOM 6436 C CA . GLY B 1 119 ? 19.337 73.303 6.943 1.00 5.80 144 GLY B CA 1
ATOM 6437 C C . GLY B 1 119 ? 20.469 73.401 7.944 1.00 5.38 144 GLY B C 1
ATOM 6438 O O . GLY B 1 119 ? 21.639 73.155 7.594 1.00 5.84 144 GLY B O 1
ATOM 6442 N N . PRO B 1 120 ? 20.164 73.753 9.179 1.00 5.63 145 PRO B N 1
ATOM 6443 C CA . PRO B 1 120 ? 21.229 73.913 10.190 1.00 6.18 145 PRO B CA 1
ATOM 6444 C C . PRO B 1 120 ? 22.118 72.697 10.308 1.00 5.91 145 PRO B C 1
ATOM 6445 O O . PRO B 1 120 ? 23.342 72.835 10.492 1.00 6.91 145 PRO B O 1
ATOM 6456 N N . GLY B 1 121 ? 21.541 71.509 10.208 1.00 6.38 146 GLY B N 1
ATOM 6457 C CA . GLY B 1 121 ? 22.309 70.258 10.274 1.00 7.41 146 GLY B CA 1
ATOM 6458 C C . GLY B 1 121 ? 23.369 70.150 9.217 1.00 6.33 146 GLY B C 1
ATOM 6459 O O . GLY B 1 121 ? 24.374 69.462 9.431 1.00 6.46 146 GLY B O 1
ATOM 6463 N N . GLY B 1 122 ? 23.189 70.778 8.057 1.00 6.49 147 GLY B N 1
ATOM 6464 C CA . GLY B 1 122 ? 24.212 70.764 7.010 1.00 6.49 147 GLY B CA 1
ATOM 6465 C C . GLY B 1 122 ? 25.430 71.580 7.404 1.00 5.69 147 GLY B C 1
ATOM 6466 O O . GLY B 1 122 ? 26.547 71.267 6.985 1.00 6.70 147 GLY B O 1
ATOM 6470 N N . VAL B 1 123 ? 25.233 72.627 8.188 1.00 5.32 148 VAL B N 1
ATOM 6471 C CA . VAL B 1 123 ? 26.346 73.410 8.698 1.00 5.22 148 VAL B CA 1
ATOM 6472 C C . VAL B 1 123 ? 27.112 72.566 9.738 1.00 4.60 148 VAL B C 1
ATOM 6473 O O . VAL B 1 123 ? 28.345 72.476 9.706 1.00 4.81 148 VAL B O 1
ATOM 6486 N N . THR B 1 124 ? 26.378 71.924 10.650 1.00 4.76 149 THR B N 1
ATOM 6487 C CA . THR B 1 124 ? 27.007 71.032 11.627 1.00 4.36 149 THR B CA 1
ATOM 6488 C C . THR B 1 124 ? 27.791 69.916 10.929 1.00 4.10 149 THR B C 1
ATOM 6489 O O . THR B 1 124 ? 28.877 69.562 11.334 1.00 4.51 149 THR B O 1
ATOM 6499 N N . ALA B 1 125 ? 27.199 69.338 9.869 1.00 4.61 150 ALA B N 1
ATOM 6500 C CA . ALA B 1 125 ? 27.864 68.246 9.169 1.00 4.89 150 ALA B CA 1
ATOM 6501 C C . ALA B 1 125 ? 29.192 68.711 8.577 1.00 4.55 150 ALA B C 1
ATOM 6502 O O . ALA B 1 125 ? 30.186 67.963 8.586 1.00 4.83 150 ALA B O 1
ATOM 6509 N N . PHE B 1 126 ? 29.246 69.931 8.044 1.00 4.58 151 PHE B N 1
ATOM 6510 C CA . PHE B 1 126 ? 30.527 70.454 7.545 1.00 4.38 151 PHE B CA 1
ATOM 6511 C C . PHE B 1 126 ? 31.533 70.594 8.692 1.00 4.01 151 PHE B C 1
ATOM 6512 O O . PHE B 1 126 ? 32.703 70.220 8.546 1.00 4.28 151 PHE B O 1
ATOM 6529 N N . ALA B 1 127 ? 31.094 71.115 9.844 1.00 3.82 152 ALA B N 1
ATOM 6530 C CA . ALA B 1 127 ? 31.982 71.211 10.993 1.00 3.90 152 ALA B CA 1
ATOM 6531 C C . ALA B 1 127 ? 32.590 69.828 11.301 1.00 3.74 152 ALA B C 1
ATOM 6532 O O . ALA B 1 127 ? 33.804 69.705 11.495 1.00 4.21 152 ALA B O 1
ATOM 6539 N N . ARG B 1 128 ? 31.748 68.793 11.343 1.00 4.03 153 ARG B N 1
ATOM 6540 C CA . ARG B 1 128 ? 32.266 67.459 11.622 1.00 4.46 153 ARG B CA 1
ATOM 6541 C C . ARG B 1 128 ? 33.267 67.024 10.536 1.00 4.69 153 ARG B C 1
ATOM 6542 O O . ARG B 1 128 ? 34.264 66.364 10.834 1.00 5.79 153 ARG B O 1
ATOM 6563 N N . ALA B 1 129 ? 32.990 67.357 9.289 1.00 4.71 154 ALA B N 1
ATOM 6564 C CA . ALA B 1 129 ? 33.866 66.963 8.173 1.00 5.45 154 ALA B CA 1
ATOM 6565 C C . ALA B 1 129 ? 35.220 67.624 8.241 1.00 5.66 154 ALA B C 1
ATOM 6566 O O . ALA B 1 129 ? 36.120 67.127 7.568 1.00 8.89 154 ALA B O 1
ATOM 6573 N N . ILE B 1 130 ? 35.372 68.730 8.960 1.00 5.02 155 ILE B N 1
ATOM 6574 C CA . ILE B 1 130 ? 36.663 69.396 9.124 1.00 5.48 155 ILE B CA 1
ATOM 6575 C C . ILE B 1 130 ? 37.224 69.196 10.536 1.00 5.85 155 ILE B C 1
ATOM 6576 O O . ILE B 1 130 ? 38.198 69.875 10.923 1.00 7.34 155 ILE B O 1
ATOM 6592 N N . GLY B 1 131 ? 36.684 68.243 11.286 1.00 5.90 156 GLY B N 1
ATOM 6593 C CA . GLY B 1 131 ? 37.286 67.812 12.533 1.00 6.78 156 GLY B CA 1
ATOM 6594 C C . GLY B 1 131 ? 36.778 68.526 13.786 1.00 5.66 156 GLY B C 1
ATOM 6595 O O . GLY B 1 131 ? 37.368 68.333 14.837 1.00 7.63 156 GLY B O 1
ATOM 6599 N N . ASP B 1 132 ? 35.716 69.292 13.656 1.00 4.48 157 ASP B N 1
ATOM 6600 C CA . ASP B 1 132 ? 35.125 70.008 14.802 1.00 4.27 157 ASP B CA 1
ATOM 6601 C C . ASP B 1 132 ? 33.923 69.202 15.282 1.00 4.01 157 ASP B C 1
ATOM 6602 O O . ASP B 1 132 ? 32.895 69.167 14.627 1.00 4.41 157 ASP B O 1
ATOM 6611 N N . GLU B 1 133 ? 34.115 68.522 16.419 1.00 4.28 158 GLU B N 1
ATOM 6612 C CA A GLU B 1 133 ? 33.116 67.682 17.041 0.75 4.42 158 GLU B CA 1
ATOM 6613 C CA B GLU B 1 133 ? 33.094 67.699 17.024 0.25 4.62 158 GLU B CA 1
ATOM 6614 C C . GLU B 1 133 ? 32.258 68.416 18.059 1.00 4.32 158 GLU B C 1
ATOM 6615 O O . GLU B 1 133 ? 31.413 67.791 18.709 1.00 6.57 158 GLU B O 1
ATOM 6637 N N . THR B 1 134 ? 32.471 69.729 18.209 1.00 3.76 159 THR B N 1
ATOM 6638 C CA . THR B 1 134 ? 31.854 70.527 19.261 1.00 3.83 159 THR B CA 1
ATOM 6639 C C . THR B 1 134 ? 30.789 71.472 18.740 1.00 3.87 159 THR B C 1
ATOM 6640 O O . THR B 1 134 ? 29.696 71.603 19.323 1.00 4.41 159 THR B O 1
ATOM 6650 N N . PHE B 1 135 ? 31.087 72.183 17.647 1.00 3.60 160 PHE B N 1
ATOM 6651 C CA . PHE B 1 135 ? 30.145 73.112 17.051 1.00 3.50 160 PHE B CA 1
ATOM 6652 C C . PHE B 1 135 ? 28.800 72.454 16.823 1.00 3.51 160 PHE B C 1
ATOM 6653 O O . PHE B 1 135 ? 28.724 71.331 16.316 1.00 3.98 160 PHE B O 1
ATOM 6670 N N . ARG B 1 136 ? 27.721 73.222 17.049 1.00 3.63 161 ARG B N 1
ATOM 6671 C CA . ARG B 1 136 ? 26.411 72.779 16.575 1.00 4.04 161 ARG B CA 1
ATOM 6672 C C . ARG B 1 136 ? 25.604 74.013 16.163 1.00 4.02 161 ARG B C 1
ATOM 6673 O O . ARG B 1 136 ? 25.519 74.985 16.898 1.00 4.87 161 ARG B O 1
ATOM 6694 N N . LEU B 1 137 ? 24.978 73.883 14.985 1.00 4.28 162 LEU B N 1
ATOM 6695 C CA . LEU B 1 137 ? 23.969 74.843 14.540 1.00 4.27 162 LEU B CA 1
ATOM 6696 C C . LEU B 1 137 ? 22.640 74.089 14.506 1.00 4.27 162 LEU B C 1
ATOM 6697 O O . LEU B 1 137 ? 22.529 73.034 13.893 1.00 5.74 162 LEU B O 1
ATOM 6713 N N . ASP B 1 138 ? 21.664 74.665 15.200 1.00 4.54 163 ASP B N 1
ATOM 6714 C CA . ASP B 1 138 ? 20.353 74.051 15.415 1.00 4.92 163 ASP B CA 1
ATOM 6715 C C . ASP B 1 138 ? 19.213 74.824 14.800 1.00 4.83 163 ASP B C 1
ATOM 6716 O O . ASP B 1 138 ? 18.205 74.232 14.429 1.00 5.98 163 ASP B O 1
ATOM 6725 N N . ARG B 1 139 ? 19.356 76.156 14.735 1.00 4.86 164 ARG B N 1
ATOM 6726 C CA . ARG B 1 139 ? 18.299 77.032 14.298 1.00 4.96 164 ARG B CA 1
ATOM 6727 C C . ARG B 1 139 ? 18.794 77.997 13.224 1.00 4.64 164 ARG B C 1
ATOM 6728 O O . ARG B 1 139 ? 19.985 78.172 13.007 1.00 5.33 164 ARG B O 1
ATOM 6749 N N . THR B 1 140 ? 17.814 78.604 12.554 1.00 5.21 165 THR B N 1
ATOM 6750 C CA . THR B 1 140 ? 18.042 79.660 11.611 1.00 4.79 165 THR B CA 1
ATOM 6751 C C . THR B 1 140 ? 18.051 81.026 12.323 1.00 4.52 165 THR B C 1
ATOM 6752 O O . THR B 1 140 ? 17.875 81.129 13.538 1.00 4.99 165 THR B O 1
ATOM 6762 N N . GLU B 1 141 ? 18.281 82.089 11.537 1.00 4.55 166 GLU B N 1
ATOM 6763 C CA . GLU B 1 141 ? 18.122 83.438 12.015 1.00 4.65 166 GLU B CA 1
ATOM 6764 C C . GLU B 1 141 ? 16.626 83.798 12.022 1.00 4.81 166 GLU B C 1
ATOM 6765 O O . GLU B 1 141 ? 15.930 83.499 11.074 1.00 5.37 166 GLU B O 1
ATOM 6777 N N . PRO B 1 142 ? 16.148 84.508 13.072 1.00 4.91 167 PRO B N 1
ATOM 6778 C CA . PRO B 1 142 ? 16.909 85.093 14.174 1.00 5.16 167 PRO B CA 1
ATOM 6779 C C . PRO B 1 142 ? 16.932 84.258 15.449 1.00 4.71 167 PRO B C 1
ATOM 6780 O O . PRO B 1 142 ? 17.564 84.683 16.430 1.00 5.61 167 PRO B O 1
ATOM 6791 N N . THR B 1 143 ? 16.274 83.106 15.488 1.00 4.94 168 THR B N 1
ATOM 6792 C CA . THR B 1 143 ? 16.144 82.398 16.761 1.00 5.41 168 THR B CA 1
ATOM 6793 C C . THR B 1 143 ? 17.442 81.776 17.265 1.00 5.16 168 THR B C 1
ATOM 6794 O O . THR B 1 143 ? 17.540 81.480 18.451 1.00 5.63 168 THR B O 1
ATOM 6804 N N . LEU B 1 144 ? 18.472 81.651 16.400 1.00 4.65 169 LEU B N 1
ATOM 6805 C CA . LEU B 1 144 ? 19.745 81.136 16.887 1.00 4.58 169 LEU B CA 1
ATOM 6806 C C . LEU B 1 144 ? 20.408 82.099 17.897 1.00 4.74 169 LEU B C 1
ATOM 6807 O O . LEU B 1 144 ? 21.405 81.686 18.509 1.00 5.35 169 LEU B O 1
ATOM 6823 N N . ASN B 1 145 ? 19.889 83.298 18.090 1.00 4.86 170 ASN B N 1
ATOM 6824 C CA . ASN B 1 145 ? 20.468 84.295 18.991 1.00 5.11 170 ASN B CA 1
ATOM 6825 C C . ASN B 1 145 ? 19.826 84.371 20.382 1.00 5.34 170 ASN B C 1
ATOM 6826 O O . ASN B 1 145 ? 20.136 85.290 21.137 1.00 5.98 170 ASN B O 1
ATOM 6837 N N . THR B 1 146 ? 18.967 83.419 20.734 1.00 5.57 171 THR B N 1
ATOM 6838 C CA . THR B 1 146 ? 18.300 83.530 22.050 1.00 5.70 171 THR B CA 1
ATOM 6839 C C . THR B 1 146 ? 19.239 83.469 23.220 1.00 5.44 171 THR B C 1
ATOM 6840 O O . THR B 1 146 ? 18.950 84.067 24.271 1.00 6.27 171 THR B O 1
ATOM 6850 N N . ALA B 1 147 ? 20.346 82.727 23.118 1.00 5.21 172 ALA B N 1
ATOM 6851 C CA . ALA B 1 147 ? 21.422 82.794 24.074 1.00 5.27 172 ALA B CA 1
ATOM 6852 C C . ALA B 1 147 ? 20.992 82.473 25.519 1.00 6.02 172 ALA B C 1
ATOM 6853 O O . ALA B 1 147 ? 21.496 83.045 26.456 1.00 7.22 172 ALA B O 1
ATOM 6860 N N . ILE B 1 148 ? 20.086 81.493 25.643 1.00 6.72 173 ILE B N 1
ATOM 6861 C CA . ILE B 1 148 ? 19.577 81.165 26.967 1.00 8.08 173 ILE B CA 1
ATOM 6862 C C . ILE B 1 148 ? 20.639 80.440 27.772 1.00 8.73 173 ILE B C 1
ATOM 6863 O O . ILE B 1 148 ? 21.177 79.431 27.276 1.00 8.16 173 ILE B O 1
ATOM 6879 N N . PRO B 1 149 ? 20.962 80.845 29.005 1.00 10.79 174 PRO B N 1
ATOM 6880 C CA . PRO B 1 149 ? 21.952 80.132 29.775 1.00 11.31 174 PRO B CA 1
ATOM 6881 C C . PRO B 1 149 ? 21.655 78.655 29.924 1.00 10.40 174 PRO B C 1
ATOM 6882 O O . PRO B 1 149 ? 20.480 78.306 30.224 1.00 11.51 174 PRO B O 1
ATOM 6893 N N . GLY B 1 150 ? 22.611 77.773 29.681 1.00 10.49 175 GLY B N 1
ATOM 6894 C CA . GLY B 1 150 ? 22.420 76.356 29.769 1.00 10.62 175 GLY B CA 1
ATOM 6895 C C . GLY B 1 150 ? 21.947 75.662 28.511 1.00 10.98 175 GLY B C 1
ATOM 6896 O O . GLY B 1 150 ? 22.027 74.439 28.426 1.00 15.38 175 GLY B O 1
ATOM 6900 N N . ASP B 1 151 ? 21.443 76.424 27.530 1.00 8.26 176 ASP B N 1
ATOM 6901 C CA . ASP B 1 151 ? 20.912 75.854 26.331 1.00 7.84 176 ASP B CA 1
ATOM 6902 C C . ASP B 1 151 ? 22.067 75.489 25.378 1.00 6.85 176 ASP B C 1
ATOM 6903 O O . ASP B 1 151 ? 22.812 76.398 24.995 1.00 7.55 176 ASP B O 1
ATOM 6912 N N . PRO B 1 152 ? 22.246 74.243 24.963 1.00 7.42 177 PRO B N 1
ATOM 6913 C CA . PRO B 1 152 ? 23.373 73.933 24.082 1.00 6.96 177 PRO B CA 1
ATOM 6914 C C . PRO B 1 152 ? 23.117 74.296 22.639 1.00 5.82 177 PRO B C 1
ATOM 6915 O O . PRO B 1 152 ? 24.055 74.220 21.831 1.00 5.87 177 PRO B O 1
ATOM 6926 N N . ARG B 1 153 ? 21.908 74.637 22.243 1.00 6.09 178 ARG B N 1
ATOM 6927 C CA . ARG B 1 153 ? 21.670 74.929 20.841 1.00 5.53 178 ARG B CA 1
ATOM 6928 C C . ARG B 1 153 ? 22.512 76.105 20.352 1.00 4.58 178 ARG B C 1
ATOM 6929 O O . ARG B 1 153 ? 22.648 77.125 21.027 1.00 5.05 178 ARG B O 1
ATOM 6950 N N . ASP B 1 154 ? 23.075 75.964 19.151 1.00 4.13 179 ASP B N 1
ATOM 6951 C CA . ASP B 1 154 ? 23.729 77.090 18.488 1.00 3.77 179 ASP B CA 1
ATOM 6952 C C . ASP B 1 154 ? 24.912 77.601 19.322 1.00 3.48 179 ASP B C 1
ATOM 6953 O O . ASP B 1 154 ? 25.172 78.813 19.388 1.00 4.02 179 ASP B O 1
ATOM 6962 N N . THR B 1 155 ? 25.661 76.660 19.907 1.00 3.69 180 THR B N 1
ATOM 6963 C CA . THR B 1 155 ? 26.826 76.954 20.711 1.00 3.57 180 THR B CA 1
ATOM 6964 C C . THR B 1 155 ? 28.062 76.251 20.182 1.00 3.53 180 THR B C 1
ATOM 6965 O O . THR B 1 155 ? 28.004 75.259 19.448 1.00 3.86 180 THR B O 1
ATOM 6975 N N . THR B 1 156 ? 29.208 76.760 20.653 1.00 3.43 181 THR B N 1
ATOM 6976 C CA . THR B 1 156 ? 30.463 76.040 20.573 1.00 3.26 181 THR B CA 1
ATOM 6977 C C . THR B 1 156 ? 31.317 76.466 21.764 1.00 3.30 181 THR B C 1
ATOM 6978 O O . THR B 1 156 ? 30.891 77.282 22.579 1.00 4.09 181 THR B O 1
ATOM 6988 N N . THR B 1 157 ? 32.532 75.913 21.854 1.00 3.31 182 THR B N 1
ATOM 6989 C CA . THR B 1 157 ? 33.477 76.329 22.869 1.00 3.26 182 THR B CA 1
ATOM 6990 C C . THR B 1 157 ? 34.538 77.231 22.245 1.00 3.17 182 THR B C 1
ATOM 6991 O O . THR B 1 157 ? 34.848 77.112 21.058 1.00 3.46 182 THR B O 1
ATOM 7001 N N . PRO B 1 158 ? 35.160 78.102 23.058 1.00 3.38 183 PRO B N 1
ATOM 7002 C CA . PRO B 1 158 ? 36.243 78.924 22.506 1.00 3.37 183 PRO B CA 1
ATOM 7003 C C . PRO B 1 158 ? 37.366 78.062 21.915 1.00 3.32 183 PRO B C 1
ATOM 7004 O O . PRO B 1 158 ? 37.884 78.376 20.835 1.00 3.68 183 PRO B O 1
ATOM 7015 N N . ARG B 1 159 ? 37.756 77.010 22.636 1.00 3.60 184 ARG B N 1
ATOM 7016 C CA . ARG B 1 159 ? 38.851 76.167 22.151 1.00 3.73 184 ARG B CA 1
ATOM 7017 C C . ARG B 1 159 ? 38.518 75.590 20.775 1.00 3.57 184 ARG B C 1
ATOM 7018 O O . ARG B 1 159 ? 39.351 75.603 19.858 1.00 4.00 184 ARG B O 1
ATOM 7039 N N . ALA B 1 160 ? 37.309 75.040 20.632 1.00 3.57 185 ALA B N 1
ATOM 7040 C CA . ALA B 1 160 ? 36.944 74.407 19.370 1.00 3.71 185 ALA B CA 1
ATOM 7041 C C . ALA B 1 160 ? 36.883 75.445 18.240 1.00 3.45 185 ALA B C 1
ATOM 7042 O O . ALA B 1 160 ? 37.319 75.171 17.118 1.00 3.97 185 ALA B O 1
ATOM 7049 N N . MET B 1 161 ? 36.324 76.619 18.532 1.00 3.41 186 MET B N 1
ATOM 7050 C CA . MET B 1 161 ? 36.179 77.602 17.464 1.00 3.40 186 MET B CA 1
ATOM 7051 C C . MET B 1 161 ? 37.537 78.174 17.055 1.00 3.34 186 MET B C 1
ATOM 7052 O O . MET B 1 161 ? 37.740 78.469 15.869 1.00 3.82 186 MET B O 1
ATOM 7077 N N . ALA B 1 162 ? 38.456 78.353 17.994 1.00 3.49 187 ALA B N 1
ATOM 7078 C CA . ALA B 1 162 ? 39.782 78.840 17.608 1.00 3.72 187 ALA B CA 1
ATOM 7079 C C . ALA B 1 162 ? 40.481 77.809 16.729 1.00 3.94 187 ALA B C 1
ATOM 7080 O O . ALA B 1 162 ? 41.098 78.143 15.719 1.00 4.03 187 ALA B O 1
ATOM 7087 N N . GLN B 1 163 ? 40.399 76.530 17.119 1.00 4.08 188 GLN B N 1
ATOM 7088 C CA . GLN B 1 163 ? 41.009 75.483 16.322 1.00 4.33 188 GLN B CA 1
ATOM 7089 C C . GLN B 1 163 ? 40.406 75.444 14.919 1.00 4.08 188 GLN B C 1
ATOM 7090 O O . GLN B 1 163 ? 41.150 75.376 13.914 1.00 4.92 188 GLN B O 1
ATOM 7104 N N . THR B 1 164 ? 39.084 75.486 14.825 1.00 4.17 189 THR B N 1
ATOM 7105 C CA . THR B 1 164 ? 38.433 75.474 13.520 1.00 4.93 189 THR B CA 1
ATOM 7106 C C . THR B 1 164 ? 38.807 76.710 12.708 1.00 4.04 189 THR B C 1
ATOM 7107 O O . THR B 1 164 ? 39.077 76.605 11.495 1.00 4.15 189 THR B O 1
ATOM 7117 N N . LEU B 1 165 ? 38.811 77.883 13.326 1.00 3.92 190 LEU B N 1
ATOM 7118 C CA . LEU B 1 165 ? 39.147 79.088 12.571 1.00 3.85 190 LEU B CA 1
ATOM 7119 C C . LEU B 1 165 ? 40.581 78.990 12.043 1.00 3.74 190 LEU B C 1
ATOM 7120 O O . LEU B 1 165 ? 40.848 79.394 10.901 1.00 4.07 190 LEU B O 1
ATOM 7136 N N . ARG B 1 166 ? 41.497 78.439 12.842 1.00 3.84 191 ARG B N 1
ATOM 7137 C CA . ARG B 1 166 ? 42.860 78.222 12.363 1.00 4.00 191 ARG B CA 1
ATOM 7138 C C . ARG B 1 166 ? 42.844 77.293 11.135 1.00 4.12 191 ARG B C 1
ATOM 7139 O O . ARG B 1 166 ? 43.483 77.572 10.130 1.00 4.47 191 ARG B O 1
ATOM 7160 N N . GLN B 1 167 ? 42.149 76.165 11.253 1.00 4.09 192 GLN B N 1
ATOM 7161 C CA . GLN B 1 167 ? 42.140 75.200 10.145 1.00 4.62 192 GLN B CA 1
ATOM 7162 C C . GLN B 1 167 ? 41.578 75.822 8.873 1.00 4.06 192 GLN B C 1
ATOM 7163 O O . GLN B 1 167 ? 42.062 75.517 7.780 1.00 4.84 192 GLN B O 1
ATOM 7177 N N . LEU B 1 168 ? 40.525 76.642 9.005 1.00 3.77 193 LEU B N 1
ATOM 7178 C CA . LEU B 1 168 ? 39.871 77.250 7.863 1.00 3.80 193 LEU B CA 1
ATOM 7179 C C . LEU B 1 168 ? 40.716 78.348 7.185 1.00 4.23 193 LEU B C 1
ATOM 7180 O O . LEU B 1 168 ? 40.701 78.449 5.981 1.00 5.99 193 LEU B O 1
ATOM 7196 N N . THR B 1 169 ? 41.426 79.156 7.985 1.00 4.10 194 THR B N 1
ATOM 7197 C CA . THR B 1 169 ? 42.083 80.352 7.453 1.00 4.47 194 THR B CA 1
ATOM 7198 C C . THR B 1 169 ? 43.594 80.200 7.259 1.00 4.81 194 THR B C 1
ATOM 7199 O O . THR B 1 169 ? 44.129 80.946 6.441 1.00 5.99 194 THR B O 1
ATOM 7209 N N . LEU B 1 170 ? 44.213 79.304 7.989 1.00 4.30 195 LEU B N 1
ATOM 7210 C CA . LEU B 1 170 ? 45.677 79.127 7.970 1.00 4.62 195 LEU B CA 1
ATOM 7211 C C . LEU B 1 170 ? 46.083 77.702 7.621 1.00 4.73 195 LEU B C 1
ATOM 7212 O O . LEU B 1 170 ? 47.206 77.480 7.153 1.00 7.45 195 LEU B O 1
ATOM 7228 N N . GLY B 1 171 ? 45.222 76.741 7.850 1.00 4.87 196 GLY B N 1
ATOM 7229 C CA . GLY B 1 171 ? 45.450 75.336 7.558 1.00 4.67 196 GLY B CA 1
ATOM 7230 C C . GLY B 1 171 ? 44.803 74.949 6.233 1.00 4.11 196 GLY B C 1
ATOM 7231 O O . GLY B 1 171 ? 44.671 75.767 5.315 1.00 5.56 196 GLY B O 1
ATOM 7235 N N . HIS B 1 172 ? 44.426 73.684 6.140 1.00 3.86 197 HIS B N 1
ATOM 7236 C CA . HIS B 1 172 ? 43.997 73.068 4.887 1.00 4.03 197 HIS B CA 1
ATOM 7237 C C . HIS B 1 172 ? 42.646 72.425 4.974 1.00 3.94 197 HIS B C 1
ATOM 7238 O O . HIS B 1 172 ? 42.328 71.509 4.210 1.00 4.86 197 HIS B O 1
ATOM 7248 N N . ALA B 1 173 ? 41.764 72.957 5.825 1.00 3.66 198 ALA B N 1
ATOM 7249 C CA . ALA B 1 173 ? 40.371 72.501 5.801 1.00 3.99 198 ALA B CA 1
ATOM 7250 C C . ALA B 1 173 ? 39.675 72.850 4.489 1.00 3.51 198 ALA B C 1
ATOM 7251 O O . ALA B 1 173 ? 38.756 72.130 4.076 1.00 3.88 198 ALA B O 1
ATOM 7258 N N . LEU B 1 174 ? 40.083 73.963 3.869 1.00 3.33 199 LEU B N 1
ATOM 7259 C CA . LEU B 1 174 ? 39.562 74.419 2.585 1.00 3.37 199 LEU B CA 1
ATOM 7260 C C . LEU B 1 174 ? 40.699 74.310 1.536 1.00 3.27 199 LEU B C 1
ATOM 7261 O O . LEU B 1 174 ? 41.874 74.326 1.862 1.00 3.97 199 LEU B O 1
ATOM 7277 N N . GLY B 1 175 ? 40.286 74.266 0.279 1.00 3.53 200 GLY B N 1
ATOM 7278 C CA . GLY B 1 175 ? 41.229 74.393 -0.813 1.00 3.69 200 GLY B CA 1
ATOM 7279 C C . GLY B 1 175 ? 41.888 75.769 -0.810 1.00 3.73 200 GLY B C 1
ATOM 7280 O O . GLY B 1 175 ? 41.373 76.729 -0.246 1.00 4.06 200 GLY B O 1
ATOM 7284 N N A GLU B 1 176 ? 43.026 75.881 -1.511 0.75 4.64 201 GLU B N 1
ATOM 7285 N N B GLU B 1 176 ? 43.028 75.871 -1.491 0.25 4.92 201 GLU B N 1
ATOM 7286 C CA A GLU B 1 176 ? 43.802 77.109 -1.386 0.75 5.24 201 GLU B CA 1
ATOM 7287 C CA B GLU B 1 176 ? 43.842 77.064 -1.590 0.25 5.38 201 GLU B CA 1
ATOM 7288 C C A GLU B 1 176 ? 43.019 78.362 -1.839 0.75 4.77 201 GLU B C 1
ATOM 7289 C C B GLU B 1 176 ? 43.024 78.338 -1.832 0.25 4.99 201 GLU B C 1
ATOM 7290 O O A GLU B 1 176 ? 43.115 79.393 -1.165 0.75 4.89 201 GLU B O 1
ATOM 7291 O O B GLU B 1 176 ? 42.998 79.324 -1.100 0.25 4.95 201 GLU B O 1
ATOM 7314 N N . THR B 1 177 ? 42.323 78.314 -2.959 1.00 4.64 202 THR B N 1
ATOM 7315 C CA . THR B 1 177 ? 41.609 79.520 -3.395 1.00 5.25 202 THR B CA 1
ATOM 7316 C C . THR B 1 177 ? 40.489 79.880 -2.423 1.00 3.84 202 THR B C 1
ATOM 7317 O O . THR B 1 177 ? 40.195 81.038 -2.189 1.00 4.25 202 THR B O 1
ATOM 7327 N N . GLN B 1 178 ? 39.837 78.839 -1.900 1.00 3.89 203 GLN B N 1
ATOM 7328 C CA . GLN B 1 178 ? 38.721 79.019 -0.985 1.00 3.58 203 GLN B CA 1
ATOM 7329 C C . GLN B 1 178 ? 39.180 79.580 0.351 1.00 3.48 203 GLN B C 1
ATOM 7330 O O . GLN B 1 178 ? 38.532 80.483 0.903 1.00 3.76 203 GLN B O 1
ATOM 7344 N N . ARG B 1 179 ? 40.312 79.092 0.885 1.00 3.58 204 ARG B N 1
ATOM 7345 C CA . ARG B 1 179 ? 40.916 79.655 2.071 1.00 3.73 204 ARG B CA 1
ATOM 7346 C C . ARG B 1 179 ? 41.203 81.145 1.863 1.00 3.58 204 ARG B C 1
ATOM 7347 O O . ARG B 1 179 ? 40.886 81.985 2.700 1.00 3.78 204 ARG B O 1
ATOM 7368 N N . ALA B 1 180 ? 41.820 81.460 0.718 1.00 3.76 205 ALA B N 1
ATOM 7369 C CA . ALA B 1 180 ? 42.146 82.860 0.439 1.00 4.01 205 ALA B CA 1
ATOM 7370 C C . ALA B 1 180 ? 40.881 83.710 0.334 1.00 3.77 205 ALA B C 1
ATOM 7371 O O . ALA B 1 180 ? 40.879 84.859 0.794 1.00 4.22 205 ALA B O 1
ATOM 7378 N N . GLN B 1 181 ? 39.809 83.165 -0.239 1.00 3.67 206 GLN B N 1
ATOM 7379 C CA . GLN B 1 181 ? 38.556 83.899 -0.332 1.00 3.60 206 GLN B CA 1
ATOM 7380 C C . GLN B 1 181 ? 37.975 84.178 1.052 1.00 3.47 206 GLN B C 1
ATOM 7381 O O . GLN B 1 181 ? 37.494 85.283 1.334 1.00 3.74 206 GLN B O 1
ATOM 7395 N N . LEU B 1 182 ? 38.021 83.168 1.934 1.00 3.27 207 LEU B N 1
ATOM 7396 C CA . LEU B 1 182 ? 37.513 83.371 3.289 1.00 3.23 207 LEU B CA 1
ATOM 7397 C C . LEU B 1 182 ? 38.327 84.458 3.992 1.00 3.29 207 LEU B C 1
ATOM 7398 O O . LEU B 1 182 ? 37.769 85.335 4.666 1.00 3.65 207 LEU B O 1
ATOM 7414 N N . VAL B 1 183 ? 39.670 84.390 3.867 1.00 3.41 208 VAL B N 1
ATOM 7415 C CA . VAL B 1 183 ? 40.522 85.395 4.499 1.00 3.71 208 VAL B CA 1
ATOM 7416 C C . VAL B 1 183 ? 40.210 86.792 3.930 1.00 3.66 208 VAL B C 1
ATOM 7417 O O . VAL B 1 183 ? 40.103 87.755 4.702 1.00 3.84 208 VAL B O 1
ATOM 7430 N N . THR B 1 184 ? 40.074 86.908 2.630 1.00 3.63 209 THR B N 1
ATOM 7431 C CA . THR B 1 184 ? 39.706 88.194 2.013 1.00 4.05 209 THR B CA 1
ATOM 7432 C C . THR B 1 184 ? 38.402 88.710 2.618 1.00 3.71 209 THR B C 1
ATOM 7433 O O . THR B 1 184 ? 38.280 89.901 2.949 1.00 4.05 209 THR B O 1
ATOM 7443 N N . TRP B 1 185 ? 37.404 87.846 2.726 1.00 3.50 210 TRP B N 1
ATOM 7444 C CA . TRP B 1 185 ? 36.125 88.280 3.286 1.00 3.55 210 TRP B CA 1
ATOM 7445 C C . TRP B 1 185 ? 36.296 88.761 4.727 1.00 3.35 210 TRP B C 1
ATOM 7446 O O . TRP B 1 185 ? 35.791 89.829 5.095 1.00 3.74 210 TRP B O 1
ATOM 7467 N N . LEU B 1 186 ? 36.975 87.972 5.563 1.00 3.16 211 LEU B N 1
ATOM 7468 C CA . LEU B 1 186 ? 37.156 88.367 6.962 1.00 3.27 211 LEU B CA 1
ATOM 7469 C C . LEU B 1 186 ? 37.910 89.688 7.107 1.00 3.07 211 LEU B C 1
ATOM 7470 O O . LEU B 1 186 ? 37.590 90.519 7.965 1.00 3.32 211 LEU B O 1
ATOM 7486 N N . LYS B 1 187 ? 38.962 89.884 6.276 1.00 3.46 212 LYS B N 1
ATOM 7487 C CA . LYS B 1 187 ? 39.735 91.109 6.344 1.00 3.53 212 LYS B CA 1
ATOM 7488 C C . LYS B 1 187 ? 38.905 92.336 5.942 1.00 3.71 212 LYS B C 1
ATOM 7489 O O . LYS B 1 187 ? 39.221 93.450 6.392 1.00 4.65 212 LYS B O 1
ATOM 7508 N N . GLY B 1 188 ? 37.891 92.152 5.112 1.00 3.21 213 GLY B N 1
ATOM 7509 C CA . GLY B 1 188 ? 37.009 93.232 4.709 1.00 3.22 213 GLY B CA 1
ATOM 7510 C C . GLY B 1 188 ? 35.767 93.405 5.566 1.00 3.06 213 GLY B C 1
ATOM 7511 O O . GLY B 1 188 ? 34.863 94.159 5.205 1.00 3.54 213 GLY B O 1
ATOM 7515 N N . ASN B 1 189 ? 35.713 92.746 6.726 1.00 3.19 214 ASN B N 1
ATOM 7516 C CA . ASN B 1 189 ? 34.569 92.919 7.611 1.00 3.21 214 ASN B CA 1
ATOM 7517 C C . ASN B 1 189 ? 34.391 94.411 7.933 1.00 3.10 214 ASN B C 1
ATOM 7518 O O . ASN B 1 189 ? 35.361 95.132 8.166 1.00 3.52 214 ASN B O 1
ATOM 7529 N N . THR B 1 190 ? 33.121 94.840 8.020 1.00 3.33 215 THR B N 1
ATOM 7530 C CA . THR B 1 190 ? 32.803 96.212 8.390 1.00 3.50 215 THR B CA 1
ATOM 7531 C C . THR B 1 190 ? 32.471 96.398 9.857 1.00 3.54 215 THR B C 1
ATOM 7532 O O . THR B 1 190 ? 32.420 97.546 10.329 1.00 4.27 215 THR B O 1
ATOM 7542 N N . THR B 1 191 ? 32.228 95.313 10.606 1.00 3.46 216 THR B N 1
ATOM 7543 C CA . THR B 1 191 ? 31.614 95.427 11.925 1.00 3.80 216 THR B CA 1
ATOM 7544 C C . THR B 1 191 ? 32.553 95.310 13.106 1.00 3.62 216 THR B C 1
ATOM 7545 O O . THR B 1 191 ? 32.098 95.290 14.249 1.00 4.25 216 THR B O 1
ATOM 7555 N N . GLY B 1 192 ? 33.881 95.188 12.862 1.00 3.55 217 GLY B N 1
ATOM 7556 C CA . GLY B 1 192 ? 34.795 94.721 13.888 1.00 3.91 217 GLY B CA 1
ATOM 7557 C C . GLY B 1 192 ? 35.651 95.721 14.618 1.00 3.79 217 GLY B C 1
ATOM 7558 O O . GLY B 1 192 ? 36.380 95.310 15.524 1.00 4.41 217 GLY B O 1
ATOM 7562 N N . ALA B 1 193 ? 35.626 97.018 14.265 1.00 3.86 218 ALA B N 1
ATOM 7563 C CA . ALA B 1 193 ? 36.631 97.935 14.819 1.00 4.41 218 ALA B CA 1
ATOM 7564 C C . ALA B 1 193 ? 36.548 98.142 16.322 1.00 4.57 218 ALA B C 1
ATOM 7565 O O . ALA B 1 193 ? 37.532 98.579 16.889 1.00 6.05 218 ALA B O 1
ATOM 7572 N N . ALA B 1 194 ? 35.392 97.896 16.946 1.00 4.50 219 ALA B N 1
ATOM 7573 C CA . ALA B 1 194 ? 35.226 98.104 18.368 1.00 4.85 219 ALA B CA 1
ATOM 7574 C C . ALA B 1 194 ? 35.511 96.853 19.214 1.00 4.43 219 ALA B C 1
ATOM 7575 O O . ALA B 1 194 ? 35.444 96.906 20.427 1.00 5.26 219 ALA B O 1
ATOM 7582 N N . SER B 1 195 ? 35.777 95.718 18.550 1.00 3.95 220 SER B N 1
ATOM 7583 C CA . SER B 1 195 ? 35.860 94.437 19.242 1.00 4.00 220 SER B CA 1
ATOM 7584 C C . SER B 1 195 ? 37.312 94.030 19.400 1.00 3.96 220 SER B C 1
ATOM 7585 O O . SER B 1 195 ? 38.100 94.825 19.918 1.00 4.61 220 SER B O 1
ATOM 7592 N N . ILE B 1 196 ? 37.719 92.808 19.000 1.00 4.00 221 ILE B N 1
ATOM 7593 C CA . ILE B 1 196 ? 39.101 92.400 19.225 1.00 4.46 221 ILE B CA 1
ATOM 7594 C C . ILE B 1 196 ? 40.094 93.439 18.738 1.00 5.15 221 ILE B C 1
ATOM 7595 O O . ILE B 1 196 ? 41.068 93.759 19.384 1.00 6.10 221 ILE B O 1
ATOM 7611 N N A ARG B 1 197 ? 39.985 93.955 17.499 0.60 5.14 222 ARG B N 1
ATOM 7612 N N B ARG B 1 197 ? 39.721 93.990 17.561 0.40 5.14 222 ARG B N 1
ATOM 7613 C CA A ARG B 1 197 ? 41.113 94.778 16.996 0.60 5.86 222 ARG B CA 1
ATOM 7614 C CA B ARG B 1 197 ? 40.612 94.894 16.850 0.40 5.50 222 ARG B CA 1
ATOM 7615 C C A ARG B 1 197 ? 41.145 96.095 17.775 0.60 6.15 222 ARG B C 1
ATOM 7616 C C B ARG B 1 197 ? 41.073 96.060 17.740 0.40 7.04 222 ARG B C 1
ATOM 7617 O O A ARG B 1 197 ? 42.167 96.746 17.623 0.60 8.01 222 ARG B O 1
ATOM 7618 O O B ARG B 1 197 ? 42.201 96.547 17.779 0.40 5.26 222 ARG B O 1
ATOM 7659 N N . ALA B 1 198 ? 40.113 96.546 18.493 1.00 6.11 223 ALA B N 1
ATOM 7660 C CA . ALA B 1 198 ? 40.285 97.738 19.329 1.00 6.50 223 ALA B CA 1
ATOM 7661 C C . ALA B 1 198 ? 41.296 97.546 20.424 1.00 6.90 223 ALA B C 1
ATOM 7662 O O . ALA B 1 198 ? 41.813 98.515 20.990 1.00 10.50 223 ALA B O 1
ATOM 7669 N N . GLY B 1 199 ? 41.583 96.277 20.812 1.00 6.01 224 GLY B N 1
ATOM 7670 C CA . GLY B 1 199 ? 42.580 95.979 21.825 1.00 6.51 224 GLY B CA 1
ATOM 7671 C C . GLY B 1 199 ? 43.982 95.697 21.335 1.00 7.12 224 GLY B C 1
ATOM 7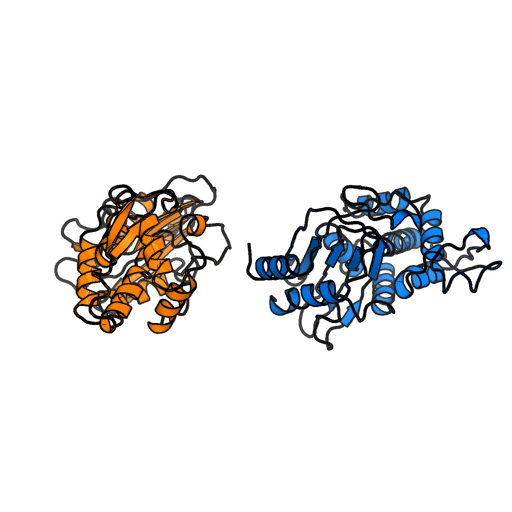672 O O . GLY B 1 199 ? 44.847 95.385 22.154 1.00 8.94 224 GLY B O 1
ATOM 7676 N N . LEU B 1 200 ? 44.193 95.783 20.027 1.00 7.19 225 LEU B N 1
ATOM 7677 C CA . LEU B 1 200 ? 45.473 95.390 19.433 1.00 7.40 225 LEU B CA 1
ATOM 7678 C C . LEU B 1 200 ? 46.154 96.595 18.835 1.00 7.80 225 LEU B C 1
ATOM 7679 O O . LEU B 1 200 ? 45.498 97.552 18.444 1.00 9.51 225 LEU B O 1
ATOM 7695 N N . PRO B 1 201 ? 47.468 96.547 18.661 1.00 8.68 226 PRO B N 1
ATOM 7696 C CA . PRO B 1 201 ? 48.147 97.656 17.924 1.00 10.17 226 PRO B CA 1
ATOM 7697 C C . PRO B 1 201 ? 47.490 97.866 16.574 1.00 9.33 226 PRO B C 1
ATOM 7698 O O . PRO B 1 201 ? 47.100 96.937 15.840 1.00 9.78 226 PRO B O 1
ATOM 7709 N N . THR B 1 202 ? 47.388 99.124 16.187 1.00 12.17 227 THR B N 1
ATOM 7710 C CA . THR B 1 202 ? 46.701 99.486 14.953 1.00 14.11 227 THR B CA 1
ATOM 7711 C C . THR B 1 202 ? 47.487 99.029 13.747 1.00 13.27 227 THR B C 1
ATOM 7712 O O . THR B 1 202 ? 46.918 98.900 12.669 1.00 16.64 227 THR B O 1
ATOM 7722 N N . SER B 1 203 ? 48.766 98.805 13.873 1.00 10.99 228 SER B N 1
ATOM 7723 C CA . SER B 1 203 ? 49.558 98.339 12.797 1.00 11.97 228 SER B CA 1
ATOM 7724 C C . SER B 1 203 ? 49.321 96.886 12.392 1.00 11.60 228 SER B C 1
ATOM 7725 O O . SER B 1 203 ? 49.796 96.482 11.331 1.00 14.52 228 SER B O 1
ATOM 7732 N N . TRP B 1 204 ? 48.613 96.125 13.218 1.00 9.45 229 TRP B N 1
ATOM 7733 C CA . TRP B 1 204 ? 48.398 94.718 12.931 1.00 9.48 229 TRP B CA 1
ATOM 7734 C C . TRP B 1 204 ? 47.236 94.572 11.955 1.00 10.19 229 TRP B C 1
ATOM 7735 O O . TRP B 1 204 ? 46.266 95.306 12.005 1.00 17.91 229 TRP B O 1
ATOM 7756 N N . THR B 1 205 ? 47.269 93.589 11.092 1.00 7.77 230 THR B N 1
ATOM 7757 C CA . THR B 1 205 ? 46.159 93.284 10.214 1.00 7.41 230 THR B CA 1
ATOM 7758 C C . THR B 1 205 ? 45.248 92.248 10.867 1.00 6.09 230 THR B C 1
ATOM 7759 O O . THR B 1 205 ? 45.715 91.254 11.384 1.00 7.16 230 THR B O 1
ATOM 7769 N N . VAL B 1 206 ? 43.936 92.509 10.812 1.00 6.13 231 VAL B N 1
ATOM 7770 C CA . VAL B 1 206 ? 42.959 91.617 11.408 1.00 5.32 231 VAL B CA 1
ATOM 7771 C C . VAL B 1 206 ? 41.858 91.305 10.402 1.00 5.02 231 VAL B C 1
ATOM 7772 O O . VAL B 1 206 ? 41.390 92.175 9.662 1.00 6.29 231 VAL B O 1
ATOM 7785 N N . GLY B 1 207 ? 41.434 90.035 10.399 1.00 4.53 232 GLY B N 1
ATOM 7786 C CA . GLY B 1 207 ? 40.173 89.653 9.814 1.00 4.64 232 GLY B CA 1
ATOM 7787 C C . GLY B 1 207 ? 39.294 89.047 10.910 1.00 4.06 232 GLY B C 1
ATOM 7788 O O . GLY B 1 207 ? 39.799 88.329 11.762 1.00 5.41 232 GLY B O 1
ATOM 7792 N N . ASP B 1 208 ? 38.008 89.376 10.935 1.00 3.30 233 ASP B N 1
ATOM 7793 C CA . ASP B 1 208 ? 37.200 88.914 12.057 1.00 3.21 233 ASP B CA 1
ATOM 7794 C C . ASP B 1 208 ? 35.739 88.790 11.635 1.00 2.87 233 ASP B C 1
ATOM 7795 O O . ASP B 1 208 ? 35.307 89.333 10.626 1.00 3.27 233 ASP B O 1
ATOM 7804 N N . LYS B 1 209 ? 34.999 88.100 12.519 1.00 2.97 234 LYS B N 1
ATOM 7805 C CA . LYS B 1 209 ? 33.546 88.055 12.440 1.00 2.77 234 LYS B CA 1
ATOM 7806 C C . LYS B 1 209 ? 32.981 88.266 13.842 1.00 2.71 234 LYS B C 1
ATOM 7807 O O . LYS B 1 209 ? 33.276 87.476 14.748 1.00 3.07 234 LYS B O 1
ATOM 7826 N N . THR B 1 210 ? 32.152 89.294 13.998 1.00 3.07 235 THR B N 1
ATOM 7827 C CA . THR B 1 210 ? 31.482 89.596 15.257 1.00 3.28 235 THR B CA 1
ATOM 7828 C C . THR B 1 210 ? 30.180 88.799 15.404 1.00 3.30 235 THR B C 1
ATOM 7829 O O . THR B 1 210 ? 29.637 88.227 14.445 1.00 3.79 235 THR B O 1
ATOM 7839 N N . GLY B 1 211 ? 29.643 88.798 16.615 1.00 3.61 236 GLY B N 1
ATOM 7840 C CA . GLY B 1 211 ? 28.292 88.380 16.851 1.00 4.33 236 GLY B CA 1
ATOM 7841 C C . GLY B 1 211 ? 27.699 89.072 18.066 1.00 3.96 236 GLY B C 1
ATOM 7842 O O . GLY B 1 211 ? 28.443 89.521 18.953 1.00 5.28 236 GLY B O 1
ATOM 7846 N N . SER B 1 212 ? 26.392 89.120 18.114 1.00 5.26 237 SER B N 1
ATOM 7847 C CA . SER B 1 212 ? 25.676 89.690 19.227 1.00 6.08 237 SER B CA 1
ATOM 7848 C C . SER B 1 212 ? 24.309 89.020 19.308 1.00 4.98 237 SER B C 1
ATOM 7849 O O . SER B 1 212 ? 23.756 88.557 18.319 1.00 5.74 237 SER B O 1
ATOM 7856 N N . GLY B 1 213 ? 23.745 88.993 20.503 1.00 5.23 238 GLY B N 1
ATOM 7857 C CA . GLY B 1 213 ? 22.458 88.364 20.685 1.00 5.71 238 GLY B CA 1
ATOM 7858 C C . GLY B 1 213 ? 21.885 88.737 22.049 1.00 5.23 238 GLY B C 1
ATOM 7859 O O . GLY B 1 213 ? 22.326 89.645 22.716 1.00 5.96 238 GLY B O 1
ATOM 7863 N N . ASP B 1 214 ? 20.832 87.987 22.416 1.00 5.53 240 ASP B N 1
ATOM 7864 C CA . ASP B 1 214 ? 20.204 88.209 23.692 1.00 5.75 240 ASP B CA 1
ATOM 7865 C C . ASP B 1 214 ? 21.172 87.914 24.834 1.00 5.23 240 ASP B C 1
ATOM 7866 O O . ASP B 1 214 ? 22.266 87.389 24.610 1.00 5.32 240 ASP B O 1
ATOM 7875 N N . TYR B 1 215 ? 20.779 88.270 26.063 1.00 6.02 241 TYR B N 1
ATOM 7876 C CA . TYR B 1 215 ? 21.655 88.144 27.223 1.00 6.00 241 TYR B CA 1
ATOM 7877 C C . TYR B 1 215 ? 22.932 88.968 27.020 1.00 5.86 241 TYR B C 1
ATOM 7878 O O . TYR B 1 215 ? 23.992 88.670 27.580 1.00 6.23 241 TYR B O 1
ATOM 7895 N N . GLY B 1 216 ? 22.823 90.055 26.265 1.00 5.99 242 GLY B N 1
ATOM 7896 C CA . GLY B 1 216 ? 23.954 90.925 26.055 1.00 6.01 242 GLY B CA 1
ATOM 7897 C C . GLY B 1 216 ? 25.159 90.186 25.453 1.00 5.17 242 GLY B C 1
ATOM 7898 O O . GLY B 1 216 ? 26.316 90.544 25.700 1.00 5.67 242 GLY B O 1
ATOM 7902 N N . THR B 1 217 ? 24.875 89.127 24.694 1.00 5.00 243 THR B N 1
ATOM 7903 C CA . THR B 1 217 ? 25.953 88.322 24.159 1.00 4.41 243 THR B CA 1
ATOM 7904 C C . THR B 1 217 ? 26.714 89.156 23.125 1.00 4.12 243 THR B C 1
ATOM 7905 O O . THR B 1 217 ? 26.106 89.790 22.270 1.00 4.82 243 THR B O 1
ATOM 7915 N N . THR B 1 218 ? 28.030 89.154 23.270 1.00 3.84 244 THR B N 1
ATOM 7916 C CA . THR B 1 218 ? 28.906 89.985 22.473 1.00 3.92 244 THR B CA 1
ATOM 7917 C C . THR B 1 218 ? 30.152 89.149 22.167 1.00 3.54 244 THR B C 1
ATOM 7918 O O . THR B 1 218 ? 30.869 88.792 23.083 1.00 3.83 244 THR B O 1
ATOM 7928 N N . ASN B 1 219 ? 30.360 88.858 20.882 1.00 3.29 245 ASN B N 1
ATOM 7929 C CA . ASN B 1 219 ? 31.369 87.894 20.473 1.00 3.05 245 ASN B CA 1
ATOM 7930 C C . ASN B 1 219 ? 32.238 88.443 19.340 1.00 2.96 245 ASN B C 1
ATOM 7931 O O . ASN B 1 219 ? 31.820 89.306 18.563 1.00 3.28 245 ASN B O 1
ATOM 7942 N N . ASP B 1 220 ? 33.425 87.852 19.187 1.00 3.02 246 ASP B N 1
ATOM 7943 C CA . ASP B 1 220 ? 34.256 88.123 18.025 1.00 2.99 246 ASP B CA 1
ATOM 7944 C C . ASP B 1 220 ? 35.225 86.954 17.863 1.00 2.88 246 ASP B C 1
ATOM 7945 O O . ASP B 1 220 ? 35.732 86.433 18.871 1.00 3.51 246 ASP B O 1
ATOM 7954 N N . ILE B 1 221 ? 35.460 86.565 16.620 1.00 2.96 247 ILE B N 1
ATOM 7955 C CA . ILE B 1 221 ? 36.469 85.566 16.305 1.00 3.10 247 ILE B CA 1
ATOM 7956 C C . ILE B 1 221 ? 37.374 86.173 15.228 1.00 3.10 247 ILE B C 1
ATOM 7957 O O . ILE B 1 221 ? 36.859 86.769 14.264 1.00 3.68 247 ILE B O 1
ATOM 7973 N N . ALA B 1 222 ? 38.673 86.046 15.412 1.00 3.32 248 ALA B N 1
ATOM 7974 C CA . ALA B 1 222 ? 39.614 86.790 14.565 1.00 3.59 248 ALA B CA 1
ATOM 7975 C C . ALA B 1 222 ? 40.851 85.977 14.240 1.00 3.55 248 ALA B C 1
ATOM 7976 O O . ALA B 1 222 ? 41.336 85.161 15.023 1.00 4.02 248 ALA B O 1
ATOM 7983 N N A VAL B 1 223 ? 41.408 86.194 13.043 0.38 4.08 249 VAL B N 1
ATOM 7984 N N B VAL B 1 223 ? 41.362 86.334 13.056 0.62 3.88 249 VAL B N 1
ATOM 7985 C CA A VAL B 1 223 ? 42.743 85.742 12.618 0.38 4.52 249 VAL B CA 1
ATOM 7986 C CA B VAL B 1 223 ? 42.737 86.000 12.689 0.62 4.05 249 VAL B CA 1
ATOM 7987 C C A VAL B 1 223 ? 43.562 87.039 12.509 0.38 4.58 249 VAL B C 1
ATOM 7988 C C B VAL B 1 223 ? 43.500 87.322 12.639 0.62 4.54 249 VAL B C 1
ATOM 7989 O O A VAL B 1 223 ? 43.112 87.998 11.837 0.38 4.25 249 VAL B O 1
ATOM 7990 O O B VAL B 1 223 ? 43.010 88.331 12.136 0.62 3.86 249 VAL B O 1
ATOM 8015 N N . ILE B 1 224 ? 44.716 87.175 13.180 1.00 6.21 250 ILE B N 1
ATOM 8016 C CA . ILE B 1 224 ? 45.490 88.404 13.434 1.00 6.70 250 ILE B CA 1
ATOM 8017 C C . ILE B 1 224 ? 46.894 88.195 12.882 1.00 6.93 250 ILE B C 1
ATOM 8018 O O . ILE B 1 224 ? 47.539 87.164 13.179 1.00 8.22 250 ILE B O 1
ATOM 8034 N N . TRP B 1 225 ? 47.375 89.149 12.082 1.00 7.09 251 TRP B N 1
ATOM 8035 C CA . TRP B 1 225 ? 48.732 89.111 11.564 1.00 8.52 251 TRP B CA 1
ATOM 8036 C C . TRP B 1 225 ? 49.488 90.232 12.234 1.00 9.37 251 TRP B C 1
ATOM 8037 O O . TRP B 1 225 ? 49.433 91.393 11.764 1.00 10.84 251 TRP B O 1
ATOM 8058 N N . PRO B 1 226 ? 50.193 89.971 13.330 1.00 9.88 252 PRO B N 1
ATOM 8059 C CA . PRO B 1 226 ? 50.971 91.018 13.991 1.00 10.72 252 PRO B CA 1
ATOM 8060 C C . PRO B 1 226 ? 52.160 91.392 13.127 1.00 11.15 252 PRO B C 1
ATOM 8061 O O . PRO B 1 226 ? 52.611 90.637 12.315 1.00 15.27 252 PRO B O 1
ATOM 8072 N N A GLN B 1 227 ? 52.673 92.565 13.442 0.35 12.05 254 GLN B N 1
ATOM 8073 N N B GLN B 1 227 ? 52.643 92.602 13.325 0.64 12.54 254 GLN B N 1
ATOM 8074 C CA A GLN B 1 227 ? 53.903 93.009 12.831 0.35 12.54 254 GLN B CA 1
ATOM 8075 C CA B GLN B 1 227 ? 53.837 92.982 12.603 0.64 12.56 254 GLN B CA 1
ATOM 8076 C C A GLN B 1 227 ? 55.062 92.035 13.037 0.35 11.92 254 GLN B C 1
ATOM 8077 C C B GLN B 1 227 ? 55.060 92.119 12.973 0.64 11.26 254 GLN B C 1
ATOM 8078 O O A GLN B 1 227 ? 55.438 91.761 14.160 0.35 12.98 254 GLN B O 1
ATOM 8079 O O B GLN B 1 227 ? 55.388 92.093 14.130 0.64 15.19 254 GLN B O 1
ATOM 8106 N N . GLY B 1 228 ? 55.640 91.518 11.976 1.00 12.94 255 GLY B N 1
ATOM 8107 C CA . GLY B 1 228 ? 56.852 90.770 12.014 1.00 14.49 255 GLY B CA 1
ATOM 8108 C C . GLY B 1 228 ? 56.852 89.387 12.675 1.00 16.14 255 GLY B C 1
ATOM 8109 O O . GLY B 1 228 ? 57.917 88.883 13.032 1.00 21.21 255 GLY B O 1
ATOM 8113 N N . ARG B 1 229 ? 55.614 88.842 12.799 1.00 13.99 256 ARG B N 1
ATOM 8114 C CA . ARG B 1 229 ? 55.601 87.508 13.457 1.00 13.58 256 ARG B CA 1
ATOM 8115 C C . ARG B 1 229 ? 54.383 86.776 12.918 1.00 9.04 256 ARG B C 1
ATOM 8116 O O . ARG B 1 229 ? 53.561 87.306 12.217 1.00 10.44 256 ARG B O 1
ATOM 8137 N N . ALA B 1 230 ? 54.346 85.507 13.236 1.00 8.83 257 ALA B N 1
ATOM 8138 C CA . ALA B 1 230 ? 53.350 84.596 12.722 1.00 8.68 257 ALA B CA 1
ATOM 8139 C C . ALA B 1 230 ? 51.955 84.955 13.271 1.00 6.54 257 ALA B C 1
ATOM 8140 O O . ALA B 1 230 ? 51.803 85.581 14.301 1.00 7.25 257 ALA B O 1
ATOM 8147 N N . PRO B 1 231 ? 50.921 84.518 12.505 1.00 6.92 258 PRO B N 1
ATOM 8148 C CA . PRO B 1 231 ? 49.557 84.905 12.914 1.00 6.91 258 PRO B CA 1
ATOM 8149 C C . PRO B 1 231 ? 49.104 84.270 14.215 1.00 6.49 258 PRO B C 1
ATOM 8150 O O . PRO B 1 231 ? 49.580 83.229 14.694 1.00 7.59 258 PRO B O 1
ATOM 8161 N N . LEU B 1 232 ? 48.114 84.940 14.781 1.00 6.39 259 LEU B N 1
ATOM 8162 C CA . LEU B 1 232 ? 47.376 84.479 15.947 1.00 6.50 259 LEU B CA 1
ATOM 8163 C C . LEU B 1 232 ? 45.937 84.209 15.536 1.00 5.41 259 LEU B C 1
ATOM 8164 O O . LEU B 1 232 ? 45.404 84.837 14.616 1.00 6.88 259 LEU B O 1
ATOM 8180 N N . VAL B 1 233 ? 45.299 83.274 16.258 1.00 4.57 260 VAL B N 1
ATOM 8181 C CA . VAL B 1 233 ? 43.854 83.094 16.154 1.00 3.79 260 VAL B CA 1
ATOM 8182 C C . VAL B 1 233 ? 43.290 83.372 17.530 1.00 3.91 260 VAL B C 1
ATOM 8183 O O . VAL B 1 233 ? 43.784 82.852 18.516 1.00 5.01 260 VAL B O 1
ATOM 8196 N N . LEU B 1 234 ? 42.255 84.213 17.595 1.00 3.94 261 LEU B N 1
ATOM 8197 C CA . LEU B 1 234 ? 41.708 84.607 18.896 1.00 3.97 261 LEU B CA 1
ATOM 8198 C C 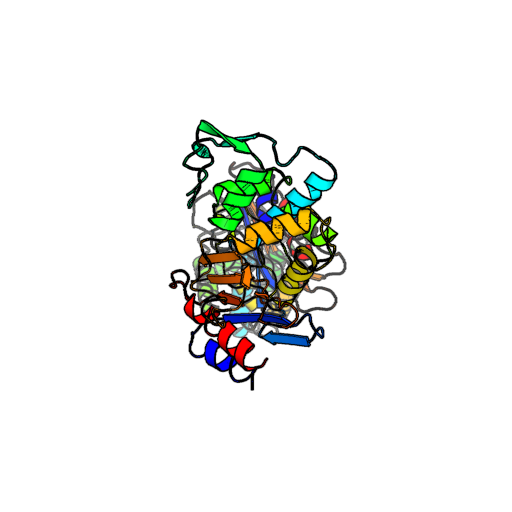. LEU B 1 234 ? 40.174 84.574 18.823 1.00 3.85 261 LEU B C 1
ATOM 8199 O O . LEU B 1 234 ? 39.574 85.205 17.954 1.00 4.71 261 LEU B O 1
ATOM 8215 N N . VAL B 1 235 ? 39.585 83.890 19.797 1.00 3.69 262 VAL B N 1
ATOM 8216 C CA A VAL B 1 235 ? 38.134 83.828 20.034 0.71 3.46 262 VAL B CA 1
ATOM 8217 C CA B VAL B 1 235 ? 38.149 84.054 19.926 0.29 4.28 262 VAL B CA 1
ATOM 8218 C C . VAL B 1 235 ? 37.879 84.543 21.362 1.00 3.58 262 VAL B C 1
ATOM 8219 O O . VAL B 1 235 ? 38.490 84.176 22.370 1.00 4.35 262 VAL B O 1
ATOM 8243 N N . THR B 1 236 ? 36.931 85.486 21.361 1.00 3.52 263 THR B N 1
ATOM 8244 C CA . THR B 1 236 ? 36.459 86.120 22.585 1.00 3.76 263 THR B CA 1
ATOM 8245 C C . THR B 1 236 ? 34.931 86.072 22.565 1.00 3.59 263 THR B C 1
ATOM 8246 O O . THR B 1 236 ? 34.297 86.726 21.725 1.00 4.10 263 THR B O 1
ATOM 8256 N N . TYR B 1 237 ? 34.361 85.312 23.486 1.00 3.63 264 TYR B N 1
ATOM 8257 C CA . TYR B 1 237 ? 32.914 85.173 23.636 1.00 3.67 264 TYR B CA 1
ATOM 8258 C C . TYR B 1 237 ? 32.525 85.769 24.986 1.00 3.82 264 TYR B C 1
ATOM 8259 O O . TYR B 1 237 ? 33.240 85.629 25.967 1.00 4.69 264 TYR B O 1
ATOM 8287 N N . PHE B 1 238 ? 31.358 86.418 25.028 1.00 3.99 265 PHE B N 1
ATOM 8288 C CA . PHE B 1 238 ? 30.939 87.065 26.269 1.00 4.00 265 PHE B CA 1
ATOM 8289 C C . PHE B 1 238 ? 29.437 87.052 26.344 1.00 4.14 265 PHE B C 1
ATOM 8290 O O . PHE B 1 238 ? 28.746 87.373 25.370 1.00 4.62 265 PHE B O 1
ATOM 8307 N N . THR B 1 239 ? 28.893 86.707 27.512 1.00 4.43 266 THR B N 1
ATOM 8308 C CA . THR B 1 239 ? 27.450 86.737 27.708 1.00 4.75 266 THR B CA 1
ATOM 8309 C C . THR B 1 239 ? 27.138 87.149 29.153 1.00 5.10 266 THR B C 1
ATOM 8310 O O . THR B 1 239 ? 27.990 87.027 30.027 1.00 6.09 266 THR B O 1
ATOM 8320 N N . GLN B 1 240 ? 25.921 87.599 29.382 1.00 5.64 267 GLN B N 1
ATOM 8321 C CA . GLN B 1 240 ? 25.593 88.338 30.602 1.00 5.99 267 GLN B CA 1
ATOM 8322 C C . GLN B 1 240 ? 24.361 87.749 31.266 1.00 6.74 267 GLN B C 1
ATOM 8323 O O . GLN B 1 240 ? 23.616 86.969 30.656 1.00 7.94 267 GLN B O 1
ATOM 8337 N N . PRO B 1 241 ? 24.092 88.100 32.538 1.00 8.33 268 PRO B N 1
ATOM 8338 C CA . PRO B 1 241 ? 22.975 87.444 33.211 1.00 9.26 268 PRO B CA 1
ATOM 8339 C C . PRO B 1 241 ? 21.608 87.887 32.828 1.00 8.79 268 PRO B C 1
ATOM 8340 O O . PRO B 1 241 ? 20.643 87.165 32.956 1.00 11.47 268 PRO B O 1
ATOM 8351 N N . GLN B 1 242 ? 21.427 89.109 32.360 1.00 9.42 269 GLN B N 1
ATOM 8352 C CA A GLN B 1 242 ? 20.085 89.628 32.100 0.59 9.64 269 GLN B CA 1
ATOM 8353 C CA B GLN B 1 242 ? 20.141 89.722 32.071 0.41 9.48 269 GLN B CA 1
ATOM 8354 C C . GLN B 1 242 ? 19.762 89.543 30.610 1.00 8.95 269 GLN B C 1
ATOM 8355 O O . GLN B 1 242 ? 20.578 89.892 29.750 1.00 8.87 269 GLN B O 1
ATOM 8381 N N . GLN B 1 243 ? 18.565 89.061 30.332 1.00 9.33 270 GLN B N 1
ATOM 8382 C CA . GLN B 1 243 ? 18.164 88.836 28.938 1.00 9.47 270 GLN B CA 1
ATOM 8383 C C . GLN B 1 243 ? 18.290 90.062 28.071 1.00 9.07 270 GLN B C 1
ATOM 8384 O O . GLN B 1 243 ? 18.639 89.956 26.883 1.00 9.91 270 GLN B O 1
ATOM 8398 N N A ASN B 1 244 ? 18.014 91.248 28.634 0.65 9.69 271 ASN B N 1
ATOM 8399 N N B ASN B 1 244 ? 17.980 91.233 28.641 0.35 9.86 271 ASN B N 1
ATOM 8400 C CA A ASN B 1 244 ? 18.023 92.520 27.970 0.65 10.44 271 ASN B CA 1
ATOM 8401 C CA B ASN B 1 244 ? 18.077 92.394 27.756 0.35 10.82 271 ASN B CA 1
ATOM 8402 C C A ASN B 1 244 ? 19.363 93.283 28.080 0.65 10.16 271 ASN B C 1
ATOM 8403 C C B ASN B 1 244 ? 19.280 93.261 28.138 0.35 9.83 271 ASN B C 1
ATOM 8404 O O A ASN B 1 244 ? 19.412 94.479 27.697 0.65 11.44 271 ASN B O 1
ATOM 8405 O O B ASN B 1 244 ? 19.248 94.504 28.040 0.35 11.61 271 ASN B O 1
ATOM 8426 N N . ALA B 1 245 ? 20.392 92.634 28.519 1.00 8.96 272 ALA B N 1
ATOM 8427 C CA . ALA B 1 245 ? 21.660 93.341 28.723 1.00 9.21 272 ALA B CA 1
ATOM 8428 C C . ALA B 1 245 ? 22.168 94.000 27.463 1.00 9.71 272 ALA B C 1
ATOM 8429 O O . ALA B 1 245 ? 21.958 93.508 26.345 1.00 10.30 272 ALA B O 1
ATOM 8436 N N A GLU B 1 246 ? 22.951 95.063 27.718 0.68 9.88 273 GLU B N 1
ATOM 8437 N N B GLU B 1 246 ? 22.817 95.178 27.453 0.32 9.91 273 GLU B N 1
ATOM 8438 C CA A GLU B 1 246 ? 23.569 95.815 26.641 0.68 8.81 273 GLU B CA 1
ATOM 8439 C CA B GLU B 1 246 ? 23.273 95.717 26.149 0.32 10.03 273 GLU B CA 1
ATOM 8440 C C A GLU B 1 246 ? 24.815 95.125 26.009 0.68 7.65 273 GLU B C 1
ATOM 8441 C C B GLU B 1 246 ? 24.665 95.114 25.921 0.32 8.54 273 GLU B C 1
ATOM 8442 O O A GLU B 1 246 ? 25.507 94.425 26.678 0.68 7.98 273 GLU B O 1
ATOM 8443 O O B GLU B 1 246 ? 25.218 94.460 26.772 0.32 9.68 273 GLU B O 1
ATOM 8466 N N . SER B 1 247 ? 25.129 95.389 24.746 1.00 9.13 274 SER B N 1
ATOM 8467 C CA A SER B 1 247 ? 26.353 94.806 24.212 0.68 8.11 274 SER B CA 1
ATOM 8468 C CA B SER B 1 247 ? 26.357 95.027 24.112 0.32 8.39 274 SER B CA 1
ATOM 8469 C C . SER B 1 247 ? 27.556 95.466 24.937 1.00 7.17 274 SER B C 1
ATOM 8470 O O . SER B 1 247 ? 27.547 96.582 25.408 1.00 9.10 274 SER B O 1
ATOM 8482 N N . ARG B 1 248 ? 28.639 94.676 25.001 1.00 6.27 275 ARG B N 1
ATOM 8483 C CA . ARG B 1 248 ? 29.871 95.049 25.663 1.00 6.19 275 ARG B CA 1
ATOM 8484 C C . ARG B 1 248 ? 31.072 94.736 24.785 1.00 5.84 275 ARG B C 1
ATOM 8485 O O . ARG B 1 248 ? 31.950 93.931 25.148 1.00 5.95 275 ARG B O 1
ATOM 8506 N N . ARG B 1 249 ? 31.168 95.382 23.626 1.00 6.06 276 ARG B N 1
ATOM 8507 C CA . ARG B 1 249 ? 32.326 95.153 22.745 1.00 5.89 276 ARG B CA 1
ATOM 8508 C C . ARG B 1 249 ? 33.614 95.535 23.424 1.00 5.81 276 ARG B C 1
ATOM 8509 O O . ARG B 1 249 ? 34.666 94.972 23.139 1.00 6.12 276 ARG B O 1
ATOM 8548 N N . ASP B 1 250 ? 33.565 96.522 24.352 1.00 6.52 277 ASP B N 1
ATOM 8549 C CA . ASP B 1 250 ? 34.732 96.920 25.079 1.00 6.73 277 ASP B CA 1
ATOM 8550 C C . ASP B 1 250 ? 35.351 95.771 25.882 1.00 5.79 277 ASP B C 1
ATOM 8551 O O . ASP B 1 250 ? 36.557 95.777 26.120 1.00 6.65 277 ASP B O 1
ATOM 8560 N N . VAL B 1 251 ? 34.539 94.830 26.351 1.00 5.84 278 VAL B N 1
ATOM 8561 C CA . VAL B 1 251 ? 35.080 93.685 27.107 1.00 5.50 278 VAL B CA 1
ATOM 8562 C C . VAL B 1 251 ? 35.959 92.836 26.186 1.00 5.02 278 VAL B C 1
ATOM 8563 O O . VAL B 1 251 ? 36.990 92.321 26.590 1.00 5.45 278 VAL B O 1
ATOM 8576 N N . LEU B 1 252 ? 35.492 92.669 24.931 1.00 4.83 279 LEU B N 1
ATOM 8577 C CA . LEU B 1 252 ? 36.264 91.903 23.962 1.00 4.38 279 LEU B CA 1
ATOM 8578 C C . LEU B 1 252 ? 37.597 92.613 23.640 1.00 4.80 279 LEU B C 1
ATOM 8579 O O . LEU B 1 252 ? 38.654 91.984 23.566 1.00 5.21 279 LEU B O 1
ATOM 8595 N N . ALA B 1 253 ? 37.513 93.936 23.441 1.00 5.07 280 ALA B N 1
ATOM 8596 C CA . ALA B 1 253 ? 38.720 94.724 23.224 1.00 5.13 280 ALA B CA 1
ATOM 8597 C C . ALA B 1 253 ? 39.691 94.580 24.399 1.00 5.33 280 ALA B C 1
ATOM 8598 O O . ALA B 1 253 ? 40.895 94.431 24.231 1.00 5.93 280 ALA B O 1
ATOM 8605 N N A SER B 1 254 ? 39.147 94.649 25.635 0.88 5.79 281 SER B N 1
ATOM 8606 N N B SER B 1 254 ? 39.121 94.616 25.600 0.12 5.58 281 SER B N 1
ATOM 8607 C CA A SER B 1 254 ? 39.973 94.529 26.836 0.88 6.17 281 SER B CA 1
ATOM 8608 C CA B SER B 1 254 ? 40.044 94.485 26.718 0.12 6.29 281 SER B CA 1
ATOM 8609 C C A SER B 1 254 ? 40.609 93.142 26.959 0.88 5.84 281 SER B C 1
ATOM 8610 C C B SER B 1 254 ? 40.708 93.119 26.769 0.12 5.58 281 SER B C 1
ATOM 8611 O O A SER B 1 254 ? 41.774 93.032 27.373 0.88 6.65 281 SER B O 1
ATOM 8612 O O B SER B 1 254 ? 41.912 93.004 26.996 0.12 6.51 281 SER B O 1
ATOM 8625 N N . ALA B 1 255 ? 39.887 92.085 26.560 1.00 5.77 282 ALA B N 1
ATOM 8626 C CA . ALA B 1 255 ? 40.454 90.744 26.580 1.00 6.22 282 ALA B CA 1
ATOM 8627 C C . ALA B 1 255 ? 41.589 90.625 25.574 1.00 6.00 282 ALA B C 1
ATOM 8628 O O . ALA B 1 255 ? 42.648 90.056 25.879 1.00 6.97 282 ALA B O 1
ATOM 8635 N N . ALA B 1 256 ? 41.386 91.176 24.366 1.00 5.80 283 ALA B N 1
ATOM 8636 C CA . ALA B 1 256 ? 42.407 91.181 23.348 1.00 6.16 283 ALA B CA 1
ATOM 8637 C C . ALA B 1 256 ? 43.663 91.954 23.798 1.00 6.29 283 ALA B C 1
ATOM 8638 O O . ALA B 1 256 ? 44.786 91.520 23.565 1.00 7.49 283 ALA B O 1
ATOM 8645 N N . ARG B 1 257 ? 43.437 93.079 24.470 1.00 6.40 284 ARG B N 1
ATOM 8646 C CA . ARG B 1 257 ? 44.538 93.881 24.961 1.00 7.09 284 ARG B CA 1
ATOM 8647 C C . ARG B 1 257 ? 45.363 93.121 25.977 1.00 7.65 284 ARG B C 1
ATOM 8648 O O . ARG B 1 257 ? 46.614 93.157 25.982 1.00 9.18 284 ARG B O 1
ATOM 8669 N N . ILE B 1 258 ? 44.709 92.369 26.874 1.00 7.12 285 ILE B N 1
ATOM 8670 C CA . ILE B 1 258 ? 45.377 91.534 27.869 1.00 7.53 285 ILE B CA 1
ATOM 8671 C C . ILE B 1 258 ? 46.209 90.489 27.160 1.00 8.15 285 ILE B C 1
ATOM 8672 O O . ILE B 1 258 ? 47.368 90.259 27.497 1.00 10.52 285 ILE B O 1
ATOM 8688 N N . ILE B 1 259 ? 45.615 89.792 26.162 1.00 8.53 286 ILE B N 1
ATOM 8689 C CA . ILE B 1 259 ? 46.321 88.777 25.439 1.00 10.53 286 ILE B CA 1
ATOM 8690 C C . ILE B 1 259 ? 47.532 89.370 24.716 1.00 11.26 286 ILE B C 1
ATOM 8691 O O . ILE B 1 259 ? 48.606 88.734 24.725 1.00 14.46 286 ILE B O 1
ATOM 8707 N N . ALA B 1 260 ? 47.417 90.561 24.122 1.00 11.24 287 ALA B N 1
ATOM 8708 C CA . ALA B 1 260 ? 48.488 91.174 23.357 1.00 13.65 287 ALA B CA 1
ATOM 8709 C C . ALA B 1 260 ? 49.649 91.637 24.228 1.00 16.19 287 ALA B C 1
ATOM 8710 O O . ALA B 1 260 ? 50.768 91.676 23.745 1.00 25.43 287 ALA B O 1
ATOM 8717 N N . GLU B 1 261 ? 49.403 91.918 25.491 1.00 18.68 288 GLU B N 1
ATOM 8718 C CA . GLU B 1 261 ? 50.352 92.317 26.508 1.00 22.78 288 GLU B CA 1
ATOM 8719 C C . GLU B 1 261 ? 51.141 91.046 26.931 1.00 25.14 288 GLU B C 1
ATOM 8720 O O . GLU B 1 261 ? 52.281 91.143 27.290 1.00 29.76 288 GLU B O 1
ATOM 8732 N N . GLY B 1 262 ? 50.501 89.868 26.927 1.00 27.45 289 GLY B N 1
ATOM 8733 C CA . GLY B 1 262 ? 51.234 88.673 27.321 1.00 26.61 289 GLY B CA 1
ATOM 8734 C C . GLY B 1 262 ? 51.993 87.993 26.194 1.00 29.05 289 GLY B C 1
ATOM 8735 O O . GLY B 1 262 ? 52.571 86.947 26.532 1.00 32.14 289 GLY B O 1
ATOM 8739 N N . LEU B 1 263 ? 51.945 88.580 24.981 1.00 31.59 290 LEU B N 1
ATOM 8740 C CA . LEU B 1 263 ? 52.822 88.198 23.881 1.00 37.55 290 LEU B CA 1
ATOM 8741 C C . LEU B 1 263 ? 54.278 88.598 24.191 1.00 44.51 290 LEU B C 1
ATOM 8742 O O . LEU B 1 263 ? 54.486 89.312 25.176 1.00 44.63 290 LEU B O 1
#

B-factor: mean 9.84, std 7.04, range [2.05, 69.32]

InterPro domains:
  IPR000871 Beta-lactamase, class-A [PR00118] (29-53)
  IPR000871 Beta-lactamase, class-A [PR00118] (60-77)
  IPR000871 Beta-lactamase, class-A [PR00118] (102-127)
  IPR000871 Beta-lactamase, class-A [PR00118] (138-162)
  IPR000871 Beta-lactamase, class-A [PR00118] (164-189)
  IPR000871 Beta-lactamase, class-A [PR00118] (200-215)
  IPR000871 Beta-lactamase, class-A [PR00118] (217-232)
  IPR000871 Beta-lactamase, class-A [PTHR35333] (20-281)
  IPR012338 Beta-lactamase/transpeptidase-like [G3DSA:3.40.710.10] (18-284)
  IPR012338 Beta-lactamase/transpeptidase-like [SSF56601] (26-281)
  IPR023650 Beta-lacta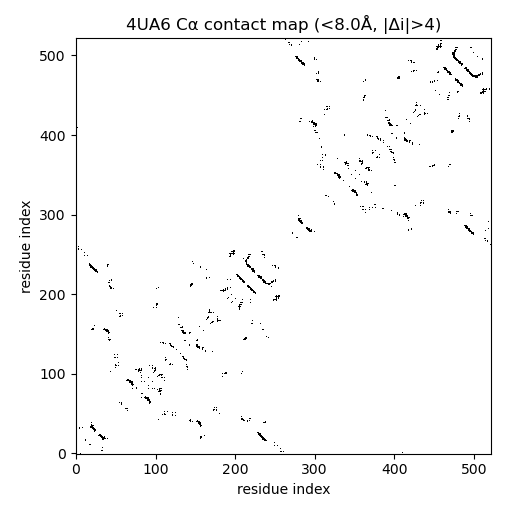mase, class-A active site [PS00146] (62-77)
  IPR045155 Beta-lactamase class A, catalytic domain [PF13354] (26-282)
  IPR058131 Beta-lactamase CTX-M [NF033089] (1-284)

Foldseek 3Di:
DDPLLVLLVVLQVVPFFDKWKWKQAVVPRDIDTHQQAPKFACFLVLLLLLLLLQLQVCVVPVCQQVDWDAAAPVLADDAAVPSVVAHVHTDGLVRLSLCCFAVVGQSSSQVSQVVLVHQVSSVVLLVVLPQPFAGADHGPPVSQQGAPPDRHNIGGNNSVLVVVCCQQPNPSGPVVSNVSSQVSQQNHPPPCLALVLQAPVVKGKGKGWRAHFQLKTWMWIWIGGDPGHIMTMIMIIGHHHGHDHHDRNSRSVSNNSVNVVD/DQLVLLVVLCVVVQWAKWKWKAFVFVRDIDTHQQADKFACFLVLLLLLLLLQLQVCVPVVCQQADWDAAAPVLADDAAVPSVVQHVHTDGLVRLSLCCFAVVGQSSSQVSQVVLPHQVSSVVLCVVLPQPFAGADDGPPVSQQGDPPDSHNIGGNNSVLVVVCCQQPNPSGDDVSNVSSQVSQQNHDPPCLALVLLAPVPKGKGKGWRAHFQLKTWMWIWIGDPPGGIMTMIMIIGHDHRHDHHDRVSRSVSSNSVNVVD

Secondary structure (DSSP, 8-state):
--HHHHHHHHHHHHHTSEEEEEEEETTT--EEEESTTS-EE-GGGGHHHHHHHHHHHHTT-TTGGGSEEEE-GGG--S--TTGGGGTTEEEEHHHHHHHHHHH--HHHHHHHHHHTTSHHHHHHHHHHTT-SS------TTGGG---TT--TTEE-HHHHHHHHHHHHTSSSS-HHHHHHHHHHHHT-SS-TTTGGGGS-TTSEEEEEEEEETTTEEEEEEEEE-TTS--EEEEEEEE-SSTTPPP-HHHHHHHHHHHHHT-/-HHHHHHHHHHHHTSEEEEEEEETTTTEEEEESTTS-EE-GGGGHHHHHHHHHHHHTTSTTGGG-EEEE-GGG--S--TTGGGSTTEEEEHHHHHHHHHHH--HHHHHHHHHHTTSHHHHHHHHHHTT-SS------TTGGG---TT--TTEE-HHHHHHHHHHHHTSSSS-HHHHHHHHHHHHT-SS-TTTGGGGS-TTSEEEEEEEEETTTEEEEEEEEE-TTS--EEEEEEEE-SSTTPPP-HHHHHHHHHHHHHT-

Sequence (522 aa):
TSAVQQKLAALEKKSSSGGGGRLGVALIDTTAADNTQVLLYRGDERRFPMCSTSKVMMAAAAVLKQSETQKKQLLNNQQPPVVEEIIKPADLVNYNNPIAEKHHVVNGTMTLAELSAAALQYSDNTAMNKLIAQLGGPGGVTAFARAIGDETFRLDRTEPTLNTAIPGDPPRDTTTPRAMMAQTLRQLTLGHALGEETQRAQLVTWLKGNTTGAASIRRAGLPTSWTVGDKTGSGDYGTTNDIAVVIWPPQQGGRRAAPLVLVVTYFTQPQQQNNAESSRRDVLASAARRIIAEGLAVVQQQQKKLAALEKSSSGGRLGVALIDTTAADDNNTQVLYRGDERFPMCSTSKVMMAAAAVLKQSETQKKQQLLNNQQPVEIKPADLVNYNPIAEEKKHVVNGTMTLAELSAAALQYSDNTAMNKLIAQLLGGPGGVTAFARAIGDEETFRLDRTEPTLNTAIPGDPRDTTTPRAMAQTLRQLTLGHALGEETQRAQLVTWLKGNTTGAASIRRAGLPTSWTVGDKTGSGDYGTTNDIAVVIWPQQGRAPLVLVVTYFTQPQQQNNAEESSRRDVLASSAARIIAEGL